Protein AF-A0AAV2KT81-F1 (afdb_monomer)

InterPro domains:
  IPR012677 Nucleotide-binding alpha-beta plait domain superfamily [G3DSA:3.30.70.330] (12-76)
  IPR043472 Macro domain-like [G3DSA:3.40.220.10] (229-408)
  IPR043472 Macro domain-like [SSF52949] (223-397)
  IPR057051 PAR14-like, first RRM domain [PF23222] (11-84)

Radius of gyration: 33.05 Å; Cα contacts (8 Å, |Δi|>4): 572; chains: 1; bounding box: 78×103×89 Å

Foldseek 3Di:
DDQDQKKKKFFPDQDDDDPQRQVQVQVQQCDCVQQVARAWDTWADPDGRMIMIGHNDPSRNVRNQVDQWHWTQDPVGITIIHIDRDDDDDDDDDDDDDDDDDPPPQAADWDWDWDPPPHTDIDIDHDPVVSVVCVVVVVVVVVPDDDDDDDDDDVCPVVCCVPVCVVVVVVCCVVVVDDDDDDDDPDDDPPPPPDDDDDDDDDDDDDDDDDDDDDDDDDDDDDDDDPPPDDDDQFLEAEAEDADQPQVDQFAEEEAEAEALQLCRFPNSVVLCVQQDPVQVVQSVPWDNPDDDQLDWTKGQGDPSGSYGIYTYGHAYDPPDDDLVVRLVSVLSNVLVVLVVCLVVVTAEYEYELRRLCVSNVHSVVSVVSVLVSSVVVRVVVRPHRHYYYYYYHPDDDDWDDRPPRIHTDDDDD

Structure (mmCIF, N/CA/C/O backbone):
data_AF-A0AAV2KT81-F1
#
_entry.id   AF-A0AAV2KT81-F1
#
loop_
_atom_site.group_PDB
_atom_site.id
_atom_site.type_symbol
_atom_site.label_atom_id
_atom_site.label_alt_id
_atom_site.label_comp_id
_atom_site.label_asym_id
_atom_site.label_entity_id
_atom_site.label_seq_id
_atom_site.pdbx_PDB_ins_code
_atom_site.Cartn_x
_atom_site.Cartn_y
_atom_site.Cartn_z
_atom_site.occupancy
_atom_site.B_iso_or_equiv
_atom_site.auth_seq_id
_atom_site.auth_comp_id
_atom_site.auth_asym_id
_atom_site.auth_atom_id
_atom_site.pdbx_PDB_model_num
ATOM 1 N N . MET A 1 1 ? -12.596 -52.144 5.604 1.00 43.44 1 MET A N 1
ATOM 2 C CA . MET A 1 1 ? -11.532 -52.341 6.607 1.00 43.44 1 MET A CA 1
ATOM 3 C C . MET A 1 1 ? -11.638 -51.192 7.587 1.00 43.44 1 MET A C 1
ATOM 5 O O . MET A 1 1 ? -11.840 -50.069 7.150 1.00 43.44 1 MET A O 1
ATOM 9 N N . GLU A 1 2 ? -11.632 -51.479 8.882 1.00 45.88 2 GLU A N 1
ATOM 10 C CA . GLU A 1 2 ? -11.684 -50.462 9.934 1.00 45.88 2 GLU A CA 1
ATOM 11 C C . GLU A 1 2 ? -10.338 -49.719 9.941 1.00 45.88 2 GLU A C 1
ATOM 13 O O . GLU A 1 2 ? -9.298 -50.361 10.076 1.00 45.88 2 GLU A O 1
ATOM 18 N N . GLN A 1 3 ? -10.338 -48.406 9.704 1.00 57.75 3 GLN A N 1
ATOM 19 C CA . GLN A 1 3 ? -9.123 -47.582 9.700 1.00 57.75 3 GLN A CA 1
ATOM 20 C C . GLN A 1 3 ? -8.685 -47.320 11.147 1.00 57.75 3 GLN A C 1
ATOM 22 O O . GLN A 1 3 ? -9.428 -46.714 11.918 1.00 57.75 3 GLN A O 1
ATOM 27 N N . LYS A 1 4 ? -7.492 -47.792 11.535 1.00 79.06 4 LYS A N 1
ATOM 28 C CA . LYS A 1 4 ? -7.105 -47.957 12.955 1.00 79.06 4 LYS A CA 1
ATOM 29 C C . LYS A 1 4 ? -6.167 -46.888 13.509 1.00 79.06 4 LYS A C 1
ATOM 31 O O . LYS A 1 4 ? -6.002 -46.811 14.725 1.00 79.06 4 LYS A O 1
ATOM 36 N N . HIS A 1 5 ? -5.545 -46.072 12.659 1.00 90.62 5 HIS A N 1
ATOM 37 C CA . HIS A 1 5 ? -4.451 -45.191 13.081 1.00 90.62 5 HIS A CA 1
ATOM 38 C C . HIS A 1 5 ? -4.782 -43.709 12.846 1.00 90.62 5 HIS A C 1
ATOM 40 O O . HIS A 1 5 ? -4.376 -43.146 11.826 1.00 90.62 5 HIS A O 1
ATOM 46 N N . PRO A 1 6 ? -5.541 -43.062 13.756 1.00 92.94 6 PRO A N 1
ATOM 47 C CA . PRO A 1 6 ? -5.976 -41.684 13.580 1.00 92.94 6 PRO A CA 1
ATOM 48 C C . PRO A 1 6 ? -4.860 -40.675 13.845 1.00 92.94 6 PRO A C 1
ATOM 50 O O . PRO A 1 6 ? -4.027 -40.851 14.737 1.00 92.94 6 PRO A O 1
ATOM 53 N N . LEU A 1 7 ? -4.898 -39.586 13.086 1.00 93.06 7 LEU A N 1
ATOM 54 C CA . LEU A 1 7 ? -4.213 -38.332 13.354 1.00 93.06 7 LEU A CA 1
ATOM 55 C C . LEU A 1 7 ? -5.227 -37.203 13.412 1.00 93.06 7 LEU A C 1
ATOM 57 O O . LEU A 1 7 ? -6.165 -37.153 12.617 1.00 93.06 7 LEU A O 1
ATOM 61 N N . TYR A 1 8 ? -4.993 -36.284 14.335 1.00 91.69 8 TYR A N 1
ATOM 62 C CA . TYR A 1 8 ? -5.827 -35.122 14.573 1.00 91.69 8 TYR A CA 1
ATOM 63 C C . TYR A 1 8 ? -5.106 -33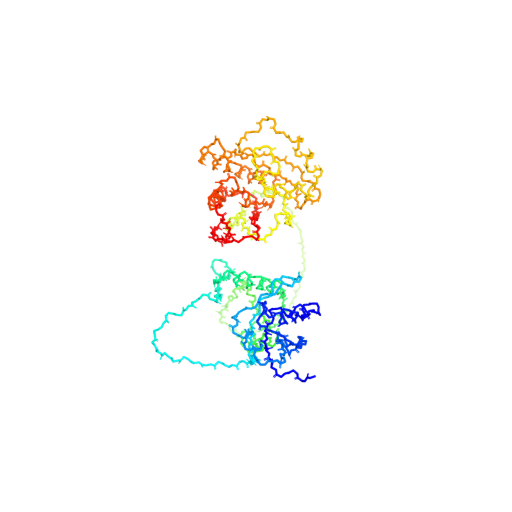.866 14.114 1.00 91.69 8 TYR A C 1
ATOM 65 O O . TYR A 1 8 ? -3.891 -33.755 14.264 1.00 91.69 8 TYR A O 1
ATOM 73 N N . PHE A 1 9 ? -5.844 -32.916 13.561 1.00 90.88 9 PHE A N 1
ATOM 74 C CA . PHE A 1 9 ? -5.312 -31.607 13.208 1.00 90.88 9 PHE A CA 1
ATOM 75 C C . PHE A 1 9 ? -6.378 -30.534 13.387 1.00 90.88 9 PHE A C 1
ATOM 77 O O . PHE A 1 9 ? -7.571 -30.769 13.186 1.00 90.88 9 PHE A O 1
ATOM 84 N N . VAL A 1 10 ? -5.931 -29.344 13.774 1.00 85.69 10 VAL A N 1
ATOM 85 C CA . VAL A 1 10 ? -6.793 -28.174 13.938 1.00 85.69 10 VAL A CA 1
ATOM 86 C C . VAL A 1 10 ? -6.674 -27.307 12.693 1.00 85.69 10 VAL A C 1
ATOM 88 O O . VAL A 1 10 ? -5.568 -27.037 12.227 1.00 85.69 10 VAL A O 1
ATOM 91 N N . VAL A 1 11 ? -7.811 -26.881 12.151 1.00 81.56 11 VAL A N 1
ATOM 92 C CA . VAL A 1 11 ? -7.866 -25.932 11.035 1.00 81.56 11 VAL A CA 1
ATOM 93 C C . VAL A 1 11 ? -8.126 -24.543 11.600 1.00 81.56 11 VAL A C 1
ATOM 95 O O . VAL A 1 11 ? -8.952 -24.366 12.488 1.00 81.56 11 VAL A O 1
ATOM 98 N N . GLU A 1 12 ? -7.397 -23.547 11.110 1.00 72.25 12 GLU A N 1
ATOM 99 C CA . GLU A 1 12 ? -7.433 -22.196 11.678 1.00 72.25 12 GLU A CA 1
ATOM 100 C C . GLU A 1 12 ? -8.698 -21.405 11.303 1.00 72.25 12 GLU A C 1
ATOM 102 O O . GLU A 1 12 ? -8.971 -20.372 11.907 1.00 72.25 12 GLU A O 1
ATOM 107 N N . THR A 1 13 ? -9.485 -21.900 10.346 1.00 68.94 13 THR A N 1
ATOM 108 C CA . THR A 1 13 ? -10.769 -21.322 9.938 1.00 68.94 13 THR A CA 1
ATOM 109 C C . THR A 1 13 ? -11.885 -21.757 10.885 1.00 68.94 13 THR A C 1
ATOM 111 O O . THR A 1 13 ? -11.958 -22.921 11.276 1.00 68.94 13 THR A O 1
ATOM 114 N N . GLU A 1 14 ? -12.788 -20.838 11.233 1.00 67.38 14 GLU A N 1
ATOM 115 C CA . GLU A 1 14 ? -14.021 -21.188 11.961 1.00 67.38 14 GLU A CA 1
ATOM 116 C C . GLU A 1 14 ? -15.061 -21.861 11.057 1.00 67.38 14 GLU A C 1
ATOM 118 O O . GLU A 1 14 ? -15.905 -22.625 11.525 1.00 67.38 14 GLU A O 1
ATOM 123 N N . GLU A 1 15 ? -14.962 -21.625 9.749 1.00 76.25 15 GLU A N 1
ATOM 124 C CA . GLU A 1 15 ? -15.783 -22.281 8.740 1.00 76.25 15 GLU A CA 1
ATOM 125 C C . GLU A 1 15 ? -15.403 -23.757 8.586 1.00 76.25 15 GLU A C 1
ATOM 127 O O . GLU A 1 15 ? -14.229 -24.147 8.649 1.00 76.25 15 GLU A O 1
ATOM 132 N N . GLU A 1 16 ? -16.417 -24.596 8.367 1.00 82.81 16 GLU A N 1
ATOM 133 C CA . GLU A 1 16 ? -16.198 -26.007 8.086 1.00 82.81 16 GLU A CA 1
ATOM 134 C C . GLU A 1 16 ? -15.511 -26.200 6.731 1.00 82.81 16 GLU A C 1
ATOM 136 O O . GLU A 1 16 ? -15.890 -25.593 5.733 1.00 82.81 16 GLU A O 1
ATOM 141 N N . LEU A 1 17 ? -14.523 -27.098 6.681 1.00 84.00 17 LEU A N 1
ATOM 142 C CA . LEU A 1 17 ? -13.843 -27.436 5.439 1.00 84.00 17 LEU A CA 1
ATOM 143 C C . LEU A 1 17 ? -14.840 -27.956 4.396 1.00 84.00 17 LEU A C 1
ATOM 145 O O . LEU A 1 17 ? -15.482 -28.993 4.586 1.00 84.00 17 LEU A O 1
ATOM 149 N N . GLU A 1 18 ? -14.884 -27.283 3.248 1.00 87.44 18 GLU A N 1
ATOM 150 C CA . GLU A 1 18 ? -15.646 -27.737 2.090 1.00 87.44 18 GLU A CA 1
ATOM 151 C C . GLU A 1 18 ? -15.205 -29.136 1.629 1.00 87.44 18 GLU A C 1
ATOM 153 O O . GLU A 1 18 ? -14.040 -29.530 1.751 1.00 87.44 18 GLU A O 1
ATOM 158 N N . VAL A 1 19 ? -16.117 -29.869 0.982 1.00 88.31 19 VAL A N 1
ATOM 159 C CA . VAL A 1 19 ? -15.869 -31.218 0.435 1.00 88.31 19 VAL A CA 1
ATOM 160 C C . VAL A 1 19 ? -14.620 -31.262 -0.460 1.00 88.31 19 VAL A C 1
ATOM 162 O O . VAL A 1 19 ? -13.818 -32.198 -0.385 1.00 88.31 19 VAL A O 1
ATOM 165 N N . LYS A 1 20 ? -14.398 -30.218 -1.273 1.00 84.94 20 LYS A N 1
ATOM 166 C CA . LYS A 1 20 ? -13.211 -30.100 -2.139 1.00 84.94 20 LYS A CA 1
ATOM 167 C C . LYS A 1 20 ? -11.914 -29.954 -1.340 1.00 84.94 20 LYS A C 1
ATOM 169 O O . LYS A 1 20 ? -10.890 -30.509 -1.741 1.00 84.94 20 LYS A O 1
ATOM 174 N N . ALA A 1 21 ? -11.945 -29.233 -0.220 1.00 87.12 21 ALA A N 1
ATOM 175 C CA . ALA A 1 21 ? -10.791 -29.072 0.655 1.00 87.12 21 ALA A CA 1
ATOM 176 C C . ALA A 1 21 ? -10.466 -30.386 1.378 1.00 87.12 21 ALA A C 1
ATOM 178 O O . ALA A 1 21 ? -9.322 -30.839 1.319 1.00 87.12 21 ALA A O 1
ATOM 179 N N . LYS A 1 22 ? -11.481 -31.059 1.942 1.00 92.06 22 LYS A N 1
ATOM 180 C CA . LYS A 1 22 ? -11.352 -32.401 2.544 1.00 92.06 22 LYS A CA 1
ATOM 181 C C . LYS A 1 22 ? -10.736 -33.405 1.556 1.00 92.06 22 LYS A C 1
ATOM 183 O O . LYS A 1 22 ? -9.766 -34.082 1.890 1.00 92.06 22 LYS A O 1
ATOM 188 N N . SER A 1 23 ? -11.196 -33.398 0.301 1.00 90.81 23 SER A N 1
ATOM 189 C CA . SER A 1 23 ? -10.668 -34.261 -0.773 1.00 90.81 23 SER A CA 1
ATOM 190 C C . SER A 1 23 ? -9.192 -33.994 -1.095 1.00 90.81 23 SER A C 1
ATOM 192 O O . SER A 1 23 ? -8.413 -34.925 -1.307 1.00 90.81 23 SER A O 1
ATOM 194 N N . LYS A 1 24 ? -8.774 -32.720 -1.127 1.00 91.00 24 LYS A N 1
ATOM 195 C CA . LYS A 1 24 ? -7.365 -32.353 -1.346 1.00 91.00 24 LYS A CA 1
ATOM 196 C C . LYS A 1 24 ? -6.471 -32.756 -0.176 1.00 91.00 24 LYS A C 1
ATOM 198 O O . LYS A 1 24 ? -5.361 -33.227 -0.412 1.00 91.00 24 LYS A O 1
ATOM 203 N N . ILE A 1 25 ? -6.952 -32.591 1.056 1.00 93.44 25 ILE A N 1
ATOM 204 C CA . ILE A 1 25 ? -6.226 -32.991 2.266 1.00 93.44 25 ILE A CA 1
ATOM 205 C C . ILE A 1 25 ? -6.024 -34.507 2.280 1.00 93.44 25 ILE A C 1
ATOM 207 O O . ILE A 1 25 ? -4.892 -34.962 2.439 1.00 93.44 25 ILE A O 1
ATOM 211 N N . LYS A 1 26 ? -7.082 -35.283 2.010 1.00 94.94 26 LYS A N 1
ATOM 212 C CA . LYS A 1 26 ? -6.983 -36.738 1.848 1.00 94.94 26 LYS A CA 1
ATOM 213 C C . LYS A 1 26 ? -5.926 -37.105 0.807 1.00 94.94 26 LYS A C 1
ATOM 215 O O . LYS A 1 26 ? -4.976 -37.810 1.126 1.00 94.94 26 LYS A O 1
ATOM 220 N N . ARG A 1 27 ? -6.034 -36.550 -0.409 1.00 94.25 27 ARG A N 1
ATOM 221 C CA . ARG A 1 27 ? -5.087 -36.819 -1.505 1.00 94.25 27 ARG A CA 1
ATOM 222 C C . ARG A 1 27 ? -3.640 -36.542 -1.103 1.00 94.25 27 ARG A C 1
ATOM 224 O O . ARG A 1 27 ? -2.763 -37.328 -1.438 1.00 94.25 27 ARG A O 1
ATOM 231 N N . TYR A 1 28 ? -3.386 -35.439 -0.405 1.00 95.88 28 TYR A N 1
ATOM 232 C CA . TYR A 1 28 ? -2.049 -35.107 0.082 1.00 95.88 28 TYR A CA 1
ATOM 233 C C . TYR A 1 28 ? -1.512 -36.180 1.046 1.00 95.88 28 TYR A C 1
ATOM 235 O O . TYR A 1 28 ? -0.379 -36.642 0.894 1.00 95.88 28 TYR A O 1
ATOM 243 N N . PHE A 1 29 ? -2.334 -36.638 1.994 1.00 95.56 29 PHE A N 1
ATOM 244 C CA . PHE A 1 29 ? -1.950 -37.691 2.938 1.00 95.56 29 PHE A CA 1
ATOM 245 C C . PHE A 1 29 ? -1.835 -39.086 2.304 1.00 95.56 29 PHE A C 1
ATOM 247 O O . PHE A 1 29 ? -1.072 -39.904 2.809 1.00 95.56 29 PHE A O 1
ATOM 254 N N . THR A 1 30 ? -2.486 -39.329 1.164 1.00 94.88 30 THR A N 1
ATOM 255 C CA . THR A 1 30 ? -2.284 -40.549 0.364 1.00 94.88 30 THR A CA 1
ATOM 256 C C . THR A 1 30 ? -0.928 -40.569 -0.353 1.00 94.88 30 THR A C 1
ATOM 258 O O . THR A 1 30 ? -0.348 -41.628 -0.591 1.00 94.88 30 THR A O 1
ATOM 261 N N . ILE A 1 31 ? -0.374 -39.406 -0.713 1.00 91.12 31 ILE A N 1
ATOM 262 C CA . ILE A 1 31 ? 0.862 -39.333 -1.500 1.00 91.12 31 ILE A CA 1
ATOM 263 C C . ILE A 1 31 ? 2.092 -39.434 -0.587 1.00 91.12 31 ILE A C 1
ATOM 265 O O . ILE A 1 31 ? 2.526 -38.458 0.029 1.00 91.12 31 ILE A O 1
ATOM 269 N N . ARG A 1 32 ? 2.738 -40.607 -0.585 1.00 90.38 32 ARG A N 1
ATOM 270 C CA . ARG A 1 32 ? 3.937 -40.897 0.225 1.00 90.38 32 ARG A CA 1
ATOM 271 C C . ARG A 1 32 ? 5.070 -39.877 0.065 1.00 90.38 32 ARG A C 1
ATOM 273 O O . ARG A 1 32 ? 5.696 -39.502 1.052 1.00 90.38 32 ARG A O 1
ATOM 280 N N . ARG A 1 33 ? 5.365 -39.423 -1.156 1.00 89.81 33 ARG A N 1
ATOM 281 C CA . ARG A 1 33 ? 6.438 -38.433 -1.382 1.00 89.81 33 ARG A CA 1
ATOM 282 C C . ARG A 1 33 ? 6.122 -37.072 -0.738 1.00 89.81 33 ARG A C 1
ATOM 284 O O . ARG A 1 33 ? 7.016 -36.452 -0.163 1.00 89.81 33 ARG A O 1
ATOM 291 N N . ASP A 1 34 ? 4.851 -36.672 -0.731 1.00 88.62 34 ASP A N 1
ATOM 292 C CA . ASP A 1 34 ? 4.413 -35.337 -0.313 1.00 88.62 34 ASP A CA 1
ATOM 293 C C . ASP A 1 34 ? 4.218 -35.259 1.201 1.00 88.62 34 ASP A C 1
ATOM 295 O O . ASP A 1 34 ? 4.687 -34.311 1.819 1.00 88.62 34 ASP A O 1
ATOM 299 N N . SER A 1 35 ? 3.599 -36.272 1.811 1.00 92.81 35 SER A N 1
ATOM 300 C CA . SER A 1 35 ? 3.253 -36.285 3.242 1.00 92.81 35 SER A CA 1
ATOM 301 C C . SER A 1 35 ? 4.012 -37.328 4.061 1.00 92.81 35 SER A C 1
ATOM 303 O O . SER A 1 35 ? 4.054 -37.247 5.284 1.00 92.81 35 SER A O 1
ATOM 305 N N . GLY A 1 36 ? 4.630 -38.315 3.411 1.00 91.50 36 GLY A N 1
ATOM 306 C CA . GLY A 1 36 ? 5.135 -39.516 4.074 1.00 91.50 36 GLY A CA 1
ATOM 307 C C . GLY A 1 36 ? 4.065 -40.584 4.306 1.00 91.50 36 GLY A C 1
ATOM 308 O O . GLY A 1 36 ? 4.439 -41.673 4.730 1.00 91.50 36 GLY A O 1
ATOM 309 N N . GLY A 1 37 ? 2.790 -40.304 4.012 1.00 93.31 37 GLY A N 1
ATOM 310 C CA . GLY A 1 37 ? 1.656 -41.188 4.289 1.00 93.31 37 GLY A CA 1
ATOM 311 C C . GLY A 1 37 ? 1.466 -42.317 3.276 1.00 93.31 37 GLY A C 1
ATOM 312 O O . GLY A 1 37 ? 2.440 -42.806 2.693 1.00 93.31 37 GLY A O 1
ATOM 313 N N . GLY A 1 38 ? 0.211 -42.722 3.105 1.00 91.94 38 GLY A N 1
ATOM 314 C CA . GLY A 1 38 ? -0.248 -43.853 2.301 1.00 91.94 38 GLY A CA 1
ATOM 315 C C . GLY A 1 38 ? -1.765 -44.009 2.429 1.00 91.94 38 GLY A C 1
ATOM 316 O O . GLY A 1 38 ? -2.452 -43.013 2.667 1.00 91.94 38 GLY A O 1
ATOM 317 N N . ASP A 1 39 ? -2.295 -45.218 2.259 1.00 93.69 39 ASP A N 1
ATOM 318 C CA . ASP A 1 39 ? -3.745 -45.439 2.226 1.00 93.69 39 ASP A CA 1
ATOM 319 C C . ASP A 1 39 ? -4.429 -44.976 3.525 1.00 93.69 39 ASP A C 1
ATOM 321 O O . ASP A 1 39 ? -4.010 -45.285 4.648 1.00 93.69 39 ASP A O 1
ATOM 325 N N . CYS A 1 40 ? -5.460 -44.144 3.355 1.00 94.12 40 CYS A N 1
ATOM 326 C CA . CYS A 1 40 ? -6.127 -43.442 4.442 1.00 94.12 40 CYS A CA 1
ATOM 327 C C . CYS A 1 40 ? -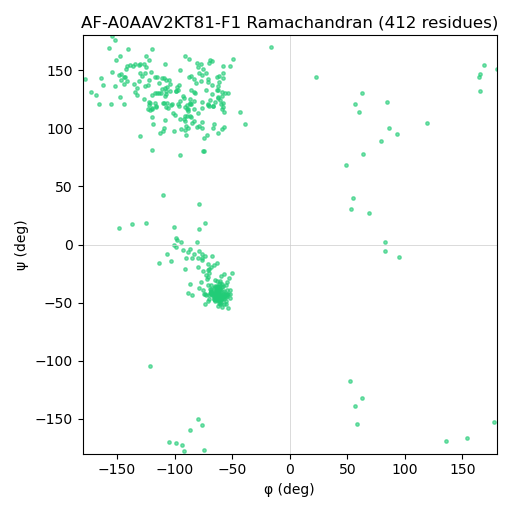7.608 -43.158 4.147 1.00 94.12 40 CYS A C 1
ATOM 329 O O . CYS A 1 40 ? -8.064 -43.132 2.997 1.00 94.12 40 CYS A O 1
ATOM 331 N N . GLY A 1 41 ? -8.359 -42.942 5.225 1.00 91.31 41 GLY A N 1
ATOM 332 C CA . GLY A 1 41 ? -9.783 -42.633 5.215 1.00 91.31 41 GLY A CA 1
ATOM 333 C C . GLY A 1 41 ? -10.129 -41.216 4.772 1.00 91.31 41 GLY A C 1
ATOM 334 O O . GLY A 1 41 ? -9.279 -40.417 4.378 1.00 91.31 41 GLY A O 1
ATOM 335 N N . GLU A 1 42 ? -11.423 -40.909 4.828 1.00 94.19 42 GLU A N 1
ATOM 336 C CA . GLU A 1 42 ? -11.907 -39.544 4.629 1.00 94.19 42 GLU A CA 1
ATOM 337 C C . GLU A 1 42 ? -11.501 -38.630 5.792 1.00 94.19 42 GLU A C 1
ATOM 339 O O . GLU A 1 42 ? -11.197 -39.077 6.898 1.00 94.19 42 GLU A O 1
ATOM 344 N N . VAL A 1 43 ? -11.501 -37.322 5.530 1.00 94.44 43 VAL A N 1
ATOM 345 C CA . VAL A 1 43 ? -11.292 -36.313 6.573 1.00 94.44 43 VAL A CA 1
ATOM 346 C C . VAL A 1 43 ? -12.597 -36.109 7.343 1.00 94.44 43 VAL A C 1
ATOM 348 O O . VAL A 1 43 ? -13.569 -35.569 6.810 1.00 94.44 43 VAL A O 1
ATOM 351 N N . GLU A 1 44 ? -12.598 -36.504 8.612 1.00 91.31 44 GLU A N 1
ATOM 352 C CA . GLU A 1 44 ? -13.738 -36.441 9.528 1.00 91.31 44 GLU A CA 1
ATOM 353 C C . GLU A 1 44 ? -13.669 -35.173 10.391 1.00 91.31 44 GLU A C 1
ATOM 355 O O . GLU A 1 44 ? -12.605 -34.813 10.899 1.00 91.31 44 GLU A O 1
ATOM 360 N N . LYS A 1 45 ? -14.801 -34.486 10.591 1.00 90.94 45 LYS A N 1
ATOM 361 C CA . LYS A 1 45 ? -14.903 -33.384 11.561 1.00 90.94 45 LYS A CA 1
ATOM 362 C C . LYS A 1 45 ? -15.224 -33.972 12.933 1.00 90.94 45 LYS A C 1
ATOM 364 O O . LYS A 1 45 ? -16.243 -34.635 13.084 1.00 90.94 45 LYS A O 1
ATOM 369 N N . VAL A 1 46 ? -14.357 -33.726 13.913 1.00 86.38 46 VAL A N 1
ATOM 370 C CA . VAL A 1 46 ? -14.514 -34.233 15.287 1.00 86.38 46 VAL A CA 1
ATOM 371 C C . VAL A 1 46 ? -15.338 -33.257 16.126 1.00 86.38 46 VAL A C 1
ATOM 373 O O . VAL A 1 46 ? -16.213 -33.673 16.876 1.00 86.38 46 VAL A O 1
ATOM 376 N N . GLY A 1 47 ? -15.093 -31.952 15.976 1.00 77.94 47 GLY A N 1
ATOM 377 C CA . GLY A 1 47 ? -15.820 -30.905 16.695 1.00 77.94 47 GLY A CA 1
ATOM 378 C C . GLY A 1 47 ? -15.104 -29.557 16.632 1.00 77.94 47 GLY A C 1
ATOM 379 O O . GLY A 1 47 ? -13.876 -29.500 16.630 1.00 77.94 47 GLY A O 1
ATOM 380 N N . GLY A 1 48 ? -15.861 -28.459 16.548 1.00 83.12 48 GLY A N 1
ATOM 381 C CA . GLY A 1 48 ? -15.297 -27.117 16.374 1.00 83.12 48 GLY A CA 1
ATOM 382 C C . GLY A 1 48 ? -14.325 -27.053 15.189 1.00 83.12 48 GLY A C 1
ATOM 383 O O . GLY A 1 48 ? -14.711 -27.307 14.048 1.00 83.12 48 GLY A O 1
ATOM 384 N N . ARG A 1 49 ? -13.055 -26.754 15.490 1.00 86.31 49 ARG A N 1
ATOM 385 C CA . ARG A 1 49 ? -11.939 -26.656 14.532 1.00 86.31 49 ARG A CA 1
ATOM 386 C C . ARG A 1 49 ? -11.113 -27.944 14.386 1.00 86.31 49 ARG A C 1
ATOM 388 O O . ARG A 1 49 ? -10.119 -27.948 13.662 1.00 86.31 49 ARG A O 1
ATOM 395 N N . LEU A 1 50 ? -11.486 -29.018 15.079 1.00 89.94 50 LEU A N 1
ATOM 396 C CA . LEU A 1 50 ? -10.740 -30.272 15.132 1.00 89.94 50 LEU A CA 1
ATOM 397 C C . LEU A 1 50 ? -11.213 -31.259 14.060 1.00 89.94 50 LEU A C 1
ATOM 399 O O . LEU A 1 50 ? -12.397 -31.603 13.983 1.00 89.94 50 LEU A O 1
ATOM 403 N N . TYR A 1 51 ? -10.260 -31.763 13.282 1.00 92.44 51 TYR A N 1
ATOM 404 C CA . TYR A 1 51 ? -10.462 -32.774 12.252 1.00 92.44 51 TYR A CA 1
ATOM 405 C C . TYR A 1 51 ? -9.584 -33.994 12.509 1.00 92.44 51 TYR A C 1
ATOM 407 O O . TYR A 1 51 ? -8.567 -33.917 13.201 1.00 92.44 51 TYR A O 1
ATOM 415 N N . LYS A 1 52 ? -9.991 -35.121 11.930 1.00 93.94 52 LYS A N 1
ATOM 416 C CA . LYS A 1 52 ? -9.327 -36.415 12.039 1.00 93.94 52 LYS A CA 1
ATOM 417 C C . LYS A 1 52 ? -9.151 -37.037 10.657 1.00 93.94 52 LYS A C 1
ATOM 419 O O . LYS A 1 52 ? -10.043 -36.961 9.816 1.00 93.94 52 LYS A O 1
ATOM 424 N N . ILE A 1 53 ? -8.004 -37.673 10.440 1.00 95.00 53 ILE A N 1
ATOM 425 C CA . ILE A 1 53 ? -7.742 -38.556 9.299 1.00 95.00 53 ILE A CA 1
ATOM 426 C C . ILE A 1 53 ? -7.109 -39.850 9.806 1.00 95.00 53 ILE A C 1
ATOM 428 O O . ILE A 1 53 ? -6.214 -39.811 10.648 1.00 95.00 53 ILE A O 1
ATOM 432 N N . SER A 1 54 ? -7.581 -40.996 9.323 1.00 93.31 54 SER A N 1
ATOM 433 C CA . SER A 1 54 ? -7.146 -42.311 9.812 1.00 93.31 54 SER A CA 1
ATOM 434 C C . SER A 1 54 ? -6.387 -43.067 8.730 1.00 93.31 54 SER A C 1
ATOM 436 O O . SER A 1 54 ? -6.868 -43.159 7.604 1.00 93.31 54 SER A O 1
ATOM 438 N N . PHE A 1 55 ? -5.216 -43.601 9.065 1.00 94.50 55 PHE A N 1
ATO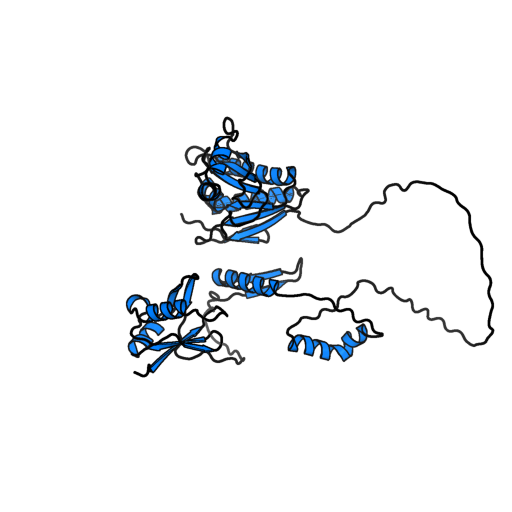M 439 C CA . PHE A 1 55 ? -4.393 -44.403 8.157 1.00 94.50 55 PHE A CA 1
ATOM 440 C C . PHE A 1 55 ? -4.647 -45.897 8.355 1.00 94.50 55 PHE A C 1
ATOM 442 O O . PHE A 1 55 ? -4.948 -46.344 9.470 1.00 94.50 55 PHE A O 1
ATOM 449 N N . ASP A 1 56 ? -4.482 -46.656 7.274 1.00 91.56 56 ASP A N 1
ATOM 450 C CA . ASP A 1 56 ? -4.604 -48.115 7.294 1.00 91.56 56 ASP A CA 1
ATOM 451 C C . ASP A 1 56 ? -3.373 -48.763 7.944 1.00 91.56 56 ASP A C 1
ATOM 453 O O . ASP A 1 56 ? -3.508 -49.699 8.732 1.00 91.56 56 ASP A O 1
ATOM 457 N N . LEU A 1 57 ? -2.177 -48.224 7.672 1.00 90.81 57 LEU A N 1
ATOM 458 C CA . LEU A 1 57 ? -0.900 -48.720 8.191 1.00 90.81 57 LEU A CA 1
ATOM 459 C C . LEU A 1 57 ? -0.307 -47.783 9.250 1.00 90.81 57 LEU A C 1
ATOM 461 O O . LEU A 1 57 ? -0.209 -46.566 9.060 1.00 90.81 57 LEU A O 1
ATOM 465 N N . LYS A 1 58 ? 0.166 -48.364 10.357 1.00 91.00 58 LYS A N 1
ATOM 466 C CA . LYS A 1 58 ? 0.822 -47.625 11.445 1.00 91.00 58 LYS A CA 1
ATOM 467 C C . LYS A 1 58 ? 2.114 -46.956 10.975 1.00 91.00 58 LYS A C 1
ATOM 469 O O . LYS A 1 58 ? 2.422 -45.840 11.376 1.00 91.00 58 LYS A O 1
ATOM 474 N N . GLU A 1 59 ? 2.862 -47.599 10.086 1.00 91.81 59 GLU A N 1
ATOM 475 C CA . GLU A 1 59 ? 4.114 -47.068 9.547 1.00 91.81 59 GLU A CA 1
ATOM 476 C C . GLU A 1 59 ? 3.887 -45.781 8.745 1.00 91.81 59 GLU A C 1
ATOM 478 O O . GLU A 1 59 ? 4.761 -44.914 8.702 1.00 91.81 59 GLU A O 1
ATOM 483 N N . ASP A 1 60 ? 2.731 -45.648 8.094 1.00 93.25 60 ASP A N 1
ATOM 484 C CA . ASP A 1 60 ? 2.365 -44.464 7.317 1.00 93.25 60 ASP A CA 1
ATOM 485 C C . ASP A 1 60 ? 2.005 -43.307 8.249 1.00 93.25 60 ASP A C 1
ATOM 487 O O . ASP A 1 60 ? 2.502 -42.193 8.068 1.00 93.25 60 ASP A O 1
ATOM 491 N N . GLN A 1 61 ? 1.250 -43.600 9.312 1.00 94.25 61 GLN A N 1
ATOM 492 C CA . GLN A 1 61 ? 0.958 -42.662 10.395 1.00 94.25 61 GLN A CA 1
ATOM 493 C C . GLN A 1 61 ? 2.246 -42.099 11.026 1.00 94.25 61 GLN A C 1
ATOM 495 O O . GLN A 1 61 ? 2.381 -40.883 11.169 1.00 94.25 61 GLN A O 1
ATOM 500 N N . GLU A 1 62 ? 3.211 -42.955 11.379 1.00 91.44 62 GLU A N 1
ATOM 501 C CA . GLU A 1 62 ? 4.462 -42.534 12.030 1.00 91.44 62 GLU A CA 1
ATOM 502 C C . GLU A 1 62 ? 5.322 -41.636 11.134 1.00 91.44 62 GLU A C 1
ATOM 504 O O . GLU A 1 62 ? 5.887 -40.642 11.591 1.00 91.44 62 GLU A O 1
ATOM 509 N N . ARG A 1 63 ? 5.389 -41.927 9.829 1.00 93.12 63 ARG A N 1
ATOM 510 C CA . ARG A 1 63 ? 6.127 -41.077 8.881 1.00 93.12 63 ARG A CA 1
ATOM 511 C C . ARG A 1 63 ? 5.465 -39.718 8.683 1.00 93.12 63 ARG A C 1
ATOM 513 O O . ARG A 1 63 ? 6.172 -38.727 8.510 1.00 93.12 63 ARG A O 1
ATOM 520 N N . VAL A 1 64 ? 4.134 -39.667 8.712 1.00 93.75 64 VAL A N 1
ATOM 521 C CA . VAL A 1 64 ? 3.369 -38.416 8.646 1.00 93.75 64 VAL A CA 1
ATOM 522 C C . VAL A 1 64 ? 3.570 -37.587 9.920 1.00 93.75 64 VAL A C 1
ATOM 524 O O . VAL A 1 64 ? 3.796 -36.382 9.823 1.00 93.75 64 VAL A O 1
ATOM 527 N N . LEU A 1 65 ? 3.564 -38.222 11.096 1.00 91.25 65 LEU A N 1
ATOM 528 C CA . LEU A 1 65 ? 3.859 -37.588 12.391 1.00 91.25 65 LEU A CA 1
ATOM 529 C C . LEU A 1 65 ? 5.297 -37.081 12.507 1.00 91.25 65 LEU A C 1
ATOM 531 O O . LEU A 1 65 ? 5.536 -36.038 13.110 1.00 91.25 65 LEU A O 1
ATOM 535 N N . GLY A 1 66 ? 6.260 -37.802 11.930 1.00 86.38 66 GLY A N 1
ATOM 536 C CA . GLY A 1 66 ? 7.670 -37.409 11.939 1.00 86.38 66 GLY A CA 1
ATOM 537 C C . GLY A 1 66 ? 7.945 -36.095 11.198 1.00 86.38 66 GLY A C 1
ATOM 538 O O . GLY A 1 66 ? 8.998 -35.484 11.391 1.00 86.38 66 GLY A O 1
ATOM 539 N N . ARG A 1 67 ? 7.005 -35.624 10.367 1.00 85.50 67 ARG A N 1
ATOM 540 C CA . ARG A 1 67 ? 7.089 -34.319 9.705 1.00 85.50 67 ARG A CA 1
ATOM 541 C C . ARG A 1 67 ? 6.465 -33.237 10.586 1.00 85.50 67 ARG A C 1
ATOM 543 O O . ARG A 1 67 ? 5.275 -33.271 10.878 1.00 85.50 67 ARG A O 1
ATOM 550 N N . LYS A 1 68 ? 7.273 -32.231 10.950 1.00 72.31 68 LYS A N 1
ATOM 551 C CA . LYS A 1 68 ? 6.872 -31.125 11.843 1.00 72.31 68 LYS A CA 1
ATOM 552 C C . LYS A 1 68 ? 5.676 -30.320 11.323 1.00 72.31 68 LYS A C 1
ATOM 554 O O . LYS A 1 68 ? 4.873 -29.857 12.124 1.00 72.31 68 LYS A O 1
ATOM 559 N N . THR A 1 69 ? 5.581 -30.123 10.009 1.00 83.81 69 THR A N 1
ATOM 560 C CA . THR A 1 69 ? 4.515 -29.347 9.361 1.00 83.81 69 THR A CA 1
ATOM 561 C C . THR A 1 69 ? 4.197 -29.904 7.974 1.00 83.81 69 THR A C 1
ATOM 563 O O . THR A 1 69 ? 5.086 -30.360 7.253 1.00 83.81 69 THR A O 1
ATOM 566 N N . HIS A 1 70 ? 2.923 -29.837 7.586 1.00 89.62 70 HIS A N 1
ATOM 567 C CA . HIS A 1 70 ? 2.412 -30.244 6.273 1.00 89.62 70 HIS A CA 1
ATOM 568 C C . HIS A 1 70 ? 1.822 -29.032 5.555 1.00 89.62 70 HIS A C 1
ATOM 570 O O . HIS A 1 70 ? 1.025 -28.316 6.150 1.00 89.62 70 HIS A O 1
ATOM 576 N N . LYS A 1 71 ? 2.195 -28.780 4.296 1.00 86.88 71 LYS A N 1
ATOM 577 C CA . LYS A 1 71 ? 1.713 -27.622 3.520 1.00 86.88 71 LYS A CA 1
ATOM 578 C C . LYS A 1 71 ? 0.901 -28.098 2.318 1.00 86.88 71 LYS A C 1
ATOM 580 O O . LYS A 1 71 ? 1.437 -28.776 1.447 1.00 86.88 71 LYS A O 1
ATOM 585 N N . ILE A 1 72 ? -0.378 -27.733 2.268 1.00 87.69 72 ILE A N 1
ATOM 586 C CA . ILE A 1 72 ? -1.349 -28.236 1.289 1.00 87.69 72 ILE A CA 1
ATOM 587 C C . ILE A 1 72 ? -1.941 -27.065 0.502 1.00 87.69 72 ILE A C 1
ATOM 589 O O . ILE A 1 72 ? -2.542 -26.162 1.076 1.00 87.69 72 ILE A O 1
ATOM 593 N N . THR A 1 73 ? -1.819 -27.079 -0.826 1.00 79.25 73 THR A N 1
ATOM 594 C CA . THR A 1 73 ? -2.367 -26.020 -1.691 1.00 79.25 73 THR A CA 1
ATOM 595 C C . THR A 1 73 ? -3.868 -26.216 -1.947 1.00 79.25 73 THR A C 1
ATOM 597 O O . THR A 1 73 ? -4.294 -27.008 -2.802 1.00 79.25 73 THR A O 1
ATOM 600 N N . LEU A 1 74 ? -4.698 -25.462 -1.229 1.00 76.56 74 LEU A N 1
ATOM 601 C CA . LEU A 1 74 ? -6.145 -25.375 -1.428 1.00 76.56 74 LEU A CA 1
ATOM 602 C C . LEU A 1 74 ? -6.503 -24.241 -2.410 1.00 76.56 74 LEU A C 1
ATOM 604 O O . LEU A 1 74 ? -5.677 -23.371 -2.671 1.00 76.56 74 LEU A O 1
ATOM 608 N N . PRO A 1 75 ? -7.718 -24.233 -2.997 1.00 56.84 75 PRO A N 1
ATOM 609 C CA . PRO A 1 75 ? -8.176 -23.113 -3.830 1.00 56.84 75 PRO A CA 1
ATOM 610 C C . PRO A 1 75 ? -8.217 -21.769 -3.083 1.00 56.84 75 PRO A C 1
ATOM 612 O O . PRO A 1 75 ? -8.059 -20.731 -3.710 1.00 56.84 75 PRO A O 1
ATOM 615 N N . SER A 1 76 ? -8.398 -21.801 -1.759 1.00 64.69 76 SER A N 1
ATOM 616 C CA . SER A 1 76 ? -8.433 -20.635 -0.868 1.00 64.69 76 SER A CA 1
ATOM 617 C C . SER A 1 76 ? -7.057 -20.182 -0.362 1.00 64.69 76 SER A C 1
ATOM 619 O O . SER A 1 76 ? -6.971 -19.181 0.340 1.00 64.69 76 SER A O 1
ATOM 621 N N . GLY A 1 77 ? -5.979 -20.903 -0.694 1.00 72.88 77 GLY A N 1
ATOM 622 C CA . GLY A 1 77 ? -4.625 -20.603 -0.226 1.00 72.88 77 GLY A CA 1
ATOM 623 C C . GLY A 1 77 ? -3.855 -21.839 0.237 1.00 72.88 77 GLY A C 1
ATOM 624 O O . GLY A 1 77 ? -4.260 -22.980 0.011 1.00 72.88 77 GLY A O 1
ATOM 625 N N . ILE A 1 78 ? -2.707 -21.621 0.878 1.00 75.81 78 ILE A N 1
ATOM 626 C CA . ILE A 1 78 ? -1.873 -22.701 1.419 1.00 75.81 78 ILE A CA 1
ATOM 627 C C . ILE A 1 78 ? -2.326 -23.003 2.849 1.00 75.81 78 ILE A C 1
ATOM 629 O O . ILE A 1 78 ? -2.198 -22.164 3.734 1.00 75.81 78 ILE A O 1
ATOM 633 N N . LEU A 1 79 ? -2.822 -24.217 3.079 1.00 82.44 79 LEU A N 1
ATOM 634 C CA . LEU A 1 79 ? -3.174 -24.722 4.401 1.00 82.44 79 LEU A CA 1
ATOM 635 C C . LEU A 1 79 ? -1.950 -25.389 5.035 1.00 82.44 79 LEU A C 1
ATOM 637 O O . LEU A 1 79 ? -1.454 -26.394 4.520 1.00 82.44 79 LEU A O 1
ATOM 641 N N . GLN A 1 80 ? -1.471 -24.841 6.152 1.00 82.44 80 GLN A N 1
ATOM 642 C CA . GLN A 1 80 ? -0.405 -25.445 6.946 1.00 82.44 80 GLN A CA 1
ATOM 643 C C . GLN A 1 80 ? -1.007 -26.236 8.113 1.00 82.44 80 GLN A C 1
ATOM 645 O O . GLN A 1 80 ? -1.712 -25.674 8.943 1.00 82.44 80 GLN A O 1
ATOM 650 N N . LEU A 1 81 ? -0.729 -27.538 8.174 1.00 86.38 81 LEU A N 1
ATOM 651 C CA . LEU A 1 81 ? -1.247 -28.452 9.190 1.00 86.38 81 LEU A CA 1
ATOM 652 C C . LEU A 1 81 ? -0.130 -28.980 10.086 1.00 86.38 81 LEU A C 1
ATOM 654 O O . LEU A 1 81 ? 0.934 -29.386 9.610 1.00 86.38 81 LEU A O 1
ATOM 658 N N . THR A 1 82 ? -0.437 -29.057 11.376 1.00 87.44 82 THR A N 1
ATOM 659 C CA . THR A 1 82 ? 0.300 -29.856 12.356 1.00 87.44 82 THR A CA 1
ATOM 660 C C . THR A 1 82 ? -0.612 -30.990 12.799 1.00 87.44 82 THR A C 1
ATOM 662 O O . THR A 1 82 ? -1.774 -30.755 13.127 1.00 87.44 82 THR A O 1
ATOM 665 N N . VAL A 1 83 ? -0.093 -32.214 12.777 1.00 89.44 83 VAL A N 1
ATOM 666 C CA . VAL A 1 83 ? -0.842 -33.430 13.113 1.00 89.44 83 VAL A CA 1
ATOM 667 C C . VAL A 1 83 ? -0.395 -33.986 14.466 1.00 89.44 83 VAL A C 1
ATOM 669 O O . VAL A 1 83 ? 0.793 -33.968 14.780 1.00 89.44 83 VAL A O 1
ATOM 672 N N . SER A 1 84 ? -1.330 -34.503 15.260 1.00 87.56 84 SER A N 1
ATOM 673 C CA . SER A 1 84 ? -1.080 -35.128 16.565 1.00 87.56 84 SER A CA 1
ATOM 674 C C . SER A 1 84 ? -1.755 -36.496 16.673 1.00 87.56 84 SER A C 1
ATOM 676 O O . SER A 1 84 ? -2.743 -36.777 15.997 1.00 87.56 84 SER A O 1
ATOM 678 N N . ARG A 1 85 ? -1.231 -37.371 17.545 1.00 87.75 85 ARG A N 1
ATOM 679 C CA . ARG A 1 85 ? -1.842 -38.688 17.825 1.00 87.75 85 ARG A CA 1
ATOM 680 C C . ARG A 1 85 ? -3.128 -38.595 18.646 1.00 87.75 85 ARG A C 1
ATOM 682 O O . ARG A 1 85 ? -3.961 -39.490 18.561 1.00 87.75 85 ARG A O 1
ATOM 689 N N . THR A 1 86 ? -3.277 -37.544 19.443 1.00 80.81 86 THR A N 1
ATOM 690 C CA . THR A 1 86 ? -4.417 -37.334 20.339 1.00 80.81 86 THR A CA 1
ATOM 691 C C . THR A 1 86 ? -5.140 -36.040 19.994 1.00 80.81 86 THR A C 1
ATOM 693 O O . THR A 1 86 ? -4.523 -35.076 19.526 1.00 80.81 86 THR A O 1
ATOM 696 N N . ALA A 1 87 ? -6.454 -36.033 20.219 1.00 74.25 87 ALA A N 1
ATOM 697 C CA . ALA A 1 87 ? -7.245 -34.815 20.196 1.00 74.25 87 ALA A CA 1
ATOM 698 C C . ALA A 1 87 ? -6.740 -33.875 21.311 1.00 74.25 87 ALA A C 1
ATOM 700 O O . ALA A 1 87 ? -6.511 -34.343 22.428 1.00 74.25 87 ALA A O 1
ATOM 701 N N . PRO A 1 88 ? -6.520 -32.582 21.034 1.00 61.97 88 PRO A N 1
ATOM 702 C CA . PRO A 1 88 ? -6.204 -31.616 22.077 1.00 61.97 88 PRO A CA 1
ATOM 703 C C . PRO A 1 88 ? -7.428 -31.431 22.991 1.00 61.97 88 PRO A C 1
ATOM 705 O O . PRO A 1 88 ? -8.495 -31.045 22.515 1.00 61.97 88 PRO A O 1
ATOM 708 N N . GLU A 1 89 ? -7.281 -31.736 24.283 1.00 45.22 89 GLU A N 1
ATOM 709 C CA . GLU A 1 89 ? -8.331 -31.544 25.297 1.00 45.22 89 GLU A CA 1
ATOM 710 C C . GLU A 1 89 ? -8.417 -30.080 25.779 1.00 45.22 89 GLU A C 1
ATOM 712 O O . GLU A 1 89 ? -7.404 -29.371 25.744 1.00 45.22 89 GLU A O 1
ATOM 717 N N . PRO A 1 90 ? -9.598 -29.607 26.232 1.00 41.12 90 PRO A N 1
ATOM 718 C CA . PRO A 1 90 ? -9.776 -28.246 26.731 1.00 41.12 90 PRO A CA 1
ATOM 719 C C . PRO A 1 90 ? -9.431 -28.105 28.233 1.00 41.12 90 PRO A C 1
ATOM 721 O O . PRO A 1 90 ? -10.064 -28.724 29.079 1.00 41.12 90 PRO A O 1
ATOM 724 N N . ASP A 1 91 ? -8.470 -27.212 28.510 1.00 35.78 91 ASP A N 1
ATOM 725 C CA . ASP A 1 91 ? -8.133 -26.480 29.752 1.00 35.78 91 ASP A CA 1
ATOM 726 C C . ASP A 1 91 ? -7.683 -27.212 31.039 1.00 35.78 91 ASP A C 1
ATOM 728 O O . ASP A 1 91 ? -8.377 -28.067 31.572 1.00 35.78 91 ASP A O 1
ATOM 732 N N . THR A 1 92 ? -6.566 -26.743 31.639 1.00 28.34 92 THR A N 1
ATOM 733 C CA . THR A 1 92 ? -6.459 -26.320 33.064 1.00 28.34 92 THR A CA 1
ATOM 734 C C . THR A 1 92 ? -5.097 -25.661 33.373 1.00 28.34 92 THR A C 1
ATOM 736 O O . THR A 1 92 ? -4.022 -26.170 33.062 1.00 28.34 92 THR A O 1
ATOM 739 N N . THR A 1 93 ? -5.178 -24.507 34.032 1.00 34.25 93 THR A N 1
ATOM 740 C CA . THR A 1 93 ? -4.137 -23.687 34.669 1.00 34.25 93 THR A CA 1
ATOM 741 C C . THR A 1 93 ? -3.433 -24.404 35.835 1.00 34.25 93 THR A C 1
ATOM 743 O O . THR A 1 93 ? -4.131 -24.876 36.722 1.00 34.25 93 THR A O 1
ATOM 746 N N . ALA A 1 94 ? -2.088 -24.394 35.910 1.00 36.41 94 ALA A N 1
ATOM 747 C CA . ALA A 1 94 ? -1.299 -24.004 37.102 1.00 36.41 94 ALA A CA 1
ATOM 748 C C . ALA A 1 94 ? 0.192 -24.423 37.060 1.00 36.41 94 ALA A C 1
ATOM 750 O O . ALA A 1 94 ? 0.540 -25.584 36.900 1.00 36.41 94 ALA A O 1
ATOM 751 N N . GLN A 1 95 ? 1.016 -23.421 37.382 1.00 29.36 95 GLN A N 1
ATOM 752 C CA . GLN A 1 95 ? 2.201 -23.449 38.249 1.00 29.36 95 GLN A CA 1
ATOM 753 C C . GLN A 1 95 ? 3.592 -23.865 37.735 1.00 29.36 95 GLN A C 1
ATOM 755 O O . GLN A 1 95 ? 3.879 -24.958 37.267 1.00 29.36 95 GLN A O 1
ATOM 760 N N . VAL A 1 96 ? 4.470 -22.882 37.942 1.00 32.31 96 VAL A N 1
ATOM 761 C CA . VAL A 1 96 ? 5.915 -22.803 37.768 1.00 32.31 96 VAL A CA 1
ATOM 762 C C . VAL A 1 96 ? 6.630 -23.640 38.830 1.00 32.31 96 VAL A C 1
ATOM 764 O O . VAL A 1 96 ? 6.314 -23.545 40.014 1.00 32.31 96 VAL A O 1
ATOM 767 N N . THR A 1 97 ? 7.695 -24.338 38.443 1.00 25.72 97 THR A N 1
ATOM 768 C CA . THR A 1 97 ? 8.868 -24.485 39.317 1.00 25.72 97 THR A CA 1
ATOM 769 C C . THR A 1 97 ? 10.137 -24.486 38.470 1.00 25.72 97 THR A C 1
ATOM 771 O O . THR A 1 97 ? 10.305 -25.264 37.536 1.00 25.72 97 THR A O 1
ATOM 774 N N . SER A 1 98 ? 10.998 -23.521 38.769 1.00 30.78 98 SER A N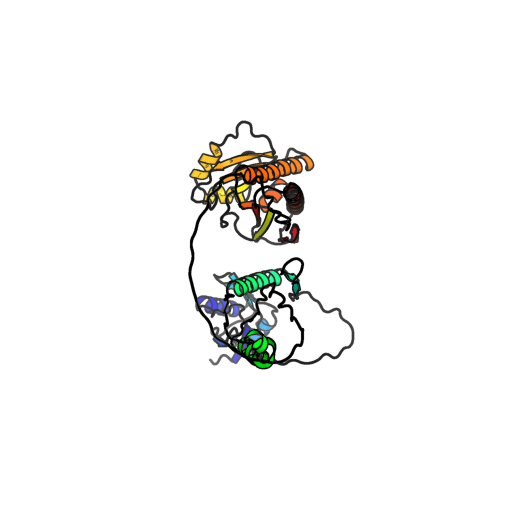 1
ATOM 775 C CA . SER A 1 98 ? 12.332 -23.299 38.218 1.00 30.78 98 SER A CA 1
ATOM 776 C C . SER A 1 98 ? 13.275 -24.471 38.504 1.00 30.78 98 SER A C 1
ATOM 778 O O . SER A 1 98 ? 13.235 -25.008 39.607 1.00 30.78 98 SER A O 1
ATOM 780 N N . THR A 1 99 ? 14.198 -24.805 37.592 1.00 26.23 99 THR A N 1
ATOM 781 C CA . THR A 1 99 ? 15.625 -24.398 37.654 1.00 26.23 99 THR A CA 1
ATOM 782 C C . THR A 1 99 ? 16.389 -24.906 36.414 1.00 26.23 99 THR A C 1
ATOM 784 O O . THR A 1 99 ? 16.223 -26.041 35.979 1.00 26.23 99 THR A O 1
ATOM 787 N N . THR A 1 100 ? 17.315 -24.062 35.945 1.00 27.45 100 THR A N 1
ATOM 788 C CA . THR A 1 100 ? 18.520 -24.336 35.127 1.00 27.45 100 THR A CA 1
ATOM 789 C C . THR A 1 100 ? 18.426 -24.391 33.590 1.00 27.45 100 THR A C 1
ATOM 791 O O . THR A 1 100 ? 18.144 -25.411 32.979 1.00 27.45 100 THR A O 1
ATOM 794 N N . ALA A 1 101 ? 18.839 -23.258 33.005 1.00 39.19 101 ALA A N 1
ATOM 795 C CA . ALA A 1 101 ? 19.702 -23.116 31.826 1.00 39.19 101 ALA A CA 1
ATOM 796 C C . ALA A 1 101 ? 19.221 -23.642 30.456 1.00 39.19 101 ALA A C 1
ATOM 798 O O . ALA A 1 101 ? 19.759 -24.602 29.920 1.00 39.19 101 ALA A O 1
ATOM 799 N N . ALA A 1 102 ? 18.340 -22.868 29.816 1.00 30.98 102 ALA A N 1
ATOM 800 C CA . ALA A 1 102 ? 18.450 -22.474 28.405 1.00 30.98 102 ALA A CA 1
ATOM 801 C C . ALA A 1 102 ? 17.534 -21.258 28.168 1.00 30.98 102 ALA A C 1
ATOM 803 O O . ALA A 1 102 ? 16.421 -21.214 28.691 1.00 30.98 102 ALA A O 1
ATOM 804 N N . LYS A 1 103 ? 17.997 -20.241 27.424 1.00 33.19 103 LYS A N 1
ATOM 805 C CA . LYS A 1 103 ? 17.154 -19.102 27.008 1.00 33.19 103 LYS A CA 1
ATOM 806 C C . LYS A 1 103 ? 15.899 -19.640 26.295 1.00 33.19 103 LYS A C 1
ATOM 808 O O . LYS A 1 103 ? 16.064 -20.456 25.391 1.00 33.19 103 LYS A O 1
ATOM 813 N N . PRO A 1 104 ? 14.675 -19.206 26.648 1.00 34.34 104 PRO A N 1
ATOM 814 C CA . PRO A 1 104 ? 13.494 -19.604 25.901 1.00 34.34 104 PRO A CA 1
ATOM 815 C C . PRO A 1 104 ? 13.519 -18.905 24.540 1.00 34.34 104 PRO A C 1
ATOM 817 O O . PRO A 1 104 ? 13.541 -17.676 24.470 1.00 34.34 104 PRO A O 1
ATOM 820 N N . ASP A 1 105 ? 13.525 -19.691 23.465 1.00 37.66 105 ASP A N 1
ATOM 821 C CA . ASP A 1 105 ? 13.295 -19.210 22.105 1.00 37.66 105 ASP A CA 1
ATOM 822 C C . ASP A 1 105 ? 11.908 -18.551 22.034 1.00 37.66 105 ASP A C 1
ATOM 824 O O . ASP A 1 105 ? 10.873 -19.204 21.903 1.00 37.66 105 ASP A O 1
ATOM 828 N N . THR A 1 106 ? 11.875 -17.223 22.102 1.00 41.47 106 THR A N 1
ATOM 829 C CA . THR A 1 106 ? 10.684 -16.371 21.947 1.00 41.47 106 THR A CA 1
ATOM 830 C C . THR A 1 106 ? 10.202 -16.266 20.493 1.00 41.47 106 THR A C 1
ATOM 832 O O . THR A 1 106 ? 9.431 -15.376 20.144 1.00 41.47 106 THR A O 1
ATOM 835 N N . SER A 1 107 ? 10.606 -17.190 19.621 1.00 52.06 107 SER A N 1
ATOM 836 C CA . SER A 1 107 ? 10.511 -17.025 18.167 1.00 52.06 107 SER A CA 1
ATOM 837 C C . SER A 1 107 ? 9.124 -17.313 17.558 1.00 52.06 107 SER A C 1
ATOM 839 O O . SER A 1 107 ? 8.978 -17.220 16.347 1.00 52.06 107 SER A O 1
ATOM 841 N N . ASN A 1 108 ? 8.088 -17.654 18.347 1.00 60.38 108 ASN A N 1
ATOM 842 C CA . ASN A 1 108 ? 6.799 -18.140 17.808 1.00 60.38 108 ASN A CA 1
ATOM 843 C C . ASN A 1 108 ? 5.504 -17.585 18.456 1.00 60.38 108 ASN A C 1
ATOM 845 O O . ASN A 1 108 ? 4.441 -18.179 18.283 1.00 60.38 108 ASN A O 1
ATOM 849 N N . ARG A 1 109 ? 5.533 -16.468 19.199 1.00 69.44 109 ARG A N 1
ATOM 850 C CA . ARG A 1 109 ? 4.325 -15.894 19.840 1.00 69.44 109 ARG A CA 1
ATOM 851 C C . ARG A 1 109 ? 4.158 -14.400 19.570 1.00 69.44 109 ARG A C 1
ATOM 853 O O . ARG A 1 109 ? 5.146 -13.684 19.461 1.00 69.44 109 ARG A O 1
ATOM 860 N N . VAL A 1 110 ? 2.902 -13.954 19.483 1.00 77.25 110 VAL A N 1
ATOM 861 C CA . VAL A 1 110 ? 2.524 -12.534 19.395 1.00 77.25 110 VAL A CA 1
ATOM 862 C C . VAL A 1 110 ? 2.199 -12.024 20.796 1.00 77.25 110 VAL A C 1
ATOM 864 O O . VAL A 1 110 ? 1.349 -12.600 21.473 1.00 77.25 110 VAL A O 1
ATOM 867 N N . SER A 1 111 ? 2.872 -10.968 21.239 1.00 77.38 111 SER A N 1
ATOM 868 C CA . SER A 1 111 ? 2.485 -10.164 22.391 1.00 77.38 111 SER A CA 1
ATOM 869 C C . SER A 1 111 ? 1.519 -9.062 21.962 1.00 77.38 111 SER A C 1
ATOM 871 O O . SER A 1 111 ? 1.632 -8.510 20.866 1.00 77.38 111 SER A O 1
ATOM 873 N N . VAL A 1 112 ? 0.559 -8.766 22.836 1.00 81.19 112 VAL A N 1
ATOM 874 C CA . VAL A 1 112 ? -0.467 -7.739 22.649 1.00 81.19 112 VAL A CA 1
ATOM 875 C C . VAL A 1 112 ? -0.364 -6.772 23.820 1.00 81.19 112 VAL A C 1
ATOM 877 O O . VAL A 1 112 ? -0.576 -7.171 24.962 1.00 81.19 112 VAL A O 1
ATOM 880 N N . GLU A 1 113 ? -0.035 -5.516 23.548 1.00 76.81 113 GLU A N 1
ATOM 881 C CA . GLU A 1 113 ? 0.061 -4.459 24.558 1.00 76.81 113 GLU A CA 1
ATOM 882 C C . GLU A 1 113 ? -0.893 -3.321 24.200 1.00 76.81 113 GLU A C 1
ATOM 884 O O . GLU A 1 113 ? -0.793 -2.738 23.124 1.00 76.81 113 GLU A O 1
ATOM 889 N N . ALA A 1 114 ? -1.830 -2.991 25.087 1.00 75.69 114 ALA A N 1
ATOM 890 C CA . ALA A 1 114 ? -2.741 -1.867 24.894 1.00 75.69 114 ALA A CA 1
ATOM 891 C C . ALA A 1 114 ? -2.229 -0.627 25.644 1.00 75.69 114 ALA A C 1
ATOM 893 O O . ALA A 1 114 ? -1.885 -0.713 26.821 1.00 75.69 114 ALA A O 1
ATOM 894 N N . SER A 1 115 ? -2.218 0.530 24.981 1.00 62.00 115 SER A N 1
ATOM 895 C CA . SER A 1 115 ? -1.946 1.835 25.594 1.00 62.00 115 SER A CA 1
ATOM 896 C C . SER A 1 115 ? -3.110 2.783 25.341 1.00 62.00 115 SER A C 1
ATOM 898 O O . SER A 1 115 ? -3.621 2.849 24.229 1.00 62.00 115 SER A O 1
ATOM 900 N N . ALA A 1 116 ? -3.510 3.544 26.359 1.00 57.94 116 ALA A N 1
ATOM 901 C CA . ALA A 1 116 ? -4.569 4.550 26.258 1.00 57.94 116 ALA A CA 1
ATOM 902 C C . ALA A 1 116 ? -4.047 5.968 25.939 1.00 57.94 116 ALA A C 1
ATOM 904 O O . ALA A 1 116 ? -4.848 6.883 25.769 1.00 57.94 116 ALA A O 1
ATOM 905 N N . ILE A 1 117 ? -2.722 6.169 25.885 1.00 46.78 117 ILE A N 1
ATOM 906 C CA . ILE A 1 117 ? -2.078 7.491 25.800 1.00 46.78 117 ILE A CA 1
ATOM 907 C C . ILE A 1 117 ? -0.964 7.449 24.734 1.00 46.78 117 ILE A C 1
ATOM 909 O O . ILE A 1 117 ? -0.208 6.471 24.704 1.00 46.78 117 ILE A O 1
ATOM 913 N N . PRO A 1 118 ? -0.809 8.481 23.874 1.00 47.03 118 PRO A N 1
ATOM 914 C CA . PRO A 1 118 ? -1.635 9.694 23.747 1.00 47.03 118 PRO A CA 1
ATOM 915 C C . PRO A 1 118 ? -2.981 9.468 23.030 1.00 47.03 118 PRO A C 1
ATOM 917 O O . PRO A 1 118 ? -3.862 10.315 23.123 1.00 47.03 118 PRO A O 1
ATOM 920 N N . GLN A 1 119 ? -3.157 8.324 22.361 1.00 44.91 119 GLN A N 1
ATOM 921 C CA . GLN A 1 119 ? -4.434 7.826 21.837 1.00 44.91 119 GLN A CA 1
ATOM 922 C C . GLN A 1 119 ? -4.535 6.311 22.097 1.00 44.91 119 GLN A C 1
ATOM 924 O O . GLN A 1 119 ? -3.490 5.659 22.201 1.00 44.91 119 GLN A O 1
ATOM 929 N N . PRO A 1 120 ? -5.752 5.737 22.192 1.00 61.41 120 PRO A N 1
ATOM 930 C CA . PRO A 1 120 ? -5.940 4.298 22.349 1.00 61.41 120 PRO A CA 1
ATOM 931 C C . PRO A 1 120 ? -5.299 3.521 21.195 1.00 61.41 120 PRO A C 1
ATOM 933 O O . PRO A 1 120 ? -5.689 3.673 20.040 1.00 61.41 120 PRO A O 1
ATOM 936 N N . GLN A 1 121 ? -4.321 2.678 21.507 1.00 66.38 121 GLN A N 1
ATOM 937 C CA . GLN A 1 121 ? -3.590 1.875 20.535 1.00 66.38 121 GLN A CA 1
ATOM 938 C C . GLN A 1 121 ? -3.280 0.487 21.088 1.00 66.38 121 GLN A C 1
ATOM 940 O O . GLN A 1 121 ? -3.098 0.304 22.291 1.00 66.38 121 GLN A O 1
ATOM 945 N N . VAL A 1 122 ? -3.191 -0.489 20.188 1.00 76.31 122 VAL A N 1
ATOM 946 C CA . VAL A 1 122 ? -2.795 -1.864 20.500 1.00 76.31 122 VAL A CA 1
ATOM 947 C C . VAL A 1 122 ? -1.531 -2.184 19.711 1.00 76.31 122 VAL A C 1
ATOM 949 O O . VAL A 1 122 ? -1.536 -2.182 18.480 1.00 76.31 122 VAL A O 1
ATOM 952 N N . LEU A 1 123 ? -0.439 -2.441 20.423 1.00 77.38 123 LEU A N 1
ATOM 953 C CA . LEU A 1 123 ? 0.840 -2.856 19.874 1.00 77.38 123 LEU A CA 1
ATOM 954 C C . LEU A 1 123 ? 0.899 -4.384 19.826 1.00 77.38 123 LEU A C 1
ATOM 956 O O . LEU A 1 123 ? 0.851 -5.057 20.853 1.00 77.38 123 LEU A O 1
ATOM 960 N N . LEU A 1 124 ? 1.032 -4.923 18.616 1.00 78.50 124 LEU A N 1
ATOM 961 C CA . LEU A 1 124 ? 1.259 -6.345 18.374 1.00 78.50 124 LEU A CA 1
ATOM 962 C C . LEU A 1 124 ? 2.741 -6.564 18.057 1.00 78.50 124 LEU A C 1
ATOM 964 O O . LEU A 1 124 ? 3.241 -6.002 17.081 1.00 78.50 124 LEU A O 1
ATOM 968 N N . SER A 1 125 ? 3.442 -7.381 18.843 1.00 66.50 125 SER A N 1
ATOM 969 C CA . SER A 1 125 ? 4.856 -7.708 18.597 1.00 66.50 125 SER A CA 1
ATOM 970 C C . SER A 1 125 ? 5.061 -9.215 18.525 1.00 66.50 125 SER A C 1
ATOM 972 O O . SER A 1 125 ? 4.519 -9.951 19.331 1.00 66.50 125 SER A O 1
ATOM 974 N N . GLY A 1 126 ? 5.832 -9.714 17.563 1.00 76.88 126 GLY A N 1
ATOM 975 C CA . GLY A 1 126 ? 6.043 -11.154 17.391 1.00 76.88 126 GLY A CA 1
ATOM 976 C C . GLY A 1 126 ? 6.390 -11.522 15.949 1.00 76.88 126 GLY A C 1
ATOM 977 O O . GLY A 1 126 ? 6.688 -10.636 15.144 1.00 76.88 126 GLY A O 1
ATOM 978 N N . PRO A 1 127 ? 6.342 -12.816 15.590 1.00 76.50 127 PRO A N 1
ATOM 979 C CA . PRO A 1 127 ? 6.591 -13.276 14.227 1.00 76.50 127 PRO A CA 1
ATOM 980 C C . PRO A 1 127 ? 5.620 -12.638 13.240 1.00 76.50 127 PRO A C 1
ATOM 982 O O . PRO A 1 127 ? 4.409 -12.668 13.447 1.00 76.50 127 PRO A O 1
ATOM 985 N N . GLN A 1 128 ? 6.147 -12.101 12.142 1.00 59.22 128 GLN A N 1
ATOM 986 C CA . GLN A 1 128 ? 5.400 -11.280 11.187 1.00 59.22 128 GLN A CA 1
ATOM 987 C C . GLN A 1 128 ? 4.099 -11.931 10.696 1.00 59.22 128 GLN A C 1
ATOM 989 O O . GLN A 1 128 ? 3.062 -11.278 10.681 1.00 59.22 128 GLN A O 1
ATOM 994 N N . GLN A 1 129 ? 4.137 -13.212 10.317 1.00 61.91 129 GLN A N 1
ATOM 995 C CA . GLN A 1 129 ? 2.954 -13.932 9.828 1.00 61.91 129 GLN A CA 1
ATOM 996 C C . GLN A 1 129 ? 1.861 -14.021 10.898 1.00 61.91 129 GLN A C 1
ATOM 998 O O . GLN A 1 129 ? 0.682 -13.852 10.599 1.00 61.91 129 GLN A O 1
ATOM 1003 N N . LEU A 1 130 ? 2.259 -14.215 12.158 1.00 68.94 130 LEU A N 1
ATOM 1004 C CA . LEU A 1 130 ? 1.330 -14.249 13.279 1.00 68.94 130 LEU A CA 1
ATOM 1005 C C . LEU A 1 130 ? 0.820 -12.846 13.610 1.00 68.94 130 LEU A C 1
ATOM 1007 O O . LEU A 1 130 ? -0.373 -12.683 13.792 1.00 68.94 130 LEU A O 1
ATOM 1011 N N . VAL A 1 131 ? 1.679 -11.820 13.610 1.00 69.25 131 VAL A N 1
ATOM 1012 C CA . VAL A 1 131 ? 1.264 -10.425 13.843 1.00 69.25 131 VAL A CA 1
ATOM 1013 C C . VAL A 1 131 ? 0.266 -9.956 12.781 1.00 69.25 131 VAL A C 1
ATOM 1015 O O . VAL A 1 131 ? -0.734 -9.334 13.124 1.00 69.25 131 VAL A O 1
ATOM 1018 N N . LEU A 1 132 ? 0.502 -10.264 11.501 1.00 61.59 132 LEU A N 1
ATOM 1019 C CA . LEU A 1 132 ? -0.404 -9.897 10.408 1.00 61.59 132 LEU A CA 1
ATOM 1020 C C . LEU A 1 132 ? -1.740 -10.635 10.507 1.00 61.59 132 LEU A C 1
ATOM 1022 O O . LEU A 1 132 ? -2.791 -10.011 10.362 1.00 61.59 132 LEU A O 1
ATOM 1026 N N . LYS A 1 133 ? -1.703 -11.936 10.808 1.00 73.38 133 LYS A N 1
ATOM 1027 C CA . LYS A 1 133 ? -2.905 -12.734 11.046 1.00 73.38 133 LYS A CA 1
ATOM 1028 C C . LYS A 1 133 ? -3.700 -12.200 12.239 1.00 73.38 133 LYS A C 1
ATOM 1030 O O . LYS A 1 133 ? -4.879 -11.902 12.091 1.00 73.38 133 LYS A O 1
ATOM 1035 N N . THR A 1 134 ? -3.041 -11.982 13.376 1.00 75.62 134 THR A N 1
ATOM 1036 C CA . THR A 1 134 ? -3.651 -11.407 14.579 1.00 75.62 134 THR A CA 1
ATOM 1037 C C . THR A 1 134 ? -4.200 -10.009 14.311 1.00 75.62 134 THR A C 1
ATOM 1039 O O . THR A 1 134 ? -5.280 -9.696 14.788 1.00 75.62 134 THR A O 1
ATOM 1042 N N . LYS A 1 135 ? -3.527 -9.171 13.509 1.00 81.19 135 LYS A N 1
ATOM 1043 C CA . LYS A 1 135 ? -4.053 -7.857 13.106 1.00 81.19 135 LYS A CA 1
ATOM 1044 C C . LYS A 1 135 ? -5.345 -7.991 12.300 1.00 81.19 135 LYS A C 1
ATOM 1046 O O . LYS A 1 135 ? -6.282 -7.237 12.551 1.00 81.19 135 LYS A O 1
ATOM 1051 N N . LEU A 1 136 ? -5.389 -8.901 11.327 1.00 69.81 136 LEU A N 1
ATOM 1052 C CA . LEU A 1 136 ? -6.564 -9.112 10.481 1.00 69.81 136 LEU A CA 1
ATOM 1053 C C . LEU A 1 136 ? -7.743 -9.651 11.297 1.00 69.81 136 LEU A C 1
ATOM 1055 O O . LEU A 1 136 ? -8.835 -9.098 11.208 1.00 69.81 136 LEU A O 1
ATOM 1059 N N . GLU A 1 137 ? -7.504 -10.662 12.134 1.00 79.56 137 GLU A N 1
ATOM 1060 C CA . GLU A 1 137 ? -8.503 -11.209 13.059 1.00 79.56 137 GLU A CA 1
ATOM 1061 C C . GLU A 1 137 ? -9.000 -10.128 14.021 1.00 79.56 137 GLU A C 1
ATOM 1063 O O . GLU A 1 137 ? -10.196 -9.878 14.093 1.00 79.56 137 GLU A O 1
ATOM 1068 N N . LEU A 1 138 ? -8.091 -9.400 14.674 1.00 81.12 138 LEU A N 1
ATOM 1069 C CA . LEU A 1 138 ? -8.449 -8.333 15.604 1.00 81.12 138 LEU A CA 1
ATOM 1070 C C . LEU A 1 138 ? -9.240 -7.220 14.910 1.00 81.12 138 LEU A C 1
ATOM 1072 O O . LEU A 1 138 ? -10.214 -6.737 15.464 1.00 81.12 138 LEU A O 1
ATOM 1076 N N . THR A 1 139 ? -8.869 -6.826 13.689 1.00 74.19 139 THR A N 1
ATOM 1077 C CA . THR A 1 139 ? -9.601 -5.793 12.938 1.00 74.19 139 THR A CA 1
ATOM 1078 C C . THR A 1 139 ? -10.998 -6.279 12.557 1.00 74.19 139 THR A C 1
ATOM 1080 O O . THR A 1 139 ? -11.955 -5.520 12.685 1.00 74.19 139 THR A O 1
ATOM 1083 N N . LYS A 1 140 ? -11.133 -7.544 12.136 1.00 78.06 140 LYS A N 1
ATOM 1084 C CA . LYS A 1 140 ? -12.427 -8.169 11.844 1.00 78.06 140 LYS A CA 1
ATOM 1085 C C . LYS A 1 140 ? -13.317 -8.181 13.089 1.00 78.06 140 LYS A C 1
ATOM 1087 O O . LYS A 1 140 ? -14.438 -7.682 13.027 1.00 78.06 140 LYS A O 1
ATOM 1092 N N . GLU A 1 141 ? -12.805 -8.663 14.218 1.00 77.12 141 GLU A N 1
ATOM 1093 C CA . GLU A 1 141 ? -13.545 -8.701 15.485 1.00 77.12 141 GLU A CA 1
ATOM 1094 C C . GLU A 1 141 ? -13.925 -7.291 15.957 1.00 77.12 141 GLU A C 1
ATOM 1096 O O . GLU A 1 141 ? -15.088 -7.033 16.260 1.00 77.12 141 GLU A O 1
ATOM 1101 N N . LEU A 1 142 ? -12.989 -6.336 15.930 1.00 78.69 142 LEU A N 1
ATOM 1102 C CA . LEU A 1 142 ? -13.258 -4.946 16.310 1.00 78.69 142 LEU A CA 1
ATOM 1103 C C . LEU A 1 142 ? -14.289 -4.280 15.389 1.00 78.69 142 LEU A C 1
ATOM 1105 O O . LEU A 1 142 ? -15.099 -3.496 15.868 1.00 78.69 142 LEU A O 1
ATOM 1109 N N . SER A 1 143 ? -14.295 -4.603 14.092 1.00 74.00 143 SER A N 1
ATOM 1110 C CA . SER A 1 143 ? -15.295 -4.086 13.145 1.00 74.00 143 SER A CA 1
ATOM 1111 C C . SER A 1 143 ? -16.698 -4.654 13.369 1.00 74.00 143 SER A C 1
ATOM 1113 O O . SER A 1 143 ? -17.676 -4.045 12.944 1.00 74.00 143 SER A O 1
ATOM 1115 N N . SER A 1 144 ? -16.798 -5.803 14.045 1.00 77.00 144 SER A N 1
ATOM 1116 C CA . SER A 1 144 ? -18.075 -6.413 14.422 1.00 77.00 144 SER A CA 1
ATOM 1117 C C . SER A 1 144 ? -18.650 -5.854 15.726 1.00 77.00 144 SER A C 1
ATOM 1119 O O . SER A 1 144 ? -19.811 -6.115 16.039 1.00 77.00 144 SER A O 1
ATOM 1121 N N . LEU A 1 145 ? -17.861 -5.081 16.486 1.00 79.25 145 LEU A N 1
ATOM 1122 C CA . LEU A 1 145 ? -18.331 -4.457 17.716 1.00 79.25 145 LEU A CA 1
ATOM 1123 C C . LEU A 1 145 ? -19.375 -3.389 17.399 1.00 79.25 145 LEU A C 1
ATOM 1125 O O . LEU A 1 145 ? -19.155 -2.484 16.596 1.00 79.25 145 LEU A O 1
ATOM 1129 N N . ILE A 1 146 ? -20.500 -3.478 18.098 1.00 77.19 146 ILE A N 1
ATOM 1130 C CA . ILE A 1 146 ? -21.572 -2.491 18.053 1.00 77.19 146 ILE A CA 1
ATOM 1131 C C . ILE A 1 146 ? -21.521 -1.709 19.363 1.00 77.19 146 ILE A C 1
ATOM 1133 O O . ILE A 1 146 ? -21.354 -2.290 20.436 1.00 77.19 146 ILE A O 1
ATOM 1137 N N . SER A 1 147 ? -21.646 -0.389 19.267 1.00 81.12 147 SER A N 1
ATOM 1138 C CA . SER A 1 147 ? -21.802 0.492 20.420 1.00 81.12 147 SER A CA 1
ATOM 1139 C C . SER A 1 147 ? -23.208 1.063 20.396 1.00 81.12 147 SER A C 1
ATOM 1141 O O . SER A 1 147 ? -23.652 1.550 19.359 1.00 81.12 147 SER A O 1
ATOM 1143 N N . ASP A 1 148 ? -23.870 1.036 21.543 1.00 77.69 148 ASP A N 1
ATOM 1144 C CA . ASP A 1 148 ? -25.175 1.654 21.747 1.00 77.69 148 ASP A CA 1
ATOM 1145 C C . ASP A 1 148 ? -25.164 2.426 23.071 1.00 77.69 148 ASP A C 1
ATOM 1147 O O . ASP A 1 148 ? -24.364 2.128 23.964 1.00 77.69 148 ASP A O 1
ATOM 1151 N N . THR A 1 149 ? -26.030 3.427 23.184 1.00 81.69 149 THR A N 1
ATOM 1152 C CA . THR A 1 149 ? -26.132 4.291 24.361 1.00 81.69 149 THR A CA 1
ATOM 1153 C C . THR A 1 149 ? -27.540 4.195 24.920 1.00 81.69 149 THR A C 1
ATOM 1155 O O . THR A 1 149 ? -28.501 4.622 24.285 1.00 81.69 149 THR A O 1
ATOM 1158 N N . LEU A 1 150 ? -27.654 3.670 26.138 1.00 77.62 150 LEU A N 1
ATOM 1159 C CA . LEU A 1 150 ? -28.916 3.592 26.862 1.00 77.62 150 LEU A CA 1
ATOM 1160 C C . LEU A 1 150 ? -28.972 4.680 27.937 1.00 77.62 150 LEU A C 1
ATOM 1162 O O . LEU A 1 150 ? -28.153 4.691 28.857 1.00 77.62 150 LEU A O 1
ATOM 1166 N N . GLU A 1 151 ? -29.963 5.562 27.844 1.00 82.12 151 GLU A N 1
ATOM 1167 C CA . GLU A 1 151 ? -30.261 6.535 28.893 1.00 82.12 151 GLU A CA 1
ATOM 1168 C C . GLU A 1 151 ? -31.190 5.915 29.940 1.00 82.12 151 GLU A C 1
ATOM 1170 O O . GLU A 1 151 ? -32.266 5.408 29.622 1.00 82.12 151 GLU A O 1
ATOM 1175 N N . ILE A 1 152 ? -30.768 5.956 31.204 1.00 78.88 152 ILE A N 1
ATOM 1176 C CA . ILE A 1 152 ? -31.577 5.510 32.338 1.00 78.88 152 ILE A CA 1
ATOM 1177 C C . ILE A 1 152 ? -31.971 6.746 33.136 1.00 78.88 152 ILE A C 1
ATOM 1179 O O . ILE A 1 152 ? -31.193 7.240 33.954 1.00 78.88 152 ILE A O 1
ATOM 1183 N N . ASP A 1 153 ? -33.182 7.238 32.884 1.00 72.00 153 ASP A N 1
ATOM 1184 C CA . ASP A 1 153 ? -33.752 8.365 33.613 1.00 72.00 153 ASP A CA 1
ATOM 1185 C C . ASP A 1 153 ? -34.550 7.860 34.819 1.00 72.00 153 ASP A C 1
ATOM 1187 O O . ASP A 1 153 ? -35.620 7.258 34.700 1.00 72.00 153 ASP A O 1
ATOM 1191 N N . GLY A 1 154 ? -33.978 8.050 36.004 1.00 79.25 154 GLY A N 1
ATOM 1192 C CA . GLY A 1 154 ? -34.601 7.673 37.259 1.00 79.25 154 GLY A CA 1
ATOM 1193 C C . GLY A 1 154 ? -33.914 8.343 38.447 1.00 79.25 154 GLY A C 1
ATOM 1194 O O . GLY A 1 154 ? -32.683 8.484 38.458 1.00 79.25 154 GLY A O 1
ATOM 1195 N N . PRO A 1 155 ? -34.673 8.747 39.481 1.00 80.88 155 PRO A N 1
ATOM 1196 C CA . PRO A 1 155 ? -34.093 9.342 40.674 1.00 80.88 155 PRO A CA 1
ATOM 1197 C C . PRO A 1 155 ? -33.126 8.351 41.326 1.00 80.88 155 PRO A C 1
ATOM 1199 O O . PRO A 1 155 ? -33.497 7.241 41.695 1.00 80.88 155 PRO A O 1
ATOM 1202 N N . GLY A 1 156 ? -31.862 8.752 41.456 1.00 81.81 156 GLY A N 1
ATOM 1203 C CA . GLY A 1 156 ? -30.831 7.929 42.084 1.00 81.81 156 GLY A CA 1
ATOM 1204 C C . GLY A 1 156 ? -30.171 6.877 41.185 1.00 81.81 156 GLY A C 1
ATOM 1205 O O . GLY A 1 156 ? -29.296 6.160 41.670 1.00 81.81 156 GLY A O 1
ATOM 1206 N N . ALA A 1 157 ? -30.520 6.787 39.893 1.00 81.12 157 ALA A N 1
ATOM 1207 C CA . ALA A 1 157 ? -29.992 5.764 38.978 1.00 81.12 157 ALA A CA 1
ATOM 1208 C C . ALA A 1 157 ? -28.451 5.723 38.960 1.00 81.12 157 ALA A C 1
ATOM 1210 O O . ALA A 1 157 ? -27.838 4.660 39.068 1.00 81.12 157 ALA A O 1
ATOM 1211 N N . ARG A 1 158 ? -27.807 6.897 38.934 1.00 79.69 158 ARG A N 1
ATOM 1212 C CA . ARG A 1 158 ? -26.343 7.019 38.970 1.00 79.69 158 ARG A CA 1
ATOM 1213 C C . ARG A 1 158 ? -25.735 6.485 40.272 1.00 79.69 158 ARG A C 1
ATOM 1215 O O . ARG A 1 158 ? -24.708 5.814 40.222 1.00 79.69 158 ARG A O 1
ATOM 1222 N N . GLN A 1 159 ? -26.333 6.771 41.435 1.00 83.69 159 GLN A N 1
ATOM 1223 C CA . GLN A 1 159 ? -25.848 6.221 42.710 1.00 83.69 159 GLN A CA 1
ATOM 1224 C C . GLN A 1 159 ? -26.085 4.712 42.799 1.00 83.69 159 GLN A C 1
ATOM 1226 O O . GLN A 1 159 ? -25.216 3.997 43.293 1.00 83.69 159 GLN A O 1
ATOM 1231 N N . TYR A 1 160 ? -27.218 4.228 42.286 1.00 85.19 160 TYR A N 1
ATOM 1232 C CA . TYR A 1 160 ? -27.551 2.808 42.270 1.00 85.19 160 TYR A CA 1
ATOM 1233 C C . TYR A 1 160 ? -26.501 1.993 41.504 1.00 85.19 160 TYR A C 1
ATOM 1235 O O . TYR A 1 160 ? -25.898 1.093 42.085 1.00 85.19 160 TYR A O 1
ATOM 1243 N N . PHE A 1 161 ? -26.190 2.348 40.252 1.00 82.75 161 PHE A N 1
ATOM 1244 C CA . PHE A 1 161 ? -25.200 1.610 39.449 1.00 82.75 161 PHE A CA 1
ATOM 1245 C C . PHE A 1 161 ? -23.745 1.800 39.910 1.00 82.75 161 PHE A C 1
ATOM 1247 O O . PHE A 1 161 ? -22.896 0.969 39.594 1.00 82.75 161 PHE A O 1
ATOM 1254 N N . LYS A 1 162 ? -23.457 2.833 40.717 1.00 82.00 162 LYS A N 1
ATOM 1255 C CA . LYS A 1 162 ? -22.165 2.988 41.413 1.00 82.00 162 LYS A CA 1
ATOM 1256 C C . LYS A 1 162 ? -22.046 2.138 42.686 1.00 82.00 162 LYS A C 1
ATOM 1258 O O . LYS A 1 162 ? -20.925 1.911 43.139 1.00 82.00 162 LYS A O 1
ATOM 1263 N N . ALA A 1 163 ? -23.160 1.683 43.261 1.00 86.19 163 ALA A N 1
ATOM 1264 C CA . ALA A 1 163 ? -23.206 0.909 44.499 1.00 86.19 163 ALA A CA 1
ATOM 1265 C C . ALA A 1 163 ? -23.883 -0.456 44.279 1.00 86.19 163 ALA A C 1
ATOM 1267 O O . ALA A 1 163 ? -23.273 -1.359 43.712 1.00 86.19 163 ALA A O 1
ATOM 1268 N N . GLU A 1 164 ? -25.130 -0.615 44.722 1.00 83.19 164 GLU A N 1
ATOM 1269 C CA . GLU A 1 164 ? -25.863 -1.888 44.735 1.00 83.19 164 GLU A CA 1
ATOM 1270 C C . GLU A 1 164 ? -26.039 -2.504 43.334 1.00 83.19 164 GLU A C 1
ATOM 1272 O O . GLU A 1 164 ? -25.875 -3.709 43.152 1.00 83.19 164 GLU A O 1
ATOM 1277 N N . GLY A 1 165 ? -26.275 -1.675 42.316 1.00 83.75 165 GLY A N 1
ATOM 1278 C CA . GLY A 1 165 ? -26.441 -2.094 40.923 1.00 83.75 165 GLY A CA 1
ATOM 1279 C C . GLY A 1 165 ? -25.149 -2.511 40.215 1.00 83.75 165 GLY A C 1
ATOM 1280 O O . GLY A 1 165 ? -25.214 -3.064 39.116 1.00 83.75 165 GLY A O 1
ATOM 1281 N N . LYS A 1 166 ? -23.973 -2.288 40.821 1.00 86.00 166 LYS A N 1
ATOM 1282 C CA . LYS A 1 166 ? -22.675 -2.645 40.227 1.00 86.00 166 LYS A CA 1
ATOM 1283 C C . LYS A 1 166 ? -22.548 -4.153 39.995 1.00 86.00 166 LYS A C 1
ATOM 1285 O O . LYS A 1 166 ? -22.102 -4.572 38.931 1.00 86.00 166 LYS A O 1
ATOM 1290 N N . ALA A 1 167 ? -22.986 -4.966 40.958 1.00 82.56 167 ALA A N 1
ATOM 1291 C CA . ALA A 1 167 ? -22.938 -6.423 40.836 1.00 82.56 167 ALA A CA 1
ATOM 1292 C C . ALA A 1 167 ? -23.831 -6.920 39.685 1.00 82.56 167 ALA A C 1
ATOM 1294 O O . ALA A 1 167 ? -23.417 -7.766 38.896 1.00 82.56 167 ALA A O 1
ATOM 1295 N N . SER A 1 168 ? -25.027 -6.343 39.536 1.00 83.25 168 SER A N 1
ATOM 1296 C CA . SER A 1 168 ? -25.938 -6.652 38.428 1.00 83.25 168 SER A CA 1
ATOM 1297 C C . SER A 1 168 ? -25.337 -6.279 37.069 1.00 83.25 168 SER A C 1
ATOM 1299 O O . SER A 1 168 ? -25.444 -7.051 36.119 1.00 83.25 168 SER A O 1
ATOM 1301 N N . LYS A 1 169 ? -24.651 -5.131 36.983 1.00 83.25 169 LYS A N 1
ATOM 1302 C CA . LYS A 1 169 ? -23.924 -4.695 35.782 1.00 83.25 169 LYS A CA 1
ATOM 1303 C C . LYS A 1 169 ? -22.825 -5.691 35.387 1.00 83.25 169 LYS A C 1
ATOM 1305 O O . LYS A 1 169 ? -22.805 -6.131 34.242 1.00 83.25 169 LYS A O 1
ATOM 1310 N N . GLU A 1 170 ? -21.972 -6.102 36.326 1.00 84.19 170 GLU A N 1
ATOM 1311 C CA . GLU A 1 170 ? -20.891 -7.073 36.072 1.00 84.19 170 GLU A CA 1
ATOM 1312 C C . GLU A 1 170 ? -21.429 -8.442 35.612 1.00 84.19 170 GLU A C 1
ATOM 1314 O O . GLU A 1 170 ? -20.852 -9.091 34.734 1.00 84.19 170 GLU A O 1
ATOM 1319 N N . VAL A 1 171 ? -22.567 -8.880 36.165 1.00 81.56 171 VAL A N 1
ATOM 1320 C CA . VAL A 1 171 ? -23.243 -10.114 35.731 1.00 81.56 171 VAL A CA 1
ATOM 1321 C C . VAL A 1 171 ? -23.716 -10.001 34.282 1.00 81.56 171 VAL A C 1
ATOM 1323 O O . VAL A 1 171 ? -23.505 -10.936 33.510 1.00 81.56 171 VAL A O 1
ATOM 1326 N N . ILE A 1 172 ? -24.312 -8.871 33.892 1.00 77.44 172 ILE A N 1
ATOM 1327 C CA . ILE A 1 172 ? -24.777 -8.629 32.517 1.00 77.44 172 ILE A CA 1
ATOM 1328 C C . ILE A 1 172 ? -23.595 -8.585 31.542 1.00 77.44 172 ILE A C 1
ATOM 1330 O O . ILE A 1 172 ? -23.647 -9.243 30.502 1.00 77.44 172 ILE A O 1
ATOM 1334 N N . GLU A 1 173 ? -22.515 -7.876 31.887 1.00 84.75 173 GLU A N 1
ATOM 1335 C CA . GLU A 1 173 ? -21.286 -7.824 31.082 1.00 84.75 173 GLU A CA 1
ATOM 1336 C C . GLU A 1 173 ? -20.729 -9.225 30.824 1.00 84.75 173 GLU A C 1
ATOM 1338 O O . GLU A 1 173 ? -20.414 -9.583 29.687 1.00 84.75 173 GLU A O 1
ATOM 1343 N N . LYS A 1 174 ? -20.680 -10.064 31.864 1.00 83.25 174 LYS A N 1
ATOM 1344 C CA . LYS A 1 174 ? -20.190 -11.440 31.754 1.00 83.25 174 LYS A CA 1
ATOM 1345 C C . LYS A 1 174 ? -21.134 -12.344 30.961 1.00 83.25 174 LYS A C 1
ATOM 1347 O O . LYS A 1 174 ? -20.664 -13.134 30.144 1.00 83.25 174 LYS A O 1
ATOM 1352 N N . LEU A 1 175 ? -22.441 -12.251 31.208 1.00 82.69 175 LEU A N 1
ATOM 1353 C CA . LEU A 1 175 ? -23.450 -13.118 30.597 1.00 82.69 175 LEU A CA 1
ATOM 1354 C C . LEU A 1 175 ? -23.604 -12.843 29.099 1.00 82.69 175 LEU A C 1
ATOM 1356 O O . LEU A 1 175 ? -23.692 -13.778 28.307 1.00 82.69 175 LEU A O 1
ATOM 1360 N N . HIS A 1 176 ? -23.601 -11.566 28.715 1.00 77.25 176 HIS A N 1
ATOM 1361 C CA . HIS A 1 176 ? -23.813 -11.139 27.333 1.00 77.25 176 HIS A CA 1
ATOM 1362 C C . HIS A 1 176 ? -22.519 -10.784 26.594 1.00 77.25 176 HIS A C 1
ATOM 1364 O O . HIS A 1 176 ? -22.570 -10.466 25.410 1.00 77.25 176 HIS A O 1
ATOM 1370 N N . ARG A 1 177 ? -21.359 -10.885 27.260 1.00 79.06 177 ARG A N 1
ATOM 1371 C CA . ARG A 1 177 ? -20.031 -10.556 26.709 1.00 79.06 177 ARG A CA 1
ATOM 1372 C C . ARG A 1 177 ? -19.974 -9.129 26.148 1.00 79.06 177 ARG A C 1
ATOM 1374 O O . ARG A 1 177 ? -19.376 -8.890 25.103 1.00 79.06 177 ARG A O 1
ATOM 1381 N N . VAL A 1 178 ? -20.601 -8.192 26.858 1.00 79.44 178 VAL A N 1
ATOM 1382 C CA . VAL A 1 178 ? -20.642 -6.761 26.523 1.00 79.44 178 VAL A CA 1
ATOM 1383 C C . VAL A 1 178 ? -19.784 -5.960 27.497 1.00 79.44 178 VAL A C 1
ATOM 1385 O O . VAL A 1 178 ? -19.571 -6.382 28.630 1.00 79.44 178 VAL A O 1
ATOM 1388 N N . PHE A 1 179 ? -19.313 -4.792 27.066 1.00 79.88 179 PHE A N 1
ATOM 1389 C CA . PHE A 1 179 ? -18.664 -3.815 27.939 1.00 79.88 179 PHE A CA 1
ATOM 1390 C C . PHE A 1 179 ? -19.610 -2.638 28.164 1.00 79.88 179 PHE A C 1
ATOM 1392 O O . PHE A 1 179 ? -20.004 -1.978 27.204 1.00 79.88 179 PHE A O 1
ATOM 1399 N N . ILE A 1 180 ? -19.952 -2.351 29.419 1.00 82.56 180 ILE A N 1
ATOM 1400 C CA . ILE A 1 180 ? -20.865 -1.270 29.786 1.00 82.56 180 ILE A CA 1
ATOM 1401 C C . ILE A 1 180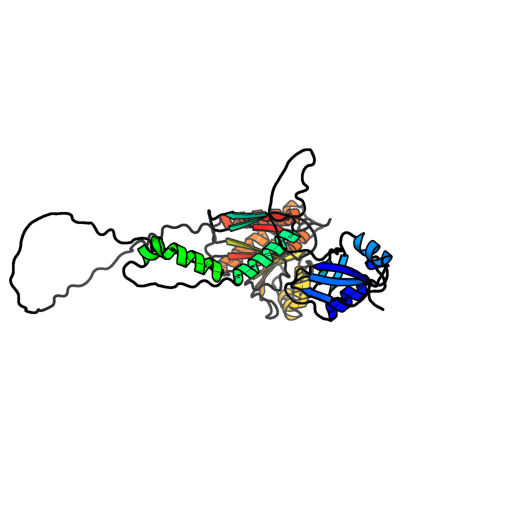 ? -20.048 -0.150 30.430 1.00 82.56 180 ILE A C 1
ATOM 1403 O O . ILE A 1 180 ? -19.589 -0.227 31.573 1.00 82.56 180 ILE A O 1
ATOM 1407 N N . ARG A 1 181 ? -19.875 0.946 29.694 1.00 79.88 181 ARG A N 1
ATOM 1408 C CA . ARG A 1 181 ? -19.184 2.136 30.194 1.00 79.88 181 ARG A CA 1
ATOM 1409 C C . ARG A 1 181 ? -20.192 3.175 30.659 1.00 79.88 181 ARG A C 1
ATOM 1411 O O . ARG A 1 181 ? -21.103 3.524 29.919 1.00 79.88 181 ARG A O 1
ATOM 1418 N N . ASP A 1 182 ? -19.967 3.720 31.848 1.00 75.44 182 ASP A N 1
ATOM 1419 C CA . ASP A 1 182 ? -20.713 4.890 32.302 1.00 75.44 182 ASP A CA 1
ATOM 1420 C C . ASP A 1 182 ? -20.151 6.119 31.574 1.00 75.44 182 ASP A C 1
ATOM 1422 O O . ASP A 1 182 ? -18.950 6.395 31.646 1.00 75.44 182 ASP A O 1
ATOM 1426 N N . ILE A 1 183 ? -20.999 6.845 30.847 1.00 68.06 183 ILE A N 1
ATOM 1427 C CA . ILE A 1 183 ? -20.615 8.098 30.195 1.00 68.06 183 ILE A CA 1
ATOM 1428 C C . ILE A 1 183 ? -20.733 9.205 31.244 1.00 68.06 183 ILE A C 1
ATOM 1430 O O . ILE A 1 183 ? -21.831 9.597 31.638 1.00 68.06 183 ILE A O 1
ATOM 1434 N N . GLU A 1 184 ? -19.600 9.694 31.745 1.00 62.91 184 GLU A N 1
ATOM 1435 C CA . GLU A 1 184 ? -19.598 10.872 32.607 1.00 62.91 184 GLU A CA 1
ATOM 1436 C C . GLU A 1 184 ? -19.794 12.118 31.741 1.00 62.91 184 GLU A C 1
ATOM 1438 O O . GLU A 1 184 ? -18.871 12.559 31.058 1.00 62.91 184 GLU A O 1
ATOM 1443 N N . ASN A 1 185 ? -20.993 12.707 31.775 1.00 48.91 185 ASN A N 1
ATOM 1444 C CA . ASN A 1 185 ? -21.132 14.107 31.391 1.00 48.91 185 ASN A CA 1
ATOM 1445 C C . ASN A 1 185 ? -20.228 14.931 32.316 1.00 48.91 185 ASN A C 1
ATOM 1447 O O . ASN A 1 185 ? -20.397 14.942 33.540 1.00 48.91 185 ASN A O 1
ATOM 1451 N N . VAL A 1 186 ? -19.232 15.575 31.712 1.00 47.19 186 VAL A N 1
ATOM 1452 C CA . VAL A 1 186 ? -18.425 16.608 32.350 1.00 47.19 186 VAL A CA 1
ATOM 1453 C C . VAL A 1 186 ? -19.381 17.740 32.740 1.00 47.19 186 VAL A C 1
ATOM 1455 O O . VAL A 1 186 ? -20.101 18.252 31.891 1.00 47.19 186 VAL A O 1
ATOM 1458 N N . GLU A 1 187 ? -19.362 18.077 34.032 1.00 38.53 187 GLU A N 1
ATOM 1459 C CA . GLU A 1 187 ? -20.123 19.133 34.724 1.00 38.53 187 GLU A CA 1
ATOM 1460 C C . GLU A 1 187 ? -21.593 18.827 35.076 1.00 38.53 187 GLU A C 1
ATOM 1462 O O . GLU A 1 187 ? -22.538 19.222 34.401 1.00 38.53 187 GLU A O 1
ATOM 1467 N N . GLU A 1 188 ? -21.795 18.244 36.265 1.00 36.12 188 GLU A N 1
ATOM 1468 C CA . GLU A 1 188 ? -22.950 18.628 37.084 1.00 36.12 188 GLU A CA 1
ATOM 1469 C C . GLU A 1 188 ? -22.684 20.033 37.663 1.00 36.12 188 GLU A C 1
ATOM 1471 O O . GLU A 1 188 ? -21.595 20.271 38.209 1.00 36.12 188 GLU A O 1
ATOM 1476 N N . PRO A 1 189 ? -23.644 20.975 37.596 1.00 33.47 189 PRO A N 1
ATOM 1477 C CA . PRO A 1 189 ? -23.511 22.242 38.288 1.00 33.47 189 PRO A CA 1
ATOM 1478 C C . PRO A 1 189 ? -23.433 21.960 39.787 1.00 33.47 189 PRO A C 1
ATOM 1480 O O . PRO A 1 189 ? -24.293 21.289 40.361 1.00 33.47 189 PRO A O 1
ATOM 1483 N N . LYS A 1 190 ? -22.383 22.480 40.431 1.00 32.53 190 LYS A N 1
ATOM 1484 C CA . LYS A 1 190 ? -22.254 22.478 41.889 1.00 32.53 190 LYS A CA 1
ATOM 1485 C C . LYS A 1 190 ? -23.474 23.184 42.475 1.00 32.53 190 LYS A C 1
ATOM 1487 O O . LYS A 1 190 ? -23.525 24.410 42.502 1.00 32.53 190 LYS A O 1
ATOM 1492 N N . VAL A 1 191 ? -24.439 22.414 42.971 1.00 34.34 191 VAL A N 1
ATOM 1493 C CA . VAL A 1 191 ? -25.460 22.941 43.873 1.00 34.34 191 VAL A CA 1
ATOM 1494 C C . VAL A 1 191 ? -24.731 23.336 45.150 1.00 34.34 191 VAL A C 1
ATOM 1496 O O . VAL A 1 191 ? -24.302 22.491 45.941 1.00 34.34 191 VAL A O 1
ATOM 1499 N N . VAL A 1 192 ? -24.529 24.642 45.301 1.00 32.00 192 VAL A N 1
ATOM 1500 C CA . VAL A 1 192 ? -24.108 25.272 46.545 1.00 32.00 192 VAL A CA 1
ATOM 1501 C C . VAL A 1 192 ? -25.145 24.890 47.596 1.00 32.00 192 VAL A C 1
ATOM 1503 O O . VAL A 1 192 ? -26.318 25.241 47.492 1.00 32.00 192 VAL A O 1
ATOM 1506 N N . LYS A 1 193 ? -24.724 24.107 48.591 1.00 32.16 193 LYS A N 1
ATOM 1507 C CA . LYS A 1 193 ? -25.498 23.929 49.815 1.00 32.16 193 LYS A CA 1
ATOM 1508 C C . LYS A 1 193 ? -25.384 25.231 50.596 1.00 32.16 193 LYS A C 1
ATOM 1510 O O . LYS A 1 193 ? -24.422 25.410 51.339 1.00 32.16 193 LYS A O 1
ATOM 1515 N N . ASP A 1 194 ? -26.353 26.119 50.423 1.00 30.67 194 ASP A N 1
ATOM 1516 C CA . ASP A 1 194 ? -26.574 27.204 51.370 1.00 30.67 194 ASP A CA 1
ATOM 1517 C C . ASP A 1 194 ? -27.033 26.592 52.694 1.00 30.67 194 ASP A C 1
ATOM 1519 O O . ASP A 1 194 ? -28.180 26.183 52.876 1.00 30.67 194 ASP A O 1
ATOM 1523 N N . SER A 1 195 ? -26.098 26.481 53.631 1.00 32.12 195 SER A N 1
ATOM 1524 C CA . SER A 1 195 ? -26.394 26.241 55.034 1.00 32.12 195 SER A CA 1
ATOM 1525 C C . SER A 1 195 ? -26.537 27.586 55.740 1.00 32.12 195 SER A C 1
ATOM 1527 O O . SER A 1 195 ? -25.542 28.180 56.150 1.00 32.12 195 SER A O 1
ATOM 1529 N N . VAL A 1 196 ? -27.775 28.041 55.928 1.00 31.48 196 VAL A N 1
ATOM 1530 C CA . VAL A 1 196 ? -28.117 29.031 56.958 1.00 31.48 196 VAL A CA 1
ATOM 1531 C C . VAL A 1 196 ? -29.268 28.466 57.798 1.00 31.48 196 VAL A C 1
ATOM 1533 O O . VAL A 1 196 ? -30.294 28.090 57.231 1.00 31.48 196 VAL A O 1
ATOM 1536 N N . PRO A 1 197 ? -29.140 28.380 59.136 1.00 33.34 197 PRO A N 1
ATOM 1537 C CA . PRO A 1 197 ? -30.229 27.955 60.001 1.00 33.34 197 PRO A CA 1
ATOM 1538 C C . PRO A 1 197 ? -31.026 29.173 60.484 1.00 33.34 197 PRO A C 1
ATOM 1540 O O . PRO A 1 197 ? -30.462 30.074 61.103 1.00 33.34 197 PRO A O 1
ATOM 1543 N N . ALA A 1 198 ? -32.346 29.189 60.288 1.00 29.55 198 ALA A N 1
ATOM 1544 C CA . ALA A 1 198 ? -33.230 30.069 61.053 1.00 29.55 198 ALA A CA 1
ATOM 1545 C C . ALA A 1 198 ? -34.663 29.522 61.153 1.00 29.55 198 ALA A C 1
ATOM 1547 O O . ALA A 1 198 ? -35.153 28.805 60.288 1.00 29.55 198 ALA A O 1
ATOM 1548 N N . LYS A 1 199 ? -35.284 29.844 62.288 1.00 30.50 199 LYS A N 1
ATOM 1549 C CA . LYS A 1 199 ? -36.489 29.269 62.894 1.00 30.50 199 LYS A CA 1
ATOM 1550 C C . LYS A 1 199 ? -37.815 29.719 62.240 1.00 30.50 199 LYS A C 1
ATOM 1552 O O . LYS A 1 199 ? -37.921 30.837 61.761 1.00 30.50 199 LYS A O 1
ATOM 1557 N N . SER A 1 200 ? -38.825 28.853 62.407 1.00 30.53 200 SER A N 1
ATOM 1558 C CA . SER A 1 200 ? -40.264 29.109 62.674 1.00 30.53 200 SER A CA 1
ATOM 1559 C C . SER A 1 200 ? -41.149 29.925 61.697 1.00 30.53 200 SER A C 1
ATOM 1561 O O . SER A 1 200 ? -41.022 31.136 61.586 1.00 30.53 200 SER A O 1
ATOM 1563 N N . LEU A 1 201 ? -42.125 29.195 61.125 1.00 28.48 201 LEU A N 1
ATOM 1564 C CA . LEU A 1 201 ? -43.541 29.458 60.730 1.00 28.48 201 LEU A CA 1
ATOM 1565 C C . LEU A 1 201 ? -44.284 30.704 61.314 1.00 28.48 201 LEU A C 1
ATOM 1567 O O . LEU A 1 201 ? -43.838 31.181 62.356 1.00 28.48 201 LEU A O 1
ATOM 1571 N N . PRO A 1 202 ? -45.507 31.112 60.835 1.00 40.62 202 PRO A N 1
ATOM 1572 C CA . PRO A 1 202 ? -46.334 30.612 59.702 1.00 40.62 202 PRO A CA 1
ATOM 1573 C C . PRO A 1 202 ? -47.084 31.664 58.808 1.00 40.62 202 PRO A C 1
ATOM 1575 O O . PRO A 1 202 ? -47.301 32.809 59.181 1.00 40.62 202 PRO A O 1
ATOM 1578 N N . ALA A 1 203 ? -47.605 31.155 57.675 1.00 29.14 203 ALA A N 1
ATOM 1579 C CA . ALA A 1 203 ? -48.890 31.426 56.983 1.00 29.14 203 ALA A CA 1
ATOM 1580 C C . ALA A 1 203 ? -49.321 32.844 56.518 1.00 29.14 203 ALA A C 1
ATOM 1582 O O . ALA A 1 203 ? -49.672 33.694 57.330 1.00 29.14 203 ALA A O 1
ATOM 1583 N N . LYS A 1 204 ? -49.560 32.991 55.197 1.00 30.84 204 LYS A N 1
ATOM 1584 C CA . LYS A 1 204 ? -50.868 33.323 54.563 1.00 30.84 204 LYS A CA 1
ATOM 1585 C C . LYS A 1 204 ? -50.748 33.407 53.026 1.00 30.84 204 LYS A C 1
ATOM 1587 O O . LYS A 1 204 ? -49.685 33.688 52.493 1.00 30.84 204 LYS A O 1
ATOM 1592 N N . ASN A 1 205 ? -51.855 33.100 52.352 1.00 29.62 205 ASN A N 1
ATOM 1593 C CA . ASN A 1 205 ? -52.030 32.885 50.905 1.00 29.62 205 ASN A CA 1
ATOM 1594 C C . ASN A 1 205 ? -52.441 34.204 50.153 1.00 29.62 205 ASN A C 1
ATOM 1596 O O . ASN A 1 205 ? -52.507 35.237 50.817 1.00 29.62 205 ASN A O 1
ATOM 1600 N N . PRO A 1 206 ? -52.701 34.201 48.816 1.00 48.69 206 PRO A N 1
ATOM 1601 C CA . PRO A 1 206 ? -52.213 35.151 47.780 1.00 48.69 206 PRO A CA 1
ATOM 1602 C C . PRO A 1 206 ? -53.260 36.253 47.406 1.00 48.69 206 PRO A C 1
ATOM 1604 O O . PRO A 1 206 ? -54.256 36.306 48.131 1.00 48.69 206 PRO A O 1
ATOM 1607 N N . PRO A 1 207 ? -53.136 37.133 46.356 1.00 45.31 207 PRO A N 1
ATOM 1608 C CA . PRO A 1 207 ? -53.218 36.775 44.908 1.00 45.31 207 PRO A CA 1
ATOM 1609 C C . PRO A 1 207 ? -52.541 37.718 43.848 1.00 45.31 207 PRO A C 1
ATOM 1611 O O . PRO A 1 207 ? -52.124 38.832 44.135 1.00 45.31 207 PRO A O 1
ATOM 1614 N N . ALA A 1 208 ? -52.471 37.198 42.607 1.00 27.39 208 ALA A N 1
ATOM 1615 C CA . ALA A 1 208 ? -52.627 37.766 41.242 1.00 27.39 208 ALA A CA 1
ATOM 1616 C C . ALA A 1 208 ? -52.436 39.274 40.898 1.00 27.39 208 ALA A C 1
ATOM 1618 O O . ALA A 1 208 ? -52.956 40.139 41.590 1.00 27.39 208 ALA A O 1
ATOM 1619 N N . ILE A 1 209 ? -51.874 39.557 39.700 1.00 34.56 209 ILE A N 1
ATOM 1620 C CA . ILE A 1 209 ? -52.479 40.267 38.527 1.00 34.56 209 ILE A CA 1
ATOM 1621 C C . ILE A 1 209 ? -51.379 40.692 37.512 1.00 34.56 209 ILE A C 1
ATOM 1623 O O . ILE A 1 209 ? -50.238 40.951 37.875 1.00 34.56 209 ILE A O 1
ATOM 1627 N N . SER A 1 210 ? -51.754 40.676 36.229 1.00 32.25 210 SER A N 1
ATOM 1628 C CA . SER A 1 210 ? -50.962 40.660 34.983 1.00 32.25 210 SER A CA 1
ATOM 1629 C C . SER A 1 210 ? -50.528 42.066 34.429 1.00 32.25 210 SER A C 1
ATOM 1631 O O . SER A 1 210 ? -50.460 42.998 35.223 1.00 32.25 210 SER A O 1
ATOM 1633 N N . PRO A 1 211 ? -50.158 42.259 33.126 1.00 50.47 211 PRO A N 1
ATOM 1634 C CA . PRO A 1 211 ? -48.968 42.995 32.633 1.00 50.47 211 PRO A CA 1
ATOM 1635 C C . PRO A 1 211 ? -49.301 44.400 32.036 1.00 50.47 211 PRO A C 1
ATOM 1637 O O . PRO A 1 211 ? -50.443 44.834 32.202 1.00 50.47 211 PRO A O 1
ATOM 1640 N N . PRO A 1 212 ? -48.386 45.152 31.356 1.00 42.94 212 PRO A N 1
ATOM 1641 C CA . PRO A 1 212 ? -48.109 44.969 29.908 1.00 42.94 212 PRO A CA 1
ATOM 1642 C C . PRO A 1 212 ? -46.694 45.414 29.406 1.00 42.94 212 PRO A C 1
ATOM 1644 O O . PRO A 1 212 ? -45.847 45.880 30.158 1.00 42.94 212 PRO A O 1
ATOM 1647 N N . ALA A 1 213 ? -46.466 45.223 28.098 1.00 28.36 213 ALA A N 1
ATOM 1648 C CA . ALA A 1 213 ? -45.295 45.558 27.260 1.00 28.36 213 ALA A CA 1
ATOM 1649 C C . ALA A 1 213 ? -45.191 47.077 26.905 1.00 28.36 213 ALA A C 1
ATOM 1651 O O . ALA A 1 213 ? -45.914 47.861 27.515 1.00 28.36 213 ALA A O 1
ATOM 1652 N N . PRO A 1 214 ? -44.533 47.527 25.804 1.00 42.75 214 PRO A N 1
ATOM 1653 C CA . PRO A 1 214 ? -43.196 47.279 25.220 1.00 42.75 214 PRO A CA 1
ATOM 1654 C C . PRO A 1 214 ? -42.399 48.600 25.002 1.00 42.75 214 PRO A C 1
ATOM 1656 O O . PRO A 1 214 ? -43.003 49.653 24.845 1.00 42.75 214 PRO A O 1
ATOM 1659 N N . SER A 1 215 ? -41.069 48.553 24.831 1.00 30.62 215 SER A N 1
ATOM 1660 C CA . SER A 1 215 ? -40.324 49.656 24.183 1.00 30.62 215 SER A CA 1
ATOM 1661 C C . SER A 1 215 ? -39.119 49.153 23.392 1.00 30.62 215 SER A C 1
ATOM 1663 O O . SER A 1 215 ? -38.280 48.412 23.897 1.00 30.62 215 SER A O 1
ATOM 1665 N N . GLN A 1 216 ? -39.075 49.574 22.130 1.00 30.62 216 GLN A N 1
ATOM 1666 C CA . GLN A 1 216 ? -38.031 49.339 21.139 1.00 30.62 216 GLN A CA 1
ATOM 1667 C C . GLN A 1 216 ? -36.888 50.352 21.301 1.00 30.62 216 GLN A C 1
ATOM 1669 O O . GLN A 1 216 ? -37.151 51.538 21.483 1.00 30.62 216 GLN A O 1
ATOM 1674 N N . GLN A 1 217 ? -35.642 49.915 21.101 1.00 29.52 217 GLN A N 1
ATOM 1675 C CA . GLN A 1 217 ? -34.585 50.744 20.511 1.00 29.52 217 GLN A CA 1
ATOM 1676 C C . GLN A 1 217 ? -33.517 49.842 19.866 1.00 29.52 217 GLN A C 1
ATOM 1678 O O . GLN A 1 217 ? -32.933 48.976 20.510 1.00 29.52 217 GLN A O 1
ATOM 1683 N N . ALA A 1 218 ? -33.325 50.031 18.562 1.00 28.00 218 ALA A N 1
ATOM 1684 C CA . ALA A 1 218 ? -32.257 49.473 17.727 1.00 28.00 218 ALA A CA 1
ATOM 1685 C C . ALA A 1 218 ? -31.086 50.488 17.644 1.00 28.00 218 ALA A C 1
ATOM 1687 O O . ALA A 1 218 ? -31.232 51.589 18.177 1.00 28.00 218 ALA A O 1
ATOM 1688 N N . PRO A 1 219 ? -30.033 50.296 16.823 1.00 34.62 219 PRO A N 1
ATOM 1689 C CA . PRO A 1 219 ? -29.220 49.115 16.508 1.00 34.62 219 PRO A CA 1
ATOM 1690 C C . PRO A 1 219 ? -27.710 49.390 16.745 1.00 34.62 219 PRO A C 1
ATOM 1692 O O . PRO A 1 219 ? -27.231 50.502 16.536 1.00 34.62 219 PRO A O 1
ATOM 1695 N N . SER A 1 220 ? -26.906 48.369 17.043 1.00 25.88 220 SER A N 1
ATOM 1696 C CA . SER A 1 220 ? -25.450 48.445 16.839 1.00 25.88 220 SER A CA 1
ATOM 1697 C C . SER A 1 220 ? -24.859 47.060 16.573 1.00 25.88 220 SER A C 1
ATOM 1699 O O . SER A 1 220 ? -25.260 46.059 17.160 1.00 25.88 220 SER A O 1
ATOM 1701 N N . GLN A 1 221 ? -23.968 47.020 15.584 1.00 36.69 221 GLN A N 1
ATOM 1702 C CA . GLN A 1 221 ? -23.279 45.844 15.051 1.00 36.69 221 GLN A CA 1
ATOM 1703 C C . GLN A 1 221 ? -22.599 44.998 16.140 1.00 36.69 221 GLN A C 1
ATOM 1705 O O . GLN A 1 221 ? -22.107 45.567 17.113 1.00 36.69 221 GLN A O 1
ATOM 1710 N N . PRO A 1 222 ? -22.399 43.685 15.925 1.00 32.25 222 PRO A N 1
ATOM 1711 C CA . PRO A 1 222 ? -21.293 42.984 16.546 1.00 32.25 222 PRO A CA 1
ATOM 1712 C C . PRO A 1 222 ? -20.148 42.832 15.546 1.00 32.25 222 PRO A C 1
ATOM 1714 O O . PRO A 1 222 ? -20.215 42.072 14.577 1.00 32.25 222 PRO A O 1
ATOM 1717 N N . GLU A 1 223 ? -19.081 43.562 15.853 1.00 25.75 223 GLU A N 1
ATOM 1718 C CA . GLU A 1 223 ? -17.710 43.196 15.542 1.00 25.75 223 GLU A CA 1
ATOM 1719 C C . GLU A 1 223 ? -17.393 41.754 15.972 1.00 25.75 223 GLU A C 1
ATOM 1721 O O . GLU A 1 223 ? -18.052 41.136 16.813 1.00 25.75 223 GLU A O 1
ATOM 1726 N N . ALA A 1 224 ? -16.336 41.233 15.357 1.00 34.44 224 ALA A N 1
ATOM 1727 C CA . ALA A 1 224 ? -15.784 39.904 15.524 1.00 34.44 224 ALA A CA 1
ATOM 1728 C C . ALA A 1 224 ? -15.701 39.432 16.988 1.00 34.44 224 ALA A C 1
ATOM 1730 O O . ALA A 1 224 ? -14.856 39.878 17.763 1.00 34.44 224 ALA A O 1
ATOM 1731 N N . VAL A 1 225 ? -16.485 38.405 17.326 1.00 28.00 225 VAL A N 1
ATOM 1732 C CA . VAL A 1 225 ? -16.184 37.554 18.479 1.00 28.00 225 VAL A CA 1
ATOM 1733 C C . VAL A 1 225 ? -15.312 36.404 18.002 1.00 28.00 225 VAL A C 1
ATOM 1735 O O . VAL A 1 225 ? -15.761 35.430 17.397 1.00 28.00 225 VAL A O 1
ATOM 1738 N N . VAL A 1 226 ? -14.028 36.572 18.300 1.00 33.62 226 VAL A N 1
ATOM 1739 C CA . VAL A 1 226 ? -12.982 35.557 18.342 1.00 33.62 226 VAL A CA 1
ATOM 1740 C C . VAL A 1 226 ? -13.545 34.260 18.929 1.00 33.62 226 VAL A C 1
ATOM 1742 O O . VAL A 1 226 ? -13.695 34.112 20.142 1.00 33.62 226 VAL A O 1
ATOM 1745 N N . ARG A 1 227 ? -13.810 33.272 18.070 1.00 28.17 227 ARG A N 1
ATOM 1746 C CA . ARG A 1 227 ? -13.903 31.883 18.518 1.00 28.17 227 ARG A CA 1
ATOM 1747 C C . ARG A 1 227 ? -12.488 31.398 18.800 1.00 28.17 227 ARG A C 1
ATOM 1749 O O . ARG A 1 227 ? -11.815 30.866 17.924 1.00 28.17 227 ARG A O 1
ATOM 1756 N N . ARG A 1 228 ? -12.052 31.553 20.053 1.00 34.69 228 ARG A N 1
ATOM 1757 C CA . ARG A 1 228 ? -11.024 30.678 20.621 1.00 34.69 228 ARG A CA 1
ATOM 1758 C C . ARG A 1 228 ? -11.596 29.263 20.638 1.00 34.69 228 ARG A C 1
ATOM 1760 O O . ARG A 1 228 ? -12.324 28.893 21.551 1.00 34.69 228 ARG A O 1
ATOM 1767 N N . ARG A 1 229 ? -11.273 28.478 19.613 1.00 27.69 229 ARG A N 1
ATOM 1768 C CA . ARG A 1 229 ? -11.186 27.025 19.749 1.00 27.69 229 ARG A CA 1
ATOM 1769 C C . ARG A 1 229 ? -9.731 26.710 20.039 1.00 27.69 229 ARG A C 1
ATOM 1771 O O . ARG A 1 229 ? -8.891 26.727 19.150 1.00 27.69 229 ARG A O 1
ATOM 1778 N N . SER A 1 230 ? -9.435 26.495 21.310 1.00 31.33 230 SER A N 1
ATOM 1779 C CA . SER A 1 230 ? -8.196 25.868 21.737 1.00 31.33 230 SER A CA 1
ATOM 1780 C C . SER A 1 230 ? -8.415 24.361 21.773 1.00 31.33 230 SER A C 1
ATOM 1782 O O . SER A 1 230 ? -9.005 23.850 22.719 1.00 31.33 230 SER A O 1
ATOM 1784 N N . SER A 1 231 ? -7.957 23.666 20.739 1.00 28.39 231 SER A N 1
ATOM 1785 C CA . SER A 1 231 ? -7.294 22.367 20.868 1.00 28.39 231 SER A CA 1
ATOM 1786 C C . SER A 1 231 ? -6.658 22.039 19.521 1.00 28.39 231 SER A C 1
ATOM 1788 O O . SER A 1 231 ? -7.287 22.197 18.479 1.00 28.39 231 SER A O 1
ATOM 1790 N N . VAL A 1 232 ? -5.378 21.697 19.555 1.00 27.02 232 VAL A N 1
ATOM 1791 C CA . VAL A 1 232 ? -4.479 21.623 18.405 1.00 27.02 232 VAL A CA 1
ATOM 1792 C C . VAL A 1 232 ? -4.659 20.273 17.708 1.00 27.02 232 VAL A C 1
ATOM 1794 O O . VAL A 1 232 ? -4.356 19.238 18.295 1.00 27.02 232 VAL A O 1
ATOM 1797 N N . GLU A 1 233 ? -5.115 20.272 16.455 1.00 37.94 233 GLU A N 1
ATOM 1798 C CA . GLU A 1 233 ? -4.931 19.124 15.562 1.00 37.94 233 GLU A CA 1
ATOM 1799 C C . GLU A 1 233 ? -3.477 19.137 15.094 1.00 37.94 233 GLU A C 1
ATOM 1801 O O . GLU A 1 233 ? -3.090 19.927 14.234 1.00 37.94 233 GLU A O 1
ATOM 1806 N N . ILE A 1 234 ? -2.634 18.302 15.699 1.00 43.28 234 ILE A N 1
ATOM 1807 C CA . ILE A 1 234 ? -1.285 18.094 15.175 1.00 43.28 234 ILE A CA 1
ATOM 1808 C C . ILE A 1 234 ? -1.376 16.937 14.183 1.00 43.28 234 ILE A C 1
ATOM 1810 O O . ILE A 1 234 ? -1.322 15.774 14.579 1.00 43.28 234 ILE A O 1
ATOM 1814 N N . ASN A 1 235 ? -1.546 17.327 12.912 1.00 58.12 235 ASN A N 1
ATOM 1815 C CA . ASN A 1 235 ? -1.211 16.635 11.658 1.00 58.12 235 ASN A CA 1
ATOM 1816 C C . ASN A 1 235 ? -2.392 16.323 10.724 1.00 58.12 235 ASN A C 1
ATOM 1818 O O . ASN A 1 235 ? -3.097 15.329 10.871 1.00 58.12 235 ASN A O 1
ATOM 1822 N N . ASN A 1 236 ? -2.487 17.114 9.649 1.00 74.75 236 ASN A N 1
ATOM 1823 C CA . ASN A 1 236 ? -3.400 16.924 8.515 1.00 74.75 236 ASN A CA 1
ATOM 1824 C C . ASN A 1 236 ? -2.912 15.859 7.512 1.00 74.75 236 ASN A C 1
ATOM 1826 O O . ASN A 1 236 ? -3.415 15.772 6.397 1.00 74.75 236 ASN A O 1
ATOM 1830 N N . VAL A 1 237 ? -1.915 15.047 7.863 1.00 79.38 237 VAL A N 1
ATOM 1831 C CA . VAL A 1 237 ? -1.387 13.989 6.993 1.00 79.38 237 VAL A CA 1
ATOM 1832 C C . VAL A 1 237 ? -1.570 12.653 7.688 1.00 79.38 237 VAL A C 1
ATOM 1834 O O . VAL A 1 237 ? -0.990 12.409 8.744 1.00 79.38 237 VAL A O 1
ATOM 1837 N N . LYS A 1 238 ? -2.356 11.764 7.079 1.00 79.38 238 LYS A N 1
ATOM 1838 C CA . LYS A 1 238 ? -2.542 10.391 7.549 1.00 79.38 238 LYS A CA 1
ATOM 1839 C C . LYS A 1 238 ? -1.862 9.440 6.578 1.00 79.38 238 LYS A C 1
ATOM 1841 O O . LYS A 1 238 ? -2.213 9.407 5.407 1.00 79.38 238 LYS A O 1
ATOM 1846 N N . VAL A 1 239 ? -0.915 8.641 7.061 1.00 78.06 239 VAL A N 1
ATOM 1847 C CA . VAL A 1 239 ? -0.203 7.655 6.235 1.00 78.06 239 VAL A CA 1
ATOM 1848 C C . VAL A 1 239 ? -0.673 6.246 6.587 1.00 78.06 239 VAL A C 1
ATOM 1850 O O . VAL A 1 239 ? -0.488 5.782 7.715 1.00 78.06 239 VAL A O 1
ATOM 1853 N N . GLU A 1 240 ? -1.249 5.551 5.609 1.00 74.94 240 GLU A N 1
ATOM 1854 C CA . GLU A 1 240 ? -1.692 4.160 5.710 1.00 74.94 240 GLU A CA 1
ATOM 1855 C C . GLU A 1 240 ? -0.877 3.270 4.773 1.00 74.94 240 GLU A C 1
ATOM 1857 O O . GLU A 1 240 ? -0.504 3.669 3.675 1.00 74.94 240 GLU A O 1
ATOM 1862 N N . ILE A 1 241 ? -0.592 2.045 5.205 1.00 70.88 241 ILE A N 1
ATOM 1863 C CA . ILE A 1 241 ? 0.219 1.092 4.449 1.00 70.88 241 ILE A CA 1
ATOM 1864 C C . ILE A 1 241 ? -0.657 -0.100 4.105 1.00 70.88 241 ILE A C 1
ATOM 1866 O O . ILE A 1 241 ? -1.178 -0.764 5.004 1.00 70.88 241 ILE A O 1
ATOM 1870 N N . LYS A 1 242 ? -0.794 -0.378 2.809 1.00 70.06 242 LYS A N 1
ATOM 1871 C CA . LYS A 1 242 ? -1.667 -1.432 2.292 1.00 70.06 242 LYS A CA 1
ATOM 1872 C C . LYS A 1 242 ? -0.860 -2.474 1.527 1.00 70.06 242 LYS A C 1
ATOM 1874 O O . LYS A 1 242 ? -0.072 -2.145 0.640 1.00 70.06 242 LYS A O 1
ATOM 1879 N N . MET A 1 243 ? -1.068 -3.739 1.885 1.00 63.12 243 MET A N 1
ATOM 1880 C CA . MET A 1 243 ? -0.525 -4.891 1.164 1.00 63.12 243 MET A CA 1
ATOM 1881 C C . MET A 1 243 ? -1.570 -5.422 0.184 1.00 63.12 243 MET A C 1
ATOM 1883 O O . MET A 1 243 ? -2.250 -6.403 0.468 1.00 63.12 243 MET A O 1
ATOM 1887 N N . ASP A 1 244 ? -1.737 -4.738 -0.941 1.00 62.66 244 ASP A N 1
ATOM 1888 C CA . ASP A 1 244 ? -2.708 -5.099 -1.978 1.00 62.66 244 ASP A CA 1
ATOM 1889 C C . ASP A 1 244 ? -2.208 -4.608 -3.349 1.00 62.66 244 ASP A C 1
ATOM 1891 O O . ASP A 1 244 ? -1.174 -3.949 -3.478 1.00 62.66 244 ASP A O 1
ATOM 1895 N N . SER A 1 245 ? -2.931 -4.931 -4.413 1.00 65.94 245 SER A N 1
ATOM 1896 C CA . SER A 1 245 ? -2.800 -4.256 -5.693 1.00 65.94 245 SER A CA 1
ATOM 1897 C C . SER A 1 245 ? -3.165 -2.780 -5.543 1.00 65.94 245 SER A C 1
ATOM 1899 O O . SER A 1 245 ? -4.280 -2.443 -5.149 1.00 65.94 245 SER A O 1
ATOM 1901 N N . LEU A 1 246 ? -2.263 -1.896 -5.984 1.00 66.75 246 LEU A N 1
ATOM 1902 C CA . LEU A 1 246 ? -2.488 -0.444 -6.081 1.00 66.75 246 LEU A CA 1
ATOM 1903 C C . LEU A 1 246 ? -3.796 -0.093 -6.815 1.00 66.75 246 LEU A C 1
ATOM 1905 O O . LEU A 1 246 ? -4.366 0.971 -6.621 1.00 66.75 246 LEU A O 1
ATOM 1909 N N . LEU A 1 247 ? -4.280 -0.995 -7.670 1.00 63.44 247 LEU A N 1
ATOM 1910 C CA . LEU A 1 247 ? -5.463 -0.781 -8.493 1.00 63.44 247 LEU A CA 1
ATOM 1911 C C . LEU A 1 247 ? -6.782 -1.177 -7.823 1.00 63.44 247 LEU A C 1
ATOM 1913 O O . LEU A 1 247 ? -7.823 -0.967 -8.446 1.00 63.44 247 LEU A O 1
ATOM 1917 N N . ASN A 1 248 ? -6.752 -1.794 -6.641 1.00 65.31 248 ASN A N 1
ATOM 1918 C CA . ASN A 1 248 ? -7.952 -2.192 -5.898 1.00 65.31 248 ASN A CA 1
ATOM 1919 C C . ASN A 1 248 ? -8.425 -1.102 -4.932 1.00 65.31 248 ASN A C 1
ATOM 1921 O O . ASN A 1 248 ? -9.601 -1.068 -4.581 1.00 65.31 248 ASN A O 1
ATOM 1925 N N . ASP A 1 249 ? -7.531 -0.193 -4.558 1.00 64.88 249 ASP A N 1
ATOM 1926 C CA . ASP A 1 249 ? -7.830 0.889 -3.636 1.00 64.88 249 ASP A CA 1
ATOM 1927 C C . ASP A 1 249 ? -8.612 2.020 -4.318 1.00 64.88 249 ASP A C 1
ATOM 1929 O O . ASP A 1 249 ? -8.325 2.367 -5.465 1.00 64.88 249 ASP A O 1
ATOM 1933 N N . TYR A 1 250 ? -9.589 2.591 -3.613 1.00 75.62 250 TYR A N 1
ATOM 1934 C CA . TYR A 1 250 ? -10.300 3.788 -4.062 1.00 75.62 250 TYR A CA 1
ATOM 1935 C C . TYR A 1 250 ? -9.589 5.015 -3.503 1.00 75.62 250 TYR A C 1
ATOM 1937 O O . TYR A 1 250 ? -9.650 5.284 -2.304 1.00 75.62 250 TYR A O 1
ATOM 1945 N N . VAL A 1 251 ? -8.904 5.745 -4.379 1.00 85.00 251 VAL A N 1
ATOM 1946 C CA . VAL A 1 251 ? -8.189 6.979 -4.036 1.00 85.00 251 VAL A CA 1
ATOM 1947 C C . VAL A 1 251 ? -8.440 8.041 -5.087 1.00 85.00 251 VAL A C 1
ATOM 1949 O O . VAL A 1 251 ? -8.665 7.730 -6.254 1.00 85.00 251 VAL A O 1
ATOM 1952 N N . ASP A 1 252 ? -8.352 9.308 -4.708 1.00 87.00 252 ASP A N 1
ATOM 1953 C CA . ASP A 1 252 ? -8.584 10.392 -5.653 1.00 87.00 252 ASP A CA 1
ATOM 1954 C C . ASP A 1 252 ? -7.491 10.424 -6.731 1.00 87.00 252 ASP A C 1
ATOM 1956 O O . ASP A 1 252 ? -7.774 10.526 -7.934 1.00 87.00 252 ASP A O 1
ATOM 1960 N N . MET A 1 253 ? -6.238 10.281 -6.290 1.00 92.25 253 MET A N 1
ATOM 1961 C CA . MET A 1 253 ? -5.053 10.332 -7.137 1.00 92.25 253 MET A CA 1
ATOM 1962 C C . MET A 1 253 ? -4.153 9.107 -6.999 1.00 92.25 253 MET A C 1
ATOM 1964 O O . MET A 1 253 ? -3.981 8.541 -5.920 1.00 92.25 253 MET A O 1
ATOM 1968 N N . LEU A 1 254 ? -3.500 8.746 -8.103 1.00 93.44 254 LEU A N 1
ATOM 1969 C CA . LEU A 1 254 ? -2.519 7.668 -8.148 1.00 93.44 254 LEU A CA 1
ATOM 1970 C C . LEU A 1 254 ? -1.167 8.166 -8.648 1.00 93.44 254 LEU A C 1
ATOM 1972 O O . LEU A 1 254 ? -1.064 8.619 -9.788 1.00 93.44 254 LEU A O 1
ATOM 1976 N N . ILE A 1 255 ? -0.126 8.030 -7.832 1.00 94.50 255 ILE A N 1
ATOM 1977 C CA . ILE A 1 255 ? 1.247 8.346 -8.233 1.00 94.50 255 ILE A CA 1
ATOM 1978 C C . ILE A 1 255 ? 1.829 7.157 -8.993 1.00 94.50 255 ILE A C 1
ATOM 1980 O O . ILE A 1 255 ? 1.772 6.018 -8.534 1.00 94.50 255 ILE A O 1
ATOM 1984 N N . VAL A 1 256 ? 2.412 7.419 -10.161 1.00 93.75 256 VAL A N 1
ATOM 1985 C CA . VAL A 1 256 ? 2.983 6.393 -11.037 1.00 93.75 256 VAL A CA 1
ATOM 1986 C C . VAL A 1 256 ? 4.400 6.799 -11.445 1.00 93.75 256 VAL A C 1
ATOM 1988 O O . VAL A 1 256 ? 4.585 7.521 -12.431 1.00 93.75 256 VAL A O 1
ATOM 1991 N N . PRO A 1 257 ? 5.426 6.345 -10.707 1.00 92.69 257 PRO A N 1
ATOM 1992 C CA . PRO A 1 257 ? 6.809 6.503 -11.127 1.00 92.69 257 PRO A CA 1
ATOM 1993 C C . PRO A 1 257 ? 7.045 5.748 -12.436 1.00 92.69 257 PRO A C 1
ATOM 1995 O O . PRO A 1 257 ? 6.602 4.606 -12.602 1.00 92.69 257 PRO A O 1
ATOM 1998 N N . MET A 1 258 ? 7.749 6.375 -13.375 1.00 91.19 258 MET A N 1
ATOM 1999 C CA . MET A 1 258 ? 8.091 5.751 -14.648 1.00 91.19 258 MET A CA 1
ATOM 2000 C C . MET A 1 258 ? 9.480 6.154 -15.128 1.00 91.19 258 MET A C 1
ATOM 2002 O O . MET A 1 258 ? 9.916 7.293 -14.987 1.00 91.19 258 MET A O 1
ATOM 2006 N N . LEU A 1 259 ? 10.174 5.213 -15.759 1.00 87.44 259 LEU A N 1
ATOM 2007 C CA . LEU A 1 259 ? 11.456 5.469 -16.399 1.00 87.44 259 LEU A CA 1
ATOM 2008 C C . LEU A 1 259 ? 11.223 5.989 -17.820 1.00 87.44 259 LEU A C 1
ATOM 2010 O O . LEU A 1 259 ? 10.462 5.403 -18.602 1.00 87.44 259 LEU A O 1
ATOM 2014 N N . LYS A 1 260 ? 11.932 7.064 -18.187 1.00 82.81 260 LYS A N 1
ATOM 2015 C CA . LYS A 1 260 ? 11.808 7.711 -19.507 1.00 82.81 260 LYS A CA 1
ATOM 2016 C C . LYS A 1 260 ? 10.344 8.130 -19.751 1.00 82.81 260 LYS A C 1
ATOM 2018 O O . LYS A 1 260 ? 9.708 8.668 -18.860 1.00 82.81 260 LYS A O 1
ATOM 2023 N N . LYS A 1 261 ? 9.815 7.949 -20.963 1.00 86.62 261 LYS A N 1
ATOM 2024 C CA . LYS A 1 261 ? 8.423 8.274 -21.340 1.00 86.62 261 LYS A CA 1
ATOM 2025 C C . LYS A 1 261 ? 7.623 6.992 -21.592 1.00 86.62 261 LYS A C 1
ATOM 2027 O O . LYS A 1 261 ? 6.941 6.867 -22.604 1.00 86.62 261 LYS A O 1
ATOM 2032 N N . SER A 1 262 ? 7.801 5.991 -20.728 1.00 89.62 262 SER A N 1
ATOM 2033 C CA . SER A 1 262 ? 7.246 4.651 -20.935 1.00 89.62 262 SER A CA 1
ATOM 2034 C C . SER A 1 262 ? 6.292 4.257 -19.815 1.00 89.62 262 SER A C 1
ATOM 2036 O O . SER A 1 262 ? 6.724 3.928 -18.709 1.00 89.62 262 SER A O 1
ATOM 2038 N N . LEU A 1 263 ? 4.997 4.199 -20.147 1.00 89.81 263 LEU A N 1
ATOM 2039 C CA . LEU A 1 263 ? 3.932 3.737 -19.253 1.00 89.81 263 LEU A CA 1
ATOM 2040 C C . LEU A 1 263 ? 4.210 2.343 -18.678 1.00 89.81 263 LEU A C 1
ATOM 2042 O O . LEU A 1 263 ? 3.808 2.063 -17.566 1.00 89.81 263 LEU A O 1
ATOM 2046 N N . GLN A 1 264 ? 4.888 1.456 -19.409 1.00 90.81 264 GLN A N 1
ATOM 2047 C CA . GLN A 1 264 ? 5.104 0.061 -18.993 1.00 90.81 264 GLN A CA 1
ATOM 2048 C C . GLN A 1 264 ? 6.501 -0.192 -18.403 1.00 90.81 264 GLN A C 1
ATOM 2050 O O . GLN A 1 264 ? 6.935 -1.341 -18.307 1.00 90.81 264 GLN A O 1
ATOM 2055 N N . SER A 1 265 ? 7.225 0.869 -18.038 1.00 89.25 265 SER A N 1
ATOM 2056 C CA . SER A 1 265 ? 8.577 0.762 -17.470 1.00 89.25 265 SER A CA 1
ATOM 2057 C C . SER A 1 265 ? 8.612 0.180 -16.054 1.00 89.25 265 SER A C 1
ATOM 2059 O O . SER A 1 265 ? 9.618 -0.413 -15.677 1.00 89.25 265 SER A O 1
ATOM 2061 N N . THR A 1 266 ? 7.521 0.296 -15.297 1.00 88.19 266 THR A N 1
ATOM 2062 C CA . THR A 1 266 ? 7.403 -0.161 -13.903 1.00 88.19 266 THR A CA 1
ATOM 2063 C C . THR A 1 266 ? 6.306 -1.220 -13.738 1.00 88.19 266 THR A C 1
ATOM 2065 O O . THR A 1 266 ? 5.519 -1.469 -14.662 1.00 88.19 266 THR A O 1
ATOM 2068 N N . LYS A 1 267 ? 6.255 -1.900 -12.580 1.00 84.31 267 LYS A N 1
ATOM 2069 C CA . LYS A 1 267 ? 5.275 -2.976 -12.331 1.00 84.31 267 LYS A CA 1
ATOM 2070 C C . LYS A 1 267 ? 3.851 -2.418 -12.278 1.00 84.31 267 LYS A C 1
ATOM 2072 O O . LYS A 1 267 ? 2.950 -2.982 -12.911 1.00 84.31 267 LYS A O 1
ATOM 2077 N N . THR A 1 268 ? 3.651 -1.280 -11.612 1.00 86.00 268 THR A N 1
ATOM 2078 C CA . THR A 1 268 ? 2.352 -0.589 -11.628 1.00 86.00 268 THR A CA 1
ATOM 2079 C C . THR A 1 268 ? 1.998 -0.125 -13.024 1.00 86.00 268 THR A C 1
ATOM 2081 O O . THR A 1 268 ? 0.872 -0.332 -13.463 1.00 86.00 268 THR A O 1
ATOM 2084 N N . GLY A 1 269 ? 2.954 0.445 -13.755 1.00 89.38 269 GLY A N 1
ATOM 2085 C CA . GLY A 1 269 ? 2.739 0.916 -15.115 1.00 89.38 269 GLY A CA 1
ATOM 2086 C C . GLY A 1 269 ? 2.200 -0.168 -16.062 1.00 89.38 269 GLY A C 1
ATOM 2087 O O . GLY A 1 269 ? 1.227 0.046 -16.792 1.00 89.38 269 GLY A O 1
ATOM 2088 N N . LYS A 1 270 ? 2.757 -1.384 -15.986 1.00 89.38 270 LYS A N 1
ATOM 2089 C CA . LYS A 1 270 ? 2.248 -2.570 -16.704 1.00 89.38 270 LYS A CA 1
ATOM 2090 C C . LYS A 1 270 ? 0.831 -2.949 -16.266 1.00 89.38 270 LYS A C 1
ATOM 2092 O O . LYS A 1 270 ? -0.032 -3.196 -17.110 1.00 89.38 270 LYS A O 1
ATOM 2097 N N . SER A 1 271 ? 0.581 -2.970 -14.958 1.00 87.69 271 SER A N 1
ATOM 2098 C CA . SER A 1 271 ? -0.729 -3.312 -14.387 1.00 87.69 271 SER A CA 1
ATOM 2099 C C . SER A 1 271 ? -1.807 -2.299 -14.790 1.00 87.69 271 SER A C 1
ATOM 2101 O O . SER A 1 271 ? -2.903 -2.685 -15.198 1.00 87.69 271 SER A O 1
ATOM 2103 N N . LEU A 1 272 ? -1.468 -1.009 -14.779 1.00 90.19 272 LEU A N 1
ATOM 2104 C CA . LEU A 1 272 ? -2.303 0.088 -15.260 1.00 90.19 272 LEU A CA 1
ATOM 2105 C C . LEU A 1 272 ? -2.601 -0.049 -16.747 1.00 90.19 272 LEU A C 1
ATOM 2107 O O . LEU A 1 272 ? -3.758 0.028 -17.143 1.00 90.19 272 LEU A O 1
ATOM 2111 N N . ALA A 1 273 ? -1.586 -0.303 -17.577 1.00 90.38 273 ALA A N 1
ATOM 2112 C CA . ALA A 1 273 ? -1.776 -0.491 -19.013 1.00 90.38 273 ALA A CA 1
ATOM 2113 C C . ALA A 1 273 ? -2.697 -1.681 -19.335 1.00 90.38 273 ALA A C 1
ATOM 2115 O O . ALA A 1 273 ? -3.413 -1.643 -20.338 1.00 90.38 273 ALA A O 1
ATOM 2116 N N . LYS A 1 274 ? -2.687 -2.722 -18.491 1.00 89.75 274 LYS A N 1
ATOM 2117 C CA . LYS A 1 274 ? -3.587 -3.876 -18.594 1.00 89.75 274 LYS A CA 1
ATOM 2118 C C . LYS A 1 274 ? -5.016 -3.526 -18.163 1.00 89.75 274 LYS A C 1
ATOM 2120 O O . LYS A 1 274 ? -5.936 -3.795 -18.926 1.00 89.75 274 LYS A O 1
ATOM 2125 N N . LYS A 1 275 ? -5.207 -2.917 -16.983 1.00 87.62 275 LYS A N 1
ATOM 2126 C CA . LYS A 1 275 ? -6.540 -2.594 -16.427 1.00 87.62 275 LYS A CA 1
ATOM 2127 C C . LYS A 1 275 ? -7.219 -1.429 -17.158 1.00 87.62 275 LYS A C 1
ATOM 2129 O O . LYS A 1 275 ? -8.395 -1.507 -17.483 1.00 87.62 275 LYS A O 1
ATOM 2134 N N . GLY A 1 276 ? -6.473 -0.367 -17.456 1.00 87.25 276 GLY A N 1
ATOM 2135 C CA . GLY A 1 276 ? -6.967 0.833 -18.137 1.00 87.25 276 GLY A CA 1
ATOM 2136 C C . GLY A 1 276 ? -7.103 0.699 -19.659 1.00 87.25 276 GLY A C 1
ATOM 2137 O O . GLY A 1 276 ? -7.692 1.575 -20.294 1.00 87.25 276 GLY A O 1
ATOM 2138 N N . GLY A 1 277 ? -6.561 -0.371 -20.251 1.00 91.56 277 GLY A N 1
ATOM 2139 C CA . GLY A 1 277 ? -6.740 -0.721 -21.661 1.00 91.56 277 GLY A CA 1
ATOM 2140 C C . GLY A 1 277 ? -6.289 0.350 -22.664 1.00 91.56 277 GLY A C 1
ATOM 2141 O O . GLY A 1 277 ? -5.414 1.179 -22.396 1.00 91.56 277 GLY A O 1
ATOM 2142 N N . LEU A 1 278 ? -6.889 0.322 -23.860 1.00 90.62 278 LEU A N 1
ATOM 2143 C CA . LEU A 1 278 ? -6.647 1.314 -24.916 1.00 90.62 278 LEU A CA 1
ATOM 2144 C C . LEU A 1 278 ? -6.955 2.761 -24.484 1.00 90.62 278 LEU A C 1
ATOM 2146 O O . LEU A 1 278 ? -6.134 3.626 -24.799 1.00 90.62 278 LEU A O 1
ATOM 2150 N N . PRO A 1 279 ? -8.044 3.055 -23.738 1.00 91.88 279 PRO A N 1
ATOM 2151 C CA . PRO A 1 279 ? -8.333 4.419 -23.297 1.00 91.88 279 PRO A CA 1
ATOM 2152 C C . PRO A 1 279 ? -7.183 5.051 -22.512 1.00 91.88 279 PRO A C 1
ATOM 2154 O O . PRO A 1 279 ? -6.825 6.202 -22.765 1.00 91.88 279 PRO A O 1
ATOM 2157 N N . LEU A 1 280 ? -6.559 4.297 -21.598 1.00 93.50 280 LEU A N 1
ATOM 2158 C CA . LEU A 1 280 ? -5.402 4.793 -20.858 1.00 93.50 280 LEU A CA 1
ATOM 2159 C C . LEU A 1 280 ? -4.202 5.031 -21.776 1.00 93.50 280 LEU A C 1
ATOM 2161 O O . LEU A 1 280 ? -3.576 6.083 -21.692 1.00 93.50 280 LEU A O 1
ATOM 2165 N N . LYS A 1 281 ? -3.881 4.072 -22.654 1.00 92.31 281 LYS A N 1
ATOM 2166 C CA . LYS A 1 281 ? -2.727 4.179 -23.561 1.00 92.31 281 LYS A CA 1
ATOM 2167 C C . LYS A 1 281 ? -2.838 5.406 -24.467 1.00 92.31 281 LYS A C 1
ATOM 2169 O O . LYS A 1 281 ? -1.868 6.141 -24.595 1.00 92.31 281 LYS A O 1
ATOM 2174 N N . MET A 1 282 ? -4.024 5.667 -25.017 1.00 91.31 282 MET A N 1
ATOM 2175 C CA . MET A 1 282 ? -4.283 6.842 -25.855 1.00 91.31 282 MET A CA 1
ATOM 2176 C C . MET A 1 282 ? -4.141 8.149 -25.069 1.00 91.31 282 MET A C 1
ATOM 2178 O O . MET A 1 282 ? -3.436 9.055 -25.509 1.00 91.31 282 MET A O 1
ATOM 2182 N N . LYS A 1 283 ? -4.759 8.242 -23.882 1.00 92.88 283 LYS A N 1
ATOM 2183 C CA . LYS A 1 283 ? -4.633 9.426 -23.016 1.00 92.88 283 LYS A CA 1
ATOM 2184 C C . LYS A 1 283 ? -3.186 9.674 -22.591 1.00 92.88 283 LYS A C 1
ATOM 2186 O O . LYS A 1 283 ? -2.752 10.819 -22.579 1.00 92.88 283 LYS A O 1
ATOM 2191 N N . PHE A 1 284 ? -2.442 8.612 -22.285 1.00 92.94 284 PHE A N 1
ATOM 2192 C CA . PHE A 1 284 ? -1.021 8.697 -21.975 1.00 92.94 284 PHE A CA 1
ATOM 2193 C C . PHE A 1 284 ? -0.237 9.220 -23.181 1.00 92.94 284 PHE A C 1
ATOM 2195 O O . PHE A 1 284 ? 0.463 10.210 -23.046 1.00 92.94 284 PHE A O 1
ATOM 2202 N N . SER A 1 285 ? -0.378 8.627 -24.369 1.00 90.50 285 SER A N 1
ATOM 2203 C CA . SER A 1 285 ? 0.343 9.065 -25.575 1.00 90.50 285 SER A CA 1
ATOM 2204 C C . SER A 1 285 ? 0.040 10.511 -25.980 1.00 90.50 285 SER A C 1
ATOM 2206 O O . SER A 1 285 ? 0.932 11.197 -26.475 1.00 90.50 285 SER A O 1
ATOM 2208 N N . ASN A 1 286 ? -1.187 10.977 -25.737 1.00 89.50 286 ASN A N 1
ATOM 2209 C CA . ASN A 1 286 ? -1.626 12.338 -26.047 1.00 89.50 286 ASN A CA 1
ATOM 2210 C C . ASN A 1 286 ? -1.253 13.370 -24.971 1.00 89.50 286 ASN A C 1
ATOM 2212 O O . ASN A 1 286 ? -1.452 14.565 -25.191 1.00 89.50 286 ASN A O 1
ATOM 2216 N N . ALA A 1 287 ? -0.736 12.945 -23.816 1.00 88.06 287 ALA A N 1
ATOM 2217 C CA . ALA A 1 287 ? -0.293 13.872 -22.785 1.00 88.06 287 ALA A CA 1
ATOM 2218 C C . ALA A 1 287 ? 0.942 14.668 -23.247 1.00 88.06 287 ALA A C 1
ATOM 2220 O O . ALA A 1 287 ? 1.675 14.270 -24.160 1.00 88.06 287 ALA A O 1
ATOM 2221 N N . SER A 1 288 ? 1.174 15.825 -22.623 1.00 82.50 288 SER A N 1
ATOM 2222 C CA . SER A 1 288 ? 2.234 16.748 -23.037 1.00 82.50 288 SER A CA 1
ATOM 2223 C C . SER A 1 288 ? 3.615 16.237 -22.623 1.00 82.50 288 SER A C 1
ATOM 2225 O O . SER A 1 288 ? 4.181 16.666 -21.629 1.00 82.50 288 SER A O 1
ATOM 2227 N N . TRP A 1 289 ? 4.176 15.304 -23.395 1.00 83.12 289 TRP A N 1
ATOM 2228 C CA . TRP A 1 289 ? 5.495 14.725 -23.121 1.00 83.12 289 TRP A CA 1
ATOM 2229 C C . TRP A 1 289 ? 6.653 15.465 -23.777 1.00 83.12 289 TRP A C 1
ATOM 2231 O O . TRP A 1 289 ? 7.809 15.134 -23.508 1.00 83.12 289 TRP A O 1
ATOM 2241 N N . LYS A 1 290 ? 6.393 16.392 -24.705 1.00 73.94 290 LYS A N 1
ATOM 2242 C CA . LYS A 1 290 ? 7.418 16.898 -25.635 1.00 73.94 290 LYS A CA 1
ATOM 2243 C C . LYS A 1 290 ? 8.585 17.593 -24.920 1.00 73.94 290 LYS A C 1
ATOM 2245 O O . LYS A 1 290 ? 9.720 17.343 -25.315 1.00 73.94 290 LYS A O 1
ATOM 2250 N N . SER A 1 291 ? 8.332 18.274 -23.802 1.00 78.69 291 SER A N 1
ATOM 2251 C CA . SER A 1 291 ? 9.356 19.030 -23.059 1.00 78.69 291 SER A CA 1
ATOM 2252 C C . SER A 1 291 ? 9.486 18.650 -21.582 1.00 78.69 291 SER A C 1
ATOM 2254 O O . SER A 1 291 ? 10.065 19.407 -20.818 1.00 78.69 291 SER A O 1
ATOM 2256 N N . VAL A 1 292 ? 8.981 17.480 -21.177 1.00 85.38 292 VAL A N 1
ATOM 2257 C CA . VAL A 1 292 ? 8.966 17.096 -19.755 1.00 85.38 292 VAL A CA 1
ATOM 2258 C C . VAL A 1 292 ? 10.380 16.793 -19.271 1.00 85.38 292 VAL A C 1
ATOM 2260 O O . VAL A 1 292 ? 11.020 15.878 -19.809 1.00 85.38 292 VAL A O 1
ATOM 2263 N N . ALA A 1 293 ? 10.868 17.520 -18.273 1.00 89.00 293 ALA A N 1
ATOM 2264 C CA . ALA A 1 293 ? 12.160 17.304 -17.630 1.00 89.00 293 ALA A CA 1
ATOM 2265 C C . ALA A 1 293 ? 12.094 16.158 -16.594 1.00 89.00 293 ALA A C 1
ATOM 2267 O O . ALA A 1 293 ? 11.016 15.802 -16.118 1.00 89.00 293 ALA A O 1
ATOM 2268 N N . PRO A 1 294 ? 13.217 15.495 -16.263 1.00 89.31 294 PRO A N 1
ATOM 2269 C CA . PRO A 1 294 ? 13.247 14.545 -15.151 1.00 89.31 294 PRO A CA 1
ATOM 2270 C C . PRO A 1 294 ? 12.791 15.204 -13.839 1.00 89.31 294 PRO A C 1
ATOM 2272 O O . PRO A 1 294 ? 13.288 16.266 -13.478 1.00 89.31 294 PRO A O 1
ATOM 2275 N N . GLY A 1 295 ? 11.863 14.562 -13.133 1.00 88.12 295 GLY A N 1
ATOM 2276 C CA . GLY A 1 295 ? 11.287 15.039 -11.871 1.00 88.12 295 GLY A CA 1
ATOM 2277 C C . GLY A 1 295 ? 9.980 15.806 -12.044 1.00 88.12 295 GLY A C 1
ATOM 2278 O O . GLY A 1 295 ? 9.274 16.023 -11.067 1.00 88.12 295 GLY A O 1
ATOM 2279 N N . GLU A 1 296 ? 9.615 16.158 -13.277 1.00 91.75 296 GLU A N 1
ATOM 2280 C CA . GLU A 1 296 ? 8.303 16.725 -13.559 1.00 91.75 296 GLU A CA 1
ATOM 2281 C C . GLU A 1 296 ? 7.203 15.659 -13.531 1.00 91.75 296 GLU A C 1
ATOM 2283 O O . GLU A 1 296 ? 7.416 14.476 -13.840 1.00 91.75 296 GLU A O 1
ATOM 2288 N N . VAL A 1 297 ? 6.008 16.122 -13.167 1.00 95.06 297 VAL A N 1
ATOM 2289 C CA . VAL A 1 297 ? 4.796 15.318 -13.030 1.00 95.06 297 VAL A CA 1
ATOM 2290 C C . VAL A 1 297 ? 3.858 15.635 -14.184 1.00 95.06 297 VAL A C 1
ATOM 2292 O O . VAL A 1 297 ? 3.559 16.797 -14.449 1.00 95.06 297 VAL A O 1
ATOM 2295 N N . VAL A 1 298 ? 3.370 14.598 -14.858 1.00 95.31 298 VAL A N 1
ATOM 2296 C CA . VAL A 1 298 ? 2.357 14.723 -15.908 1.00 95.31 298 VAL A CA 1
ATOM 2297 C C . VAL A 1 298 ? 1.039 14.151 -15.413 1.00 95.31 298 VAL A C 1
ATOM 2299 O O . VAL A 1 298 ? 0.942 12.972 -15.071 1.00 95.31 298 VAL A O 1
ATOM 2302 N N . GLU A 1 299 ? 0.013 14.994 -15.411 1.00 94.88 299 GLU A N 1
ATOM 2303 C CA . GLU A 1 299 ? -1.345 14.631 -15.024 1.00 94.88 299 GLU A CA 1
ATOM 2304 C C . GLU A 1 299 ? -2.098 13.986 -16.193 1.00 94.88 299 GLU A C 1
ATOM 2306 O O . GLU A 1 299 ? -2.149 14.521 -17.302 1.00 94.88 299 GLU A O 1
ATOM 2311 N N . VAL A 1 300 ? -2.737 12.843 -15.944 1.00 94.31 300 VAL A N 1
ATOM 2312 C CA . VAL A 1 300 ? -3.595 12.161 -16.919 1.00 94.31 300 VAL A CA 1
ATOM 2313 C C . VAL A 1 300 ? -4.907 11.773 -16.250 1.00 94.31 300 VAL A C 1
ATOM 2315 O O . VAL A 1 300 ? -4.919 11.111 -15.214 1.00 94.31 300 VAL A O 1
ATOM 2318 N N . LYS A 1 301 ? -6.041 12.137 -16.860 1.00 91.50 301 LYS A N 1
ATOM 2319 C CA . LYS A 1 301 ? -7.366 11.733 -16.366 1.00 91.50 301 LYS A CA 1
ATOM 2320 C C . LYS A 1 301 ? -7.531 10.216 -16.458 1.00 91.50 301 LYS A C 1
ATOM 232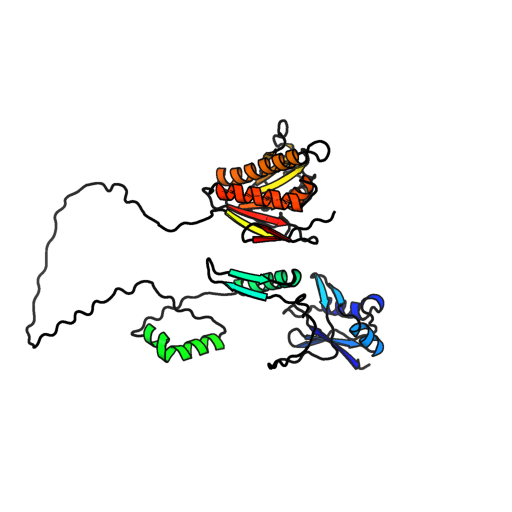2 O O . LYS A 1 301 ? -7.469 9.656 -17.559 1.00 91.50 301 LYS A O 1
ATOM 2327 N N . ALA A 1 302 ? -7.819 9.565 -15.339 1.00 89.25 302 ALA A N 1
ATOM 2328 C CA . ALA A 1 302 ? -8.017 8.123 -15.299 1.00 89.25 302 ALA A CA 1
ATOM 2329 C C . ALA A 1 302 ? -9.246 7.699 -16.142 1.00 89.25 302 ALA A C 1
ATOM 2331 O O . ALA A 1 302 ? -10.208 8.462 -16.285 1.00 89.25 302 ALA A O 1
ATOM 2332 N N . PRO A 1 303 ? -9.217 6.540 -16.823 1.00 86.69 303 PRO A N 1
ATOM 2333 C CA . PRO A 1 303 ? -10.427 5.894 -17.335 1.00 86.69 303 PRO A CA 1
ATOM 2334 C C . PRO A 1 303 ? -11.287 5.336 -16.195 1.00 86.69 303 PRO A C 1
ATOM 2336 O O . PRO A 1 303 ? -10.745 4.960 -15.163 1.00 86.69 303 PRO A O 1
ATOM 2339 N N . GLU A 1 304 ? -12.590 5.176 -16.431 1.00 79.25 304 GLU A N 1
ATOM 2340 C CA . GLU A 1 304 ? -13.560 4.635 -15.455 1.00 79.25 304 GLU A CA 1
ATOM 2341 C C . GLU A 1 304 ? -13.204 3.237 -14.933 1.00 79.25 304 GLU A C 1
ATOM 2343 O O . GLU A 1 304 ? -13.576 2.865 -13.828 1.00 79.25 304 GLU A O 1
ATOM 2348 N N . ALA A 1 305 ? -12.440 2.463 -15.708 1.00 80.06 305 ALA A N 1
ATOM 2349 C CA . ALA A 1 305 ? -11.949 1.153 -15.294 1.00 80.06 305 ALA A CA 1
ATOM 2350 C C . ALA A 1 305 ? -10.924 1.211 -14.144 1.00 80.06 305 ALA A C 1
ATOM 2352 O O . ALA A 1 305 ? -10.531 0.162 -13.637 1.00 80.06 305 ALA A O 1
ATOM 2353 N N . LEU A 1 306 ? -10.427 2.394 -13.771 1.00 81.25 306 LEU A N 1
ATOM 2354 C CA . LEU A 1 306 ? -9.508 2.590 -12.654 1.00 81.25 306 LEU A CA 1
ATOM 2355 C C . LEU A 1 306 ? -10.254 3.210 -11.469 1.00 81.25 306 LEU A C 1
ATOM 2357 O O . LEU A 1 306 ? -11.058 4.117 -11.646 1.00 81.25 306 LEU A O 1
ATOM 2361 N N . ASN A 1 307 ? -9.926 2.767 -10.256 1.00 79.69 307 ASN A N 1
ATOM 2362 C CA . ASN A 1 307 ? -10.547 3.223 -9.007 1.00 79.69 307 ASN A CA 1
ATOM 2363 C C . ASN A 1 307 ? -10.000 4.592 -8.539 1.00 79.69 307 ASN A C 1
ATOM 2365 O O . ASN A 1 307 ? -9.833 4.825 -7.345 1.00 79.69 307 ASN A O 1
ATOM 2369 N N . CYS A 1 308 ? -9.673 5.485 -9.476 1.00 84.69 308 CYS A N 1
ATOM 2370 C CA . CYS A 1 308 ? -9.181 6.828 -9.185 1.00 84.69 308 CYS A CA 1
ATOM 2371 C C . CYS A 1 308 ? -9.619 7.839 -10.244 1.00 84.69 308 CYS A C 1
ATOM 2373 O O . CYS A 1 308 ? -9.985 7.467 -11.358 1.00 84.69 308 CYS A O 1
ATOM 2375 N N . TYR A 1 309 ? -9.559 9.131 -9.915 1.00 84.94 309 TYR A N 1
ATOM 2376 C CA . TYR A 1 309 ? -9.929 10.202 -10.847 1.00 84.94 309 TYR A CA 1
ATOM 2377 C C . TYR A 1 309 ? -8.755 10.631 -11.730 1.00 84.94 309 TYR A C 1
ATOM 2379 O O . TYR A 1 309 ? -8.937 10.996 -12.902 1.00 84.94 309 TYR A O 1
ATOM 2387 N N . LYS A 1 310 ? -7.534 10.588 -11.186 1.00 92.50 310 LYS A N 1
ATOM 2388 C CA . LYS A 1 310 ? -6.343 11.126 -11.846 1.00 92.50 310 LYS A CA 1
ATOM 2389 C C . LYS A 1 310 ? -5.092 10.288 -11.587 1.00 92.50 310 LYS A C 1
ATOM 2391 O O . LYS A 1 310 ? -4.880 9.757 -10.502 1.00 92.50 310 LYS A O 1
ATOM 2396 N N . LEU A 1 311 ? -4.250 10.200 -12.612 1.00 94.50 311 LEU A N 1
ATOM 2397 C CA . LEU A 1 311 ? -2.926 9.592 -12.568 1.00 94.50 311 LEU A CA 1
ATOM 2398 C C . LEU A 1 311 ? -1.865 10.695 -12.621 1.00 94.50 311 LEU A C 1
ATOM 2400 O O . LEU A 1 311 ? -1.926 11.564 -13.493 1.00 94.50 311 LEU A O 1
ATOM 2404 N N . LEU A 1 312 ? -0.889 10.627 -11.721 1.00 95.88 312 LEU A N 1
ATOM 2405 C CA . LEU A 1 312 ? 0.263 11.517 -11.641 1.00 95.88 312 LEU A CA 1
ATOM 2406 C C . LEU A 1 312 ? 1.519 10.750 -12.058 1.00 95.88 312 LEU A C 1
ATOM 2408 O O . LEU A 1 312 ? 2.075 9.973 -11.283 1.00 95.88 312 LEU A O 1
ATOM 2412 N N . PHE A 1 313 ? 1.967 10.938 -13.296 1.00 95.12 313 PHE A N 1
ATOM 2413 C CA . PHE A 1 313 ? 3.151 10.255 -13.808 1.00 95.12 313 PHE A CA 1
ATOM 2414 C C . PHE A 1 313 ? 4.415 11.048 -13.498 1.00 95.12 313 PHE A C 1
ATOM 2416 O O . PHE A 1 313 ? 4.611 12.126 -14.054 1.00 95.12 313 PHE A O 1
ATOM 2423 N N . ILE A 1 314 ? 5.301 10.492 -12.671 1.00 94.50 314 ILE A N 1
ATOM 2424 C CA . ILE A 1 314 ? 6.615 11.089 -12.407 1.00 94.50 314 ILE A CA 1
ATOM 2425 C C . ILE A 1 314 ? 7.590 10.598 -13.474 1.00 94.50 314 ILE A C 1
ATOM 2427 O O . ILE A 1 314 ? 7.843 9.394 -13.582 1.00 94.50 314 ILE A O 1
ATOM 2431 N N . LYS A 1 315 ? 8.181 11.520 -14.241 1.00 91.56 315 LYS A N 1
ATOM 2432 C CA . LYS A 1 315 ? 9.257 11.177 -15.177 1.00 91.56 315 LYS A CA 1
ATOM 2433 C C . LYS A 1 315 ? 10.579 11.007 -14.422 1.00 91.56 315 LYS A C 1
ATOM 2435 O O . LYS A 1 315 ? 11.259 11.985 -14.121 1.00 91.56 315 LYS A O 1
ATOM 2440 N N . CYS A 1 316 ? 10.989 9.770 -14.176 1.00 88.88 316 CYS A N 1
ATOM 2441 C CA . CYS A 1 316 ? 12.253 9.452 -13.518 1.00 88.88 316 CYS A CA 1
ATOM 2442 C C . CYS A 1 316 ? 13.425 9.357 -14.513 1.00 88.88 316 CYS A C 1
ATOM 2444 O O . CYS A 1 316 ? 13.246 9.165 -15.725 1.00 88.88 316 CYS A O 1
ATOM 2446 N N . TRP A 1 317 ? 14.646 9.501 -13.990 1.00 82.44 317 TRP A N 1
ATOM 2447 C CA . TRP A 1 317 ? 15.868 9.436 -14.789 1.00 82.44 317 TRP A CA 1
ATOM 2448 C C . TRP A 1 317 ? 16.191 7.988 -15.235 1.00 82.44 317 TRP A C 1
ATOM 2450 O O . TRP A 1 317 ? 15.885 7.045 -14.509 1.00 82.44 317 TRP A O 1
ATOM 2460 N N . PRO A 1 318 ? 16.796 7.777 -16.421 1.00 70.69 318 PRO A N 1
ATOM 2461 C CA . PRO A 1 318 ? 17.301 6.469 -16.859 1.00 70.69 318 PRO A CA 1
ATOM 2462 C C . PRO A 1 318 ? 18.412 5.860 -15.983 1.00 70.69 318 PRO A C 1
ATOM 2464 O O . PRO A 1 318 ? 19.374 6.529 -15.632 1.00 70.69 318 PRO A O 1
ATOM 2467 N N . ARG A 1 319 ? 18.372 4.549 -15.747 1.00 67.88 319 ARG A N 1
ATOM 2468 C CA . ARG A 1 319 ? 19.373 3.818 -14.944 1.00 67.88 319 ARG A CA 1
ATOM 2469 C C . ARG A 1 319 ? 20.844 4.025 -15.365 1.00 67.88 319 ARG A C 1
ATOM 2471 O O . ARG A 1 319 ? 21.744 3.937 -14.542 1.00 67.88 319 ARG A O 1
ATOM 2478 N N . ASP A 1 320 ? 21.098 4.306 -16.636 1.00 66.88 320 ASP A N 1
ATOM 2479 C CA . ASP A 1 320 ? 22.404 4.230 -17.296 1.00 66.88 320 ASP A CA 1
ATOM 2480 C C . ASP A 1 320 ? 23.155 5.567 -17.449 1.00 66.88 320 ASP A C 1
ATOM 2482 O O . ASP A 1 320 ? 24.210 5.593 -18.077 1.00 66.88 320 ASP A O 1
ATOM 2486 N N . GLY A 1 321 ? 22.659 6.683 -16.896 1.00 59.34 321 GLY A N 1
ATOM 2487 C CA . GLY A 1 321 ? 23.216 8.001 -17.253 1.00 59.34 321 GLY A CA 1
ATOM 2488 C C . GLY A 1 321 ? 23.220 9.093 -16.188 1.00 59.34 321 GLY A C 1
ATOM 2489 O O . GLY A 1 321 ? 23.367 10.256 -16.548 1.00 59.34 321 GLY A O 1
ATOM 2490 N N . SER A 1 322 ? 23.005 8.786 -14.907 1.00 71.25 322 SER A N 1
ATOM 2491 C CA . SER A 1 322 ? 23.068 9.793 -13.832 1.00 71.25 322 SER A CA 1
ATOM 2492 C C . SER A 1 322 ? 23.703 9.271 -12.565 1.00 71.25 322 SER A C 1
ATOM 2494 O O . SER A 1 322 ? 23.580 8.091 -12.247 1.00 71.25 322 SER A O 1
ATOM 2496 N N . SER A 1 323 ? 24.275 10.195 -11.791 1.00 83.75 323 SER A N 1
ATOM 2497 C CA . SER A 1 323 ? 24.669 9.921 -10.412 1.00 83.75 323 SER A CA 1
ATOM 2498 C C . SER A 1 323 ? 23.460 9.473 -9.578 1.00 83.75 323 SER A C 1
ATOM 2500 O O . SER A 1 323 ? 22.335 9.940 -9.783 1.00 83.75 323 SER A O 1
ATOM 2502 N N . ARG A 1 324 ? 23.700 8.601 -8.594 1.00 83.44 324 ARG A N 1
ATOM 2503 C CA . ARG A 1 324 ? 22.679 8.142 -7.637 1.00 83.44 324 ARG A CA 1
ATOM 2504 C C . ARG A 1 324 ? 21.986 9.318 -6.931 1.00 83.44 324 ARG A C 1
ATOM 2506 O O . ARG A 1 324 ? 20.769 9.320 -6.784 1.00 83.44 324 ARG A O 1
ATOM 2513 N N . GLN A 1 325 ? 22.738 10.361 -6.575 1.00 87.06 325 GLN A N 1
ATOM 2514 C CA . GLN A 1 325 ? 22.202 11.578 -5.952 1.00 87.06 325 GLN A CA 1
ATOM 2515 C C . GLN A 1 325 ? 21.233 12.329 -6.872 1.00 87.06 325 GLN A C 1
ATOM 2517 O O . GLN A 1 325 ? 20.172 12.762 -6.429 1.00 87.06 325 GLN A O 1
ATOM 2522 N N . SER A 1 326 ? 21.550 12.441 -8.164 1.00 87.69 326 SER A N 1
ATOM 2523 C CA . SER A 1 326 ? 20.656 13.071 -9.142 1.00 87.69 326 SER A CA 1
ATOM 2524 C C . SER A 1 326 ? 19.347 12.291 -9.297 1.00 87.69 326 SER A C 1
ATOM 2526 O O . SER A 1 326 ? 18.281 12.897 -9.365 1.00 87.69 326 SER A O 1
ATOM 2528 N N . GLN A 1 327 ? 19.408 10.955 -9.302 1.00 86.69 327 GLN A N 1
ATOM 2529 C CA . GLN A 1 327 ? 18.220 10.095 -9.374 1.00 86.69 327 GLN A CA 1
ATOM 2530 C C . GLN A 1 327 ? 17.324 10.269 -8.140 1.00 86.69 327 GLN A C 1
ATOM 2532 O O . GLN A 1 327 ? 16.112 10.448 -8.277 1.00 86.69 327 GLN A O 1
ATOM 2537 N N . GLN A 1 328 ? 17.928 10.298 -6.948 1.00 89.62 328 GLN A N 1
ATOM 2538 C CA . GLN A 1 328 ? 17.219 10.575 -5.700 1.00 89.62 328 GLN A CA 1
ATOM 2539 C C . GLN A 1 328 ? 16.561 11.960 -5.732 1.00 89.62 328 GLN A C 1
ATOM 2541 O O . GLN A 1 328 ? 15.376 12.075 -5.431 1.00 89.62 328 GLN A O 1
ATOM 2546 N N . GLN A 1 329 ? 17.275 13.006 -6.156 1.00 90.50 329 GLN A N 1
ATOM 2547 C CA . GLN A 1 329 ? 16.715 14.359 -6.198 1.00 90.50 329 GLN A CA 1
ATOM 2548 C C . GLN A 1 329 ? 15.551 14.484 -7.189 1.00 90.50 329 GLN A C 1
ATOM 2550 O O . GLN A 1 329 ? 14.536 15.102 -6.881 1.00 90.50 329 GLN A O 1
ATOM 2555 N N . VAL A 1 330 ? 15.670 13.861 -8.362 1.00 91.31 330 VAL A N 1
ATOM 2556 C CA . VAL A 1 330 ? 14.596 13.804 -9.361 1.00 91.31 330 VAL A CA 1
ATOM 2557 C C . VAL A 1 330 ? 13.342 13.147 -8.785 1.00 91.31 330 VAL A C 1
ATOM 2559 O O . VAL A 1 330 ? 12.239 13.661 -8.970 1.00 91.31 330 VAL A O 1
ATOM 2562 N N . LEU A 1 331 ? 13.501 12.036 -8.063 1.00 92.00 331 LEU A N 1
ATOM 2563 C CA . LEU A 1 331 ? 12.373 11.349 -7.445 1.00 92.00 331 LEU A CA 1
ATOM 2564 C C . LEU A 1 331 ? 11.750 12.167 -6.308 1.00 92.00 331 LEU A C 1
ATOM 2566 O O . LEU A 1 331 ? 10.526 12.242 -6.235 1.00 92.00 331 LEU A O 1
ATOM 2570 N N . ARG A 1 332 ? 12.571 12.820 -5.473 1.00 92.94 332 ARG A N 1
ATOM 2571 C CA . ARG A 1 332 ? 12.105 13.742 -4.421 1.00 92.94 332 ARG A CA 1
ATOM 2572 C C . ARG A 1 332 ? 11.263 14.865 -4.999 1.00 92.94 332 ARG A C 1
ATOM 2574 O O . ARG A 1 332 ? 10.136 15.049 -4.561 1.00 92.94 332 ARG A O 1
ATOM 2581 N N . ASN A 1 333 ? 11.766 15.549 -6.027 1.00 93.06 333 ASN A N 1
ATOM 2582 C CA . ASN A 1 333 ? 11.046 16.638 -6.687 1.00 93.06 333 ASN A CA 1
ATOM 2583 C C . ASN A 1 333 ? 9.686 16.166 -7.223 1.00 93.06 333 ASN A C 1
ATOM 2585 O O . ASN A 1 333 ? 8.674 16.832 -7.022 1.00 93.06 333 ASN A O 1
ATOM 2589 N N . GLY A 1 334 ? 9.654 14.990 -7.859 1.00 94.88 334 GLY A N 1
ATOM 2590 C CA . GLY A 1 334 ? 8.419 14.411 -8.380 1.00 94.88 334 GLY A CA 1
ATOM 2591 C C . GLY A 1 334 ? 7.414 14.046 -7.287 1.00 94.88 334 GLY A C 1
ATOM 2592 O O . GLY A 1 334 ? 6.235 14.368 -7.412 1.00 94.88 334 GLY A O 1
ATOM 2593 N N . LEU A 1 335 ? 7.868 13.401 -6.208 1.00 94.94 335 LEU A N 1
ATOM 2594 C CA . LEU A 1 335 ? 7.019 13.046 -5.066 1.00 94.94 335 LEU A CA 1
ATOM 2595 C C . LEU A 1 335 ? 6.485 14.293 -4.361 1.00 94.94 335 LEU A C 1
ATOM 2597 O O . LEU A 1 335 ? 5.283 14.377 -4.119 1.00 94.94 335 LEU A O 1
ATOM 2601 N N . GLN A 1 336 ? 7.352 15.273 -4.104 1.00 94.50 336 GLN A N 1
ATOM 2602 C CA . GLN A 1 336 ? 6.975 16.553 -3.514 1.00 94.50 336 GLN A CA 1
ATOM 2603 C C . GLN A 1 336 ? 5.879 17.224 -4.348 1.00 94.50 336 GLN A C 1
ATOM 2605 O O . GLN A 1 336 ? 4.812 17.539 -3.824 1.00 94.50 336 GLN A O 1
ATOM 2610 N N . ARG A 1 337 ? 6.092 17.349 -5.666 1.00 95.38 337 ARG A N 1
ATOM 2611 C CA . ARG A 1 337 ? 5.112 17.967 -6.563 1.00 95.38 337 ARG A CA 1
ATOM 2612 C C . ARG A 1 337 ? 3.784 17.212 -6.587 1.00 95.38 337 ARG A C 1
ATOM 2614 O O . ARG A 1 337 ? 2.735 17.840 -6.664 1.00 95.38 337 ARG A O 1
ATOM 2621 N N . CYS A 1 338 ? 3.801 15.880 -6.513 1.00 95.94 338 CYS A N 1
ATOM 2622 C CA . CYS A 1 338 ? 2.567 15.093 -6.449 1.00 95.94 338 CYS A CA 1
ATOM 2623 C C . CYS A 1 338 ? 1.752 15.395 -5.184 1.00 95.94 338 CYS A C 1
ATOM 2625 O O . CYS A 1 338 ? 0.533 15.524 -5.266 1.00 95.94 338 CYS A O 1
ATOM 2627 N N . LEU A 1 339 ? 2.411 15.509 -4.028 1.00 93.38 339 LEU A N 1
ATOM 2628 C CA . LEU A 1 339 ? 1.743 15.817 -2.762 1.00 93.38 339 LEU A CA 1
ATOM 2629 C C . LEU A 1 339 ? 1.198 17.253 -2.749 1.00 93.38 339 LEU A C 1
ATOM 2631 O O . LEU A 1 339 ? 0.063 17.470 -2.330 1.00 93.38 339 LEU A O 1
ATOM 2635 N N . GLU A 1 340 ? 1.955 18.213 -3.285 1.00 92.38 340 GLU A N 1
ATOM 2636 C CA . GLU A 1 340 ? 1.494 19.594 -3.486 1.00 92.38 340 GLU A CA 1
ATOM 2637 C C . GLU A 1 340 ? 0.259 19.654 -4.394 1.00 92.38 340 GLU A C 1
ATOM 2639 O O . GLU A 1 340 ? -0.736 20.275 -4.028 1.00 92.38 340 GLU A O 1
ATOM 2644 N N . LEU A 1 341 ? 0.273 18.944 -5.530 1.00 93.00 341 LEU A N 1
ATOM 2645 C CA . LEU A 1 341 ? -0.871 18.859 -6.446 1.00 93.00 341 LEU A CA 1
ATOM 2646 C C . LEU A 1 341 ? -2.127 18.305 -5.765 1.00 93.00 341 LEU A C 1
ATOM 2648 O O . LEU A 1 341 ? -3.228 18.746 -6.089 1.00 93.00 341 LEU A O 1
ATOM 2652 N N . CYS A 1 342 ? -1.985 17.360 -4.830 1.00 90.25 342 CYS A N 1
ATOM 2653 C CA . CYS A 1 342 ? -3.127 16.841 -4.075 1.00 90.25 342 CYS A CA 1
ATOM 2654 C C . CYS A 1 342 ? -3.801 17.951 -3.259 1.00 90.25 342 CYS A C 1
ATOM 2656 O O . CYS A 1 342 ? -5.022 18.087 -3.313 1.00 90.25 342 CYS A O 1
ATOM 2658 N N . VAL A 1 343 ? -3.008 18.774 -2.568 1.00 88.62 343 VAL A N 1
ATOM 2659 C CA . VAL A 1 343 ? -3.502 19.887 -1.743 1.00 88.62 343 VAL A CA 1
ATOM 2660 C C . VAL A 1 343 ? -4.048 21.023 -2.608 1.00 88.62 343 VAL A C 1
ATOM 2662 O O . VAL A 1 343 ? -5.166 21.477 -2.384 1.00 88.62 343 VAL A O 1
ATOM 2665 N N . GLU A 1 344 ? -3.298 21.451 -3.630 1.00 89.12 344 GLU A N 1
ATOM 2666 C CA . GLU A 1 344 ? -3.687 22.527 -4.559 1.00 89.12 344 GLU A CA 1
ATOM 2667 C C . GLU A 1 344 ? -5.039 22.261 -5.228 1.00 89.12 344 GLU A C 1
ATOM 2669 O O . GLU A 1 344 ? -5.808 23.184 -5.491 1.00 89.12 344 GLU A O 1
ATOM 2674 N N . GLN A 1 345 ? -5.327 20.991 -5.507 1.00 87.00 345 GLN A N 1
ATOM 2675 C CA . GLN A 1 345 ? -6.542 20.562 -6.188 1.00 87.00 345 GLN A CA 1
ATOM 2676 C C . GLN A 1 345 ? -7.632 20.069 -5.221 1.00 87.00 345 GLN A C 1
ATOM 2678 O O . GLN A 1 345 ? -8.683 19.620 -5.673 1.00 87.00 345 GLN A O 1
ATOM 2683 N N . GLY A 1 346 ? -7.409 20.158 -3.904 1.00 83.69 346 GLY A N 1
ATOM 2684 C CA . GLY A 1 346 ? -8.400 19.816 -2.880 1.00 83.69 346 GLY A CA 1
ATOM 2685 C C . GLY A 1 346 ? -8.733 18.325 -2.787 1.00 83.69 346 GLY A C 1
ATOM 2686 O O . GLY A 1 346 ? -9.843 17.969 -2.397 1.00 83.69 346 GLY A O 1
ATOM 2687 N N . HIS A 1 347 ? -7.802 17.448 -3.162 1.00 86.44 347 HIS A N 1
ATOM 2688 C CA . HIS A 1 347 ? -7.973 16.005 -3.036 1.00 86.44 347 HIS A CA 1
ATOM 2689 C C . HIS A 1 347 ? -7.568 15.511 -1.647 1.00 86.44 347 HIS A C 1
ATOM 2691 O O . HIS A 1 347 ? -6.622 15.999 -1.033 1.00 86.44 347 HIS A O 1
ATOM 2697 N N . SER A 1 348 ? -8.295 14.507 -1.165 1.00 82.38 348 SER A N 1
ATOM 2698 C CA . SER A 1 348 ? -8.217 14.020 0.217 1.00 82.38 348 SER A CA 1
ATOM 2699 C C . SER A 1 348 ? -7.499 12.679 0.344 1.00 82.38 348 SER A C 1
ATOM 2701 O O . SER A 1 348 ? -7.230 12.220 1.457 1.00 82.38 348 SER A O 1
ATOM 2703 N N . SER A 1 349 ? -7.190 12.030 -0.784 1.00 87.88 349 SER A N 1
ATOM 2704 C CA . SER A 1 349 ? -6.522 10.731 -0.810 1.00 87.88 349 SER A CA 1
ATOM 2705 C C . SER A 1 349 ? -5.587 10.546 -2.007 1.00 87.88 349 SER A C 1
ATOM 2707 O O . SER A 1 349 ? -5.887 10.937 -3.136 1.00 87.88 349 SER A O 1
ATOM 2709 N N . VAL A 1 350 ? -4.445 9.904 -1.769 1.00 92.62 350 VAL A N 1
ATOM 2710 C CA . VAL A 1 350 ? -3.464 9.572 -2.807 1.00 92.62 350 VAL A CA 1
ATOM 2711 C C . VAL A 1 350 ? -2.819 8.225 -2.519 1.00 92.62 350 VAL A C 1
ATOM 2713 O O . VAL A 1 350 ? -2.461 7.955 -1.376 1.00 92.62 350 VAL A O 1
ATOM 2716 N N . ALA A 1 351 ? -2.632 7.386 -3.540 1.00 90.50 351 ALA A N 1
ATOM 2717 C CA . ALA A 1 351 ? -1.863 6.149 -3.404 1.00 90.50 351 ALA A CA 1
ATOM 2718 C C . ALA A 1 351 ? -0.537 6.194 -4.167 1.00 90.50 351 ALA A C 1
ATOM 2720 O O . ALA A 1 351 ? -0.455 6.734 -5.274 1.00 90.50 351 ALA A O 1
ATOM 2721 N N . LEU A 1 352 ? 0.498 5.585 -3.582 1.00 89.06 352 LEU A N 1
ATOM 2722 C CA . LEU A 1 352 ? 1.839 5.508 -4.159 1.00 89.06 352 LEU A CA 1
ATOM 2723 C C . LEU A 1 352 ? 2.431 4.084 -4.060 1.00 89.06 352 LEU A C 1
ATOM 2725 O O . LEU A 1 352 ? 2.415 3.483 -2.983 1.00 89.06 352 LEU A O 1
ATOM 2729 N N . PRO A 1 353 ? 2.971 3.531 -5.162 1.00 85.69 353 PRO A N 1
ATOM 2730 C CA . PRO A 1 353 ? 3.574 2.201 -5.188 1.00 85.69 353 PRO A CA 1
ATOM 2731 C C . PRO A 1 353 ? 5.065 2.241 -4.839 1.00 85.69 353 PRO A C 1
ATOM 2733 O O . PRO A 1 353 ? 5.894 2.677 -5.641 1.00 85.69 353 PRO A O 1
ATOM 2736 N N . VAL A 1 354 ? 5.457 1.714 -3.678 1.00 80.81 354 VAL A N 1
ATOM 2737 C CA . VAL A 1 354 ? 6.880 1.766 -3.272 1.00 80.81 354 VAL A CA 1
ATOM 2738 C C . VAL A 1 354 ? 7.764 0.840 -4.099 1.00 80.81 354 VAL A C 1
ATOM 2740 O O . VAL A 1 354 ? 8.933 1.138 -4.331 1.00 80.81 354 VAL A O 1
ATOM 2743 N N . VAL A 1 355 ? 7.199 -0.251 -4.614 1.00 74.00 355 VAL A N 1
ATOM 2744 C CA . VAL A 1 355 ? 7.912 -1.196 -5.487 1.00 74.00 355 VAL A CA 1
ATOM 2745 C C . VAL A 1 355 ? 8.449 -0.502 -6.746 1.00 74.00 355 VAL A C 1
ATOM 2747 O O . VAL A 1 355 ? 9.538 -0.822 -7.231 1.00 74.00 355 VAL A O 1
ATOM 2750 N N . ASP A 1 356 ? 7.726 0.490 -7.263 1.00 78.12 356 ASP A N 1
ATOM 2751 C CA . ASP A 1 356 ? 8.183 1.239 -8.431 1.00 78.12 356 ASP A CA 1
ATOM 2752 C C . ASP A 1 356 ? 9.264 2.255 -8.070 1.00 78.12 356 ASP A C 1
ATOM 2754 O O . ASP A 1 356 ? 10.173 2.470 -8.866 1.00 78.12 356 ASP A O 1
ATOM 2758 N N . LEU A 1 357 ? 9.222 2.826 -6.863 1.00 79.50 357 LEU A N 1
ATOM 2759 C CA . LEU A 1 357 ? 10.304 3.671 -6.353 1.00 79.50 357 LEU A CA 1
ATOM 2760 C C . LEU A 1 357 ? 11.609 2.863 -6.229 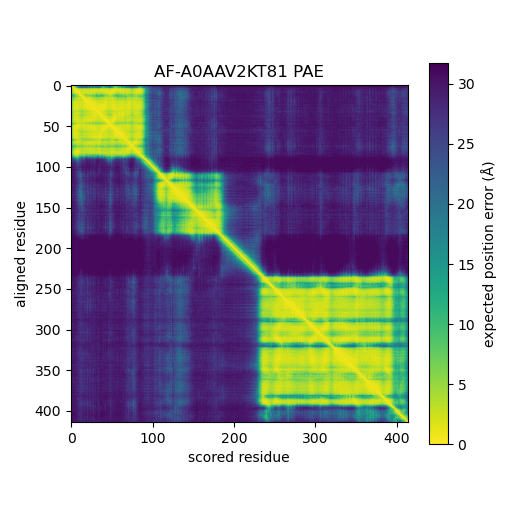1.00 79.50 357 LEU A C 1
ATOM 2762 O O . LEU A 1 357 ? 12.664 3.341 -6.639 1.00 79.50 357 LEU A O 1
ATOM 2766 N N . GLY A 1 358 ? 11.532 1.614 -5.752 1.00 70.19 358 GLY A N 1
ATOM 2767 C CA . GLY A 1 358 ? 12.677 0.696 -5.721 1.00 70.19 358 GLY A CA 1
ATOM 2768 C C . GLY A 1 358 ? 13.201 0.353 -7.117 1.00 70.19 358 GLY A C 1
ATOM 2769 O O . GLY A 1 358 ? 14.406 0.303 -7.326 1.00 70.19 358 GLY A O 1
ATOM 2770 N N . THR A 1 359 ? 12.306 0.218 -8.102 1.00 78.56 359 THR A N 1
ATOM 2771 C CA . THR A 1 359 ? 12.690 0.031 -9.516 1.00 78.56 359 THR A CA 1
ATOM 2772 C C . THR A 1 359 ? 13.412 1.257 -10.088 1.00 78.56 359 THR A C 1
ATOM 2774 O O . THR A 1 359 ? 14.238 1.119 -10.986 1.00 78.56 359 THR A O 1
ATOM 2777 N N . VAL A 1 360 ? 13.088 2.456 -9.593 1.00 81.12 360 VAL A N 1
ATOM 2778 C CA . VAL A 1 360 ? 13.705 3.719 -10.020 1.00 81.12 360 VAL A CA 1
ATOM 2779 C C . VAL A 1 360 ? 15.080 3.939 -9.387 1.00 81.12 360 VAL A C 1
ATOM 2781 O O . VAL A 1 360 ? 15.955 4.472 -10.061 1.00 81.12 360 VAL A O 1
ATOM 2784 N N . LEU A 1 361 ? 15.268 3.557 -8.121 1.00 81.38 361 LEU A N 1
ATOM 2785 C CA . LEU A 1 361 ? 16.520 3.775 -7.378 1.00 81.38 361 LEU A CA 1
ATOM 2786 C C . LEU A 1 361 ? 17.448 2.556 -7.325 1.00 81.38 361 LEU A C 1
ATOM 2788 O O . LEU A 1 361 ? 18.519 2.636 -6.726 1.00 81.38 361 LEU A O 1
ATOM 2792 N N . ASP A 1 362 ? 17.028 1.426 -7.893 1.00 77.00 362 ASP A N 1
ATOM 2793 C CA . ASP A 1 362 ? 17.726 0.137 -7.801 1.00 77.00 362 ASP A CA 1
ATOM 2794 C C . ASP A 1 362 ? 18.034 -0.280 -6.351 1.00 77.00 362 ASP A C 1
ATOM 2796 O O . ASP A 1 362 ? 19.044 -0.914 -6.055 1.00 77.00 362 ASP A O 1
ATOM 2800 N N . SER A 1 363 ? 17.165 0.137 -5.429 1.00 80.75 363 SER A N 1
ATOM 2801 C CA . SER A 1 363 ? 17.153 -0.268 -4.028 1.00 80.75 363 SER A CA 1
ATOM 2802 C C . SER A 1 363 ? 15.822 0.128 -3.410 1.00 80.75 363 SER A C 1
ATOM 2804 O O . SER A 1 363 ? 15.458 1.309 -3.352 1.00 80.75 363 SER A O 1
ATOM 2806 N N . LEU A 1 364 ? 15.091 -0.856 -2.903 1.00 76.25 364 LEU A N 1
ATOM 2807 C CA . LEU A 1 364 ? 13.849 -0.609 -2.192 1.00 76.25 364 LEU A CA 1
ATOM 2808 C C . LEU A 1 364 ? 14.106 0.022 -0.829 1.00 76.25 364 LEU A C 1
ATOM 2810 O O . LEU A 1 364 ? 13.364 0.905 -0.405 1.00 76.25 364 LEU A O 1
ATOM 2814 N N . THR A 1 365 ? 15.200 -0.364 -0.177 1.00 73.19 365 THR A N 1
ATOM 2815 C CA . THR A 1 365 ? 15.654 0.246 1.074 1.00 73.19 365 THR A CA 1
ATOM 2816 C C . THR A 1 365 ? 15.877 1.752 0.918 1.00 73.19 365 THR A C 1
ATOM 2818 O O . THR A 1 365 ? 15.439 2.534 1.765 1.00 73.19 365 THR A O 1
ATOM 2821 N N . GLU A 1 366 ? 16.530 2.190 -0.162 1.00 80.69 366 GLU A N 1
ATOM 2822 C CA . GLU A 1 366 ? 16.706 3.620 -0.438 1.00 80.69 366 GLU A CA 1
ATOM 2823 C C . GLU A 1 366 ? 15.393 4.308 -0.794 1.00 80.69 366 GLU A C 1
ATOM 2825 O O . GLU A 1 366 ? 15.125 5.400 -0.297 1.00 80.69 366 GLU A O 1
ATOM 2830 N N . ALA A 1 367 ? 14.553 3.658 -1.598 1.00 82.19 367 ALA A N 1
ATOM 2831 C CA . ALA A 1 367 ? 13.244 4.179 -1.969 1.00 82.19 367 ALA A CA 1
ATOM 2832 C C . ALA A 1 367 ? 12.357 4.449 -0.756 1.00 82.19 367 ALA A C 1
ATOM 2834 O O . ALA A 1 367 ? 11.726 5.501 -0.667 1.00 82.19 367 ALA A O 1
ATOM 2835 N N . VAL A 1 368 ? 12.354 3.530 0.206 1.00 77.25 368 VAL A N 1
ATOM 2836 C CA . VAL A 1 368 ? 11.626 3.691 1.460 1.00 77.25 368 VAL A CA 1
ATOM 2837 C C . VAL A 1 368 ? 12.184 4.845 2.286 1.00 77.25 368 VAL A C 1
ATOM 2839 O O . VAL A 1 368 ? 11.411 5.669 2.768 1.00 77.25 368 VAL A O 1
ATOM 2842 N N . LYS A 1 369 ? 13.510 4.925 2.458 1.00 81.12 369 LYS A N 1
ATOM 2843 C CA . LYS A 1 369 ? 14.139 6.022 3.213 1.00 81.12 369 LYS A CA 1
ATOM 2844 C C . LYS A 1 369 ? 13.810 7.380 2.596 1.00 81.12 369 LYS A C 1
ATOM 2846 O O . LYS A 1 369 ? 13.367 8.277 3.307 1.00 81.12 369 LYS A O 1
ATOM 2851 N N . LEU A 1 370 ? 13.951 7.497 1.276 1.00 88.00 370 LEU A N 1
ATOM 2852 C CA . LEU A 1 370 ? 13.632 8.707 0.522 1.00 88.00 370 LEU A CA 1
ATOM 2853 C C . LEU A 1 370 ? 12.162 9.095 0.690 1.00 88.00 370 LEU A C 1
ATOM 2855 O O . LEU A 1 370 ? 11.864 10.253 0.972 1.00 88.00 370 LEU A O 1
ATOM 2859 N N . LEU A 1 371 ? 11.252 8.126 0.568 1.00 86.25 371 LEU A N 1
ATOM 2860 C CA . LEU A 1 371 ? 9.824 8.344 0.767 1.00 86.25 371 LEU A CA 1
ATOM 2861 C C . LEU A 1 371 ? 9.518 8.838 2.187 1.00 86.25 371 LEU A C 1
ATOM 2863 O O . LEU A 1 371 ? 8.787 9.808 2.341 1.00 86.25 371 LEU A O 1
ATOM 2867 N N . ILE A 1 372 ? 10.083 8.206 3.222 1.00 80.06 372 ILE A N 1
ATOM 2868 C CA . ILE A 1 372 ? 9.899 8.620 4.623 1.00 80.06 372 ILE A CA 1
ATOM 2869 C C . ILE A 1 372 ? 10.336 10.068 4.824 1.00 80.06 372 ILE A C 1
ATOM 2871 O O . ILE A 1 372 ? 9.639 10.843 5.476 1.00 80.06 372 ILE A O 1
ATOM 2875 N N . GLU A 1 373 ? 11.504 10.426 4.301 1.00 85.19 373 GLU A N 1
ATOM 2876 C CA . GLU A 1 373 ? 12.040 11.778 4.418 1.00 85.19 373 GLU A CA 1
ATOM 2877 C C . GLU A 1 373 ? 11.150 12.801 3.710 1.00 85.19 373 GLU A C 1
ATOM 2879 O O . GLU A 1 373 ? 10.868 13.851 4.286 1.00 85.19 373 GLU A O 1
ATOM 2884 N N . GLU A 1 374 ? 10.659 12.486 2.508 1.00 87.56 374 GLU A N 1
ATOM 2885 C CA . GLU A 1 374 ? 9.778 13.395 1.772 1.00 87.56 374 GLU A CA 1
ATOM 2886 C C . GLU A 1 374 ? 8.412 13.541 2.451 1.00 87.56 374 GLU A C 1
ATOM 2888 O O . GLU A 1 374 ? 7.893 14.649 2.548 1.00 87.56 374 GLU A O 1
ATOM 2893 N N . LEU A 1 375 ? 7.858 12.457 3.005 1.00 85.75 375 LEU A N 1
ATOM 2894 C CA . LEU A 1 375 ? 6.610 12.504 3.769 1.00 85.75 375 LEU A CA 1
ATOM 2895 C C . LEU A 1 375 ? 6.752 13.339 5.045 1.00 85.75 375 LEU A C 1
ATOM 2897 O O . LEU A 1 375 ? 5.893 14.171 5.311 1.00 85.75 375 LEU A O 1
ATOM 2901 N N . ARG A 1 376 ? 7.848 13.185 5.800 1.00 82.50 376 ARG A N 1
ATOM 2902 C CA . ARG A 1 376 ? 8.125 14.014 6.990 1.00 82.50 376 ARG A CA 1
ATOM 2903 C C . ARG A 1 376 ? 8.283 15.487 6.634 1.00 82.50 376 ARG A C 1
ATOM 2905 O O . ARG A 1 376 ? 7.790 16.358 7.349 1.00 82.50 376 ARG A O 1
ATOM 2912 N N . LYS A 1 377 ? 8.981 15.775 5.535 1.00 86.00 377 LYS A N 1
ATOM 2913 C CA . LYS A 1 377 ? 9.138 17.138 5.030 1.00 86.00 377 LYS A CA 1
ATOM 2914 C C . LYS A 1 377 ? 7.780 17.727 4.653 1.00 86.00 377 LYS A C 1
ATOM 2916 O O . LYS A 1 377 ? 7.484 18.841 5.064 1.00 86.00 377 LYS A O 1
ATOM 2921 N N . PHE A 1 378 ? 6.948 16.969 3.941 1.00 85.94 378 PHE A N 1
ATOM 2922 C CA . PHE A 1 378 ? 5.596 17.384 3.573 1.00 85.94 378 PHE A CA 1
ATOM 2923 C C . PHE A 1 378 ? 4.701 17.607 4.801 1.00 85.94 378 PHE A C 1
ATOM 2925 O O . PHE A 1 378 ? 4.059 18.645 4.908 1.00 85.94 378 PHE A O 1
ATOM 2932 N N . GLU A 1 379 ? 4.715 16.702 5.777 1.00 80.81 379 GLU A N 1
ATOM 2933 C CA . GLU A 1 379 ? 3.996 16.850 7.050 1.00 80.81 379 GLU A CA 1
ATOM 2934 C C . GLU A 1 379 ? 4.409 18.132 7.789 1.00 80.81 379 GLU A C 1
ATOM 2936 O O . GLU A 1 379 ? 3.558 18.870 8.284 1.00 80.81 379 GLU A O 1
ATOM 2941 N N . SER A 1 380 ? 5.705 18.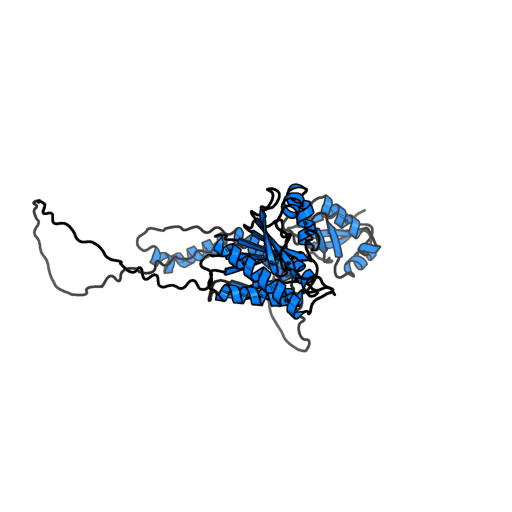458 7.762 1.00 79.19 380 SER A N 1
ATOM 2942 C CA . SER A 1 380 ? 6.254 19.675 8.374 1.00 79.19 380 SER A CA 1
ATOM 2943 C C . SER A 1 380 ? 5.773 20.965 7.697 1.00 79.19 380 SER A C 1
ATOM 2945 O O . SER A 1 380 ? 5.868 22.031 8.300 1.00 79.19 380 SER A O 1
ATOM 2947 N N . THR A 1 381 ? 5.241 20.898 6.468 1.00 79.69 381 THR A N 1
ATOM 2948 C CA . THR A 1 381 ? 4.617 22.058 5.805 1.00 79.69 381 THR A CA 1
ATOM 2949 C C . THR A 1 381 ? 3.220 22.378 6.337 1.00 79.69 381 THR A C 1
ATOM 2951 O O . THR A 1 381 ? 2.683 23.426 5.988 1.00 79.69 381 THR A O 1
ATOM 2954 N N . ALA A 1 382 ? 2.654 21.513 7.194 1.00 68.12 382 ALA A N 1
ATOM 2955 C CA . ALA A 1 382 ? 1.311 21.631 7.757 1.00 68.12 382 ALA A CA 1
ATOM 2956 C C . ALA A 1 382 ? 0.250 21.907 6.668 1.00 68.12 382 ALA A C 1
ATOM 2958 O O . ALA A 1 382 ? -0.299 23.011 6.603 1.00 68.12 382 ALA A O 1
ATOM 2959 N N . PRO A 1 383 ? -0.033 20.929 5.782 1.00 69.88 383 PRO A N 1
ATOM 2960 C CA . PRO A 1 383 ? -0.942 21.138 4.661 1.00 69.88 383 PRO A CA 1
ATOM 2961 C C . PRO A 1 383 ? -2.323 21.581 5.147 1.00 69.88 383 PRO A C 1
ATOM 2963 O O . PRO A 1 383 ? -2.821 21.120 6.172 1.00 69.88 383 PRO A O 1
ATOM 2966 N N . SER A 1 384 ? -2.954 22.479 4.395 1.00 68.75 384 SER A N 1
ATOM 2967 C CA . SER A 1 384 ? -4.250 23.076 4.746 1.00 68.75 384 SER A CA 1
ATOM 2968 C C . SER A 1 384 ? -5.419 22.086 4.684 1.00 68.75 384 SER A C 1
ATOM 2970 O O . SER A 1 384 ? -6.459 22.328 5.293 1.00 68.75 384 SER A O 1
ATOM 2972 N N . THR A 1 385 ? -5.248 20.968 3.976 1.00 72.88 385 THR A N 1
ATOM 2973 C CA . THR A 1 385 ? -6.248 19.912 3.792 1.00 72.88 385 THR A CA 1
ATOM 2974 C C . THR A 1 385 ? -5.777 18.598 4.398 1.00 72.88 385 THR A C 1
ATOM 2976 O O . THR A 1 385 ? -4.601 18.248 4.280 1.00 72.88 385 THR A O 1
ATOM 2979 N N . VAL A 1 386 ? -6.708 17.828 4.970 1.00 78.25 386 VAL A N 1
ATOM 2980 C CA . VAL A 1 386 ? -6.424 16.459 5.417 1.00 78.25 386 VAL A CA 1
ATOM 2981 C C . VAL A 1 386 ? -6.136 15.571 4.205 1.00 78.25 386 VAL A C 1
ATOM 2983 O O . VAL A 1 386 ? -7.001 15.402 3.346 1.00 78.25 386 VAL A O 1
ATOM 2986 N N . LEU A 1 387 ? -4.935 14.994 4.144 1.00 82.50 387 LEU A N 1
ATOM 2987 C CA . LEU A 1 387 ? -4.496 14.109 3.067 1.00 82.50 387 LEU A CA 1
ATOM 2988 C C . LEU A 1 387 ? -4.219 12.697 3.595 1.00 82.50 387 LEU A C 1
ATOM 2990 O O . LEU A 1 387 ? -3.332 12.487 4.426 1.00 82.50 387 LEU A O 1
ATOM 2994 N N . ASN A 1 388 ? -4.957 11.721 3.066 1.00 83.69 388 ASN A N 1
ATOM 2995 C CA . ASN A 1 388 ? -4.755 10.298 3.316 1.00 83.69 388 ASN A CA 1
ATOM 2996 C C . ASN A 1 388 ? -3.807 9.713 2.263 1.00 83.69 388 ASN A C 1
ATOM 2998 O O . ASN A 1 388 ? -4.148 9.595 1.088 1.00 83.69 388 ASN A O 1
ATOM 3002 N N . ILE A 1 389 ? -2.605 9.343 2.681 1.00 87.75 389 ILE A N 1
ATOM 3003 C CA . ILE A 1 389 ? -1.561 8.799 1.818 1.00 87.75 389 ILE A CA 1
ATOM 3004 C C . ILE A 1 389 ? -1.528 7.284 1.993 1.00 87.75 389 ILE A C 1
ATOM 3006 O O . ILE A 1 389 ? -1.154 6.782 3.052 1.00 87.75 389 ILE A O 1
ATOM 3010 N N . HIS A 1 390 ? -1.894 6.551 0.948 1.00 85.12 390 HIS A N 1
ATOM 3011 C CA . HIS A 1 390 ? -1.848 5.097 0.912 1.00 85.12 390 HIS A CA 1
ATOM 3012 C C . HIS A 1 390 ? -0.548 4.633 0.260 1.00 85.12 390 HIS A C 1
ATOM 3014 O O . HIS A 1 390 ? -0.338 4.729 -0.950 1.00 85.12 390 HIS A O 1
ATOM 3020 N N . ILE A 1 391 ? 0.348 4.102 1.076 1.00 83.62 391 ILE A N 1
ATOM 3021 C CA . ILE A 1 391 ? 1.568 3.473 0.610 1.00 83.62 391 ILE A CA 1
ATOM 3022 C C . ILE A 1 391 ? 1.251 2.019 0.281 1.00 83.62 391 ILE A C 1
ATOM 3024 O O . ILE A 1 391 ? 1.001 1.211 1.177 1.00 83.62 391 ILE A O 1
ATOM 3028 N N . VAL A 1 392 ? 1.259 1.682 -1.006 1.00 77.81 392 VAL A N 1
ATOM 3029 C CA . VAL A 1 392 ? 0.879 0.347 -1.462 1.00 77.81 392 VAL A CA 1
ATOM 3030 C C . VAL A 1 392 ? 2.107 -0.471 -1.834 1.00 77.81 392 VAL A C 1
ATOM 3032 O O . VAL A 1 392 ? 2.997 -0.025 -2.565 1.00 77.81 392 VAL A O 1
ATOM 3035 N N . THR A 1 393 ? 2.134 -1.700 -1.333 1.00 70.00 393 THR A N 1
ATOM 3036 C CA . THR A 1 393 ? 3.127 -2.715 -1.672 1.00 70.00 393 THR A CA 1
ATOM 3037 C C . THR A 1 393 ? 2.427 -4.006 -2.080 1.00 70.00 393 THR A C 1
ATOM 3039 O O . THR A 1 393 ? 1.381 -4.349 -1.535 1.00 70.00 393 THR A O 1
ATOM 3042 N N . GLN A 1 394 ? 3.000 -4.735 -3.038 1.00 57.38 394 GLN A N 1
ATOM 3043 C CA . GLN A 1 394 ? 2.522 -6.079 -3.359 1.00 57.38 394 GLN A CA 1
ATOM 3044 C C . GLN A 1 394 ? 3.057 -7.084 -2.326 1.00 57.38 394 GLN A C 1
ATOM 3046 O O . GLN A 1 394 ? 4.165 -6.888 -1.819 1.00 57.38 394 GLN A O 1
ATOM 3051 N N . PRO A 1 395 ? 2.296 -8.146 -2.010 1.00 46.94 395 PRO A N 1
ATOM 3052 C CA . PRO A 1 395 ? 2.760 -9.231 -1.159 1.00 46.94 395 PRO A CA 1
ATOM 3053 C C . PRO A 1 395 ? 3.730 -10.119 -1.948 1.00 46.94 395 PRO A C 1
ATOM 3055 O O . PRO A 1 395 ? 3.341 -11.154 -2.469 1.00 46.94 395 PRO A O 1
ATOM 3058 N N . ASP A 1 396 ? 4.984 -9.692 -2.057 1.00 39.31 396 ASP A N 1
ATOM 3059 C CA . ASP A 1 396 ? 6.113 -10.580 -2.340 1.00 39.31 396 ASP A CA 1
ATOM 3060 C C . ASP A 1 396 ? 7.199 -10.361 -1.270 1.00 39.31 396 ASP A C 1
ATOM 3062 O O . ASP A 1 396 ? 7.211 -9.351 -0.566 1.00 39.31 396 ASP A O 1
ATOM 3066 N N . GLU A 1 397 ? 8.020 -11.387 -1.060 1.00 38.50 397 GLU A N 1
ATOM 3067 C CA . GLU A 1 397 ? 8.705 -11.705 0.199 1.00 38.50 397 GLU A CA 1
ATOM 3068 C C . GLU A 1 397 ? 9.825 -10.748 0.659 1.00 38.50 397 GLU A C 1
ATOM 3070 O O . GLU A 1 397 ? 10.847 -10.630 -0.005 1.00 38.50 397 GLU A O 1
ATOM 3075 N N . GLY A 1 398 ? 9.694 -10.227 1.897 1.00 46.56 398 GLY A N 1
ATOM 3076 C CA . GLY A 1 398 ? 10.785 -10.043 2.887 1.00 46.56 398 GLY A CA 1
ATOM 3077 C C . GLY A 1 398 ? 11.563 -8.710 3.002 1.00 46.56 398 GLY A C 1
ATOM 3078 O O . GLY A 1 398 ? 12.567 -8.552 2.321 1.00 46.56 398 GLY A O 1
ATOM 3079 N N . THR A 1 399 ? 11.167 -7.792 3.915 1.00 41.88 399 THR A N 1
ATOM 3080 C CA . THR A 1 399 ? 11.979 -6.956 4.874 1.00 41.88 399 THR A CA 1
ATOM 3081 C C . THR A 1 399 ? 11.093 -5.855 5.521 1.00 41.88 399 THR A C 1
ATOM 3083 O O . THR A 1 399 ? 10.064 -5.488 4.966 1.00 41.88 399 THR A O 1
ATOM 3086 N N . THR A 1 400 ? 11.427 -5.347 6.720 1.00 41.75 400 THR A N 1
ATOM 3087 C CA . THR A 1 400 ? 10.606 -4.411 7.531 1.00 41.75 400 THR A CA 1
ATOM 3088 C C . THR A 1 400 ? 11.267 -3.037 7.712 1.00 41.75 400 THR A C 1
ATOM 3090 O O . THR A 1 400 ? 12.405 -2.968 8.168 1.00 41.75 400 THR A O 1
ATOM 3093 N N . VAL A 1 401 ? 10.547 -1.936 7.464 1.00 41.22 401 VAL A N 1
ATOM 3094 C CA . VAL A 1 401 ? 10.974 -0.544 7.731 1.00 41.22 401 VAL A CA 1
ATOM 3095 C C . VAL A 1 401 ? 9.867 0.223 8.484 1.00 41.22 401 VAL A C 1
ATOM 3097 O O . VAL A 1 401 ? 8.703 -0.141 8.430 1.00 41.22 401 VAL A O 1
ATOM 3100 N N . LYS A 1 402 ? 10.179 1.267 9.260 1.00 39.06 402 LYS A N 1
ATOM 3101 C CA . LYS A 1 402 ? 9.181 2.062 10.016 1.00 39.06 402 LYS A CA 1
ATOM 3102 C C . LYS A 1 402 ? 9.001 3.454 9.390 1.00 39.06 402 LYS A C 1
ATOM 3104 O O . LYS A 1 402 ? 9.992 4.158 9.220 1.00 39.06 402 LYS A O 1
ATOM 3109 N N . VAL A 1 403 ? 7.762 3.860 9.091 1.00 41.16 403 VAL A N 1
ATOM 3110 C CA . VAL A 1 403 ? 7.372 5.201 8.602 1.00 41.16 403 VAL A CA 1
ATOM 3111 C C . VAL A 1 403 ? 6.536 5.896 9.688 1.00 41.16 403 VAL A C 1
ATOM 3113 O O . VAL A 1 403 ? 5.331 5.683 9.795 1.00 41.16 403 VAL A O 1
ATOM 3116 N N . GLY A 1 404 ? 7.163 6.732 10.519 1.00 46.03 404 GLY A N 1
ATOM 3117 C CA . GLY A 1 404 ? 6.459 7.406 11.625 1.00 46.03 404 GLY A CA 1
ATOM 3118 C C . GLY A 1 404 ? 5.902 6.406 12.652 1.00 46.03 404 GLY A C 1
ATOM 3119 O O . GLY A 1 404 ? 6.618 5.486 13.050 1.00 46.03 404 GLY A O 1
ATOM 3120 N N . ASN A 1 405 ? 4.631 6.560 13.048 1.00 35.06 405 ASN A N 1
ATOM 3121 C CA . ASN A 1 405 ? 3.915 5.603 13.912 1.00 35.06 405 ASN A CA 1
ATOM 3122 C C . ASN A 1 405 ? 3.413 4.353 13.152 1.00 35.06 405 ASN A C 1
ATOM 3124 O O . ASN A 1 405 ? 2.918 3.413 13.772 1.00 35.06 405 ASN A O 1
ATOM 3128 N N . SER A 1 406 ? 3.560 4.318 11.823 1.00 35.25 406 SER A N 1
ATOM 3129 C CA . SER A 1 406 ? 3.119 3.226 10.949 1.00 35.25 406 SER A CA 1
ATOM 3130 C C . SER A 1 406 ? 4.313 2.365 10.501 1.00 35.25 406 SER A C 1
ATOM 3132 O O . SER A 1 406 ? 5.389 2.865 10.176 1.00 35.25 406 SER A O 1
ATOM 3134 N N . VAL A 1 407 ? 4.167 1.037 10.477 1.00 35.47 407 VAL A N 1
ATOM 3135 C CA . VAL A 1 407 ? 5.246 0.109 10.077 1.00 35.47 407 VAL A CA 1
ATOM 3136 C C . VAL A 1 407 ? 5.090 -0.278 8.603 1.00 35.47 407 VAL A C 1
ATOM 3138 O O . VAL A 1 407 ? 4.082 -0.861 8.215 1.00 35.47 407 VAL A O 1
ATOM 3141 N N . LEU A 1 408 ? 6.097 0.040 7.791 1.00 41.12 408 LEU A N 1
ATOM 3142 C CA . LEU A 1 408 ? 6.203 -0.203 6.353 1.00 41.12 408 LEU A CA 1
ATOM 3143 C C . LEU A 1 408 ? 7.076 -1.413 6.057 1.00 41.12 408 LEU A C 1
ATOM 3145 O O . LEU A 1 408 ? 8.297 -1.337 5.997 1.00 41.12 408 LEU A O 1
ATOM 3149 N N . ILE A 1 409 ? 6.439 -2.550 5.839 1.00 36.50 409 ILE A N 1
ATOM 3150 C CA . ILE A 1 409 ? 7.136 -3.780 5.483 1.00 36.50 409 ILE A CA 1
ATOM 3151 C C . ILE A 1 409 ? 7.324 -3.811 3.966 1.00 36.50 409 ILE A C 1
ATOM 3153 O O . ILE A 1 409 ? 6.336 -3.950 3.247 1.00 36.50 409 ILE A O 1
ATOM 3157 N N . ILE A 1 410 ? 8.562 -3.669 3.482 1.00 40.28 410 ILE A N 1
ATOM 3158 C CA . ILE A 1 410 ? 8.891 -3.815 2.061 1.00 40.28 410 ILE A CA 1
ATOM 3159 C C . ILE A 1 410 ? 10.226 -4.528 1.858 1.00 40.28 410 ILE A C 1
ATOM 3161 O O . ILE A 1 410 ? 11.194 -4.290 2.579 1.00 40.28 410 ILE A O 1
ATOM 3165 N N . SER A 1 411 ? 10.254 -5.386 0.845 1.00 35.38 411 SER A N 1
ATOM 3166 C CA . SER A 1 411 ? 11.279 -6.380 0.581 1.00 35.38 411 SER A CA 1
ATOM 3167 C C . SER A 1 411 ? 12.245 -6.100 -0.571 1.00 35.38 411 SER A C 1
ATOM 3169 O O . SER A 1 411 ? 11.829 -6.087 -1.729 1.00 35.38 411 SER A O 1
ATOM 3171 N N . ASP A 1 412 ? 13.540 -5.963 -0.280 1.00 27.39 412 ASP A N 1
ATOM 3172 C CA . ASP A 1 412 ? 14.596 -6.051 -1.297 1.00 27.39 412 ASP A CA 1
ATOM 3173 C C . ASP A 1 412 ? 14.950 -7.529 -1.539 1.00 27.39 412 ASP A C 1
ATOM 3175 O O . ASP A 1 412 ? 15.369 -8.232 -0.620 1.00 27.39 412 ASP A O 1
ATOM 3179 N N . THR A 1 413 ? 14.850 -7.990 -2.786 1.00 26.89 413 THR A N 1
ATOM 3180 C CA . THR A 1 413 ? 15.576 -9.179 -3.252 1.00 26.89 413 THR A CA 1
ATOM 3181 C C . THR A 1 413 ? 16.499 -8.764 -4.390 1.00 26.89 413 THR A C 1
ATOM 3183 O O . THR A 1 413 ? 16.030 -8.605 -5.517 1.00 26.89 413 THR A O 1
ATOM 3186 N N . ASN A 1 414 ? 17.786 -8.660 -4.041 1.00 27.58 414 ASN A N 1
ATOM 3187 C CA . ASN A 1 414 ? 18.969 -8.394 -4.871 1.00 27.58 414 ASN A CA 1
ATOM 3188 C C . ASN A 1 414 ? 19.090 -7.026 -5.549 1.00 27.58 414 ASN A C 1
ATOM 3190 O O . ASN A 1 414 ? 18.325 -6.746 -6.498 1.00 27.58 414 ASN A O 1
#

Secondary structure (DSSP, 8-state):
----EEEEEE-S-SSPPPHHHHHHHHHHHH-HHHHS--SB---EEEETTEEEEEES-HHHHHHHHTSS-EEEEETTEEEEE-EESSPPPP----------------TT--EEEEE-SSS-EEEEES-HHHHHHHHHHHHHHHHH---------STTHHHHHHTTHHHHHHHHHHHHT--------S-------------------------------------------------SEEEEEEES-TTTS--SEEEEEEETT-TTSSHHHHHHHHHSHHHHHHHHHTSS-TTPPTT-EEEEEPPTTSSSSEEEEEEEPPTTSS-HHHHHHHHHHHHHHHHHHHHHTT--EEEEEHHHHHHHHT-HHHHHHHHHHHHHHHHHT--SS-EEEEEEE-S-S-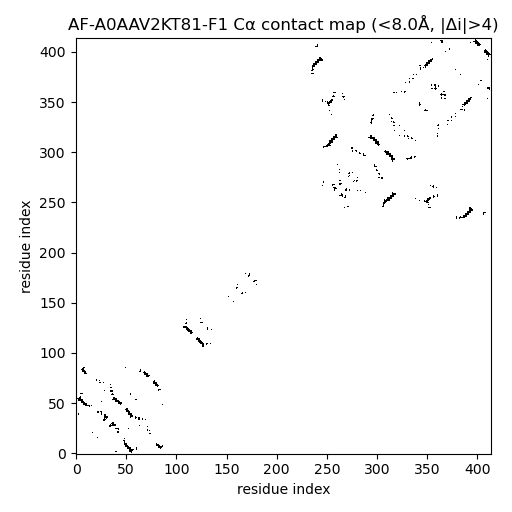-EEEETTEEEE-----

Organism: Knipowitschia caucasica (NCBI:txid637954)

Sequence (414 aa):
MEQKHPLYFVVETEEELEVKAKSKIKRYFTIRRDSGGGDCGEVEKVGGRLYKISFDLKEDQERVLGRKTHKITLPSGILQLTVSRTAPEPDTTAQVTSTTAAKPDTSNRVSVEASAIPQPQVLLSGPQQLVLKTKLELTKELSSLISDTLEIDGPGARQYFKAEGKASKEVIEKLHRVFIRDIENVEEPKVVKDSVPAKSLPAKNPPAISPPAPSQQAPSQPEAVVRRRSSVEINNVKVEIKMDSLLNDYVDMLIVPMLKKSLQSTKTGKSLAKKGGLPLKMKFSNASWKSVAPGEVVEVKAPEALNCYKLLFIKCWPRDGSSRQSQQQVLRNGLQRCLELCVEQGHSSVALPVVDLGTVLDSLTEAVKLLIEELRKFESTAPSTVLNIHIVTQPDEGTTVKVGNSVLIISDTN

Mean predicted aligned error: 21.88 Å

Nearest PDB structures (foldseek):
  4iqy-assembly2_B  TM=8.381E-01  e=7.124E-08  Homo sapiens
  6y4y-assembly1_A  TM=8.649E-01  e=2.881E-07  Escherichia coli K-12
  5cb3-assembly1_A  TM=7.920E-01  e=4.948E-08  Escherichia coli K-12
  4iqy-assembly1_A  TM=8.155E-01  e=1.390E-07  Homo sapiens
  6lh4-assembly4_D  TM=7.741E-01  e=1.772E-07  Homo sapiens

Solvent-accessible surface area (backbone atoms only — not comparable to full-atom values): 25435 Å² total; per-residue (Å²): 132,86,62,75,34,56,35,23,34,64,50,94,51,92,66,79,80,50,72,70,51,37,52,52,53,37,54,43,40,40,35,41,90,82,38,37,24,32,67,58,51,69,63,42,81,75,53,95,45,35,31,36,39,23,18,67,45,63,72,25,42,52,42,34,56,72,44,83,66,44,82,42,87,45,99,92,42,76,47,73,40,50,68,34,80,57,78,87,79,89,84,84,92,84,87,89,80,91,82,85,90,73,86,80,84,74,75,82,51,65,47,80,46,78,40,73,68,98,54,77,45,74,50,70,46,53,42,63,73,55,34,53,49,52,49,52,52,50,50,54,55,59,70,68,62,82,87,84,86,84,87,78,90,55,95,60,44,73,60,36,50,74,47,80,40,35,61,59,50,54,50,48,26,65,75,69,72,49,87,88,77,85,82,78,73,84,76,76,81,83,76,76,80,83,86,77,92,82,81,83,86,84,91,85,85,89,84,90,86,86,90,85,88,87,85,89,84,86,87,80,84,81,75,87,77,81,76,84,77,87,74,84,84,90,68,42,61,45,75,45,75,42,80,43,63,75,71,76,50,81,29,48,30,36,50,41,60,22,45,55,94,36,66,63,62,25,71,62,29,42,51,46,51,62,61,34,35,68,68,36,53,53,52,57,72,69,41,88,62,89,80,65,52,72,17,42,66,48,77,40,77,47,42,87,74,41,49,35,58,32,35,37,34,24,24,34,61,57,90,88,78,63,56,71,67,57,46,51,51,25,47,49,47,18,52,52,50,53,56,50,51,33,53,78,70,71,44,51,29,35,34,39,49,50,66,32,41,12,66,66,65,79,31,40,68,57,30,50,53,52,49,45,54,50,52,52,55,50,53,72,67,60,58,96,51,59,34,38,38,35,43,23,33,67,92,62,79,61,47,81,44,74,48,84,100,39,76,44,70,58,42,65,78,133

pLDDT: mean 72.2, std 21.67, range [25.72, 95.94]